Protein AF-A0AAC9LEB0-F1 (afdb_monomer)

Sequence (466 aa):
MQDESGRPGSRVEGAAPRPPARRARVDLPRRLARLAVGLPLFSLGLAMMLNAGLGLSPWDVFHQGLALRTGLPFGVVVIGAGVVVLALWIPLRQRPGIGTVLNIASVGVLTEAALTVLPEPAHPAARAAFLLAGLLINAIGLGLYLGAGLGPGPRDGLMTGLAARGWTIRRARTGVEVGVLAIGWLLGGTVGIGTVLYAVGIGPLLQVLLPRLSGPPHPRDHEPAAAALGGALDPPPDRRDRRGAPITAAPQQRRPAPLAPPVPSPTPLHSGEVPMPVLHVIVASTRPGRLGPAVARWCTDVAVDHGGFEVRTVDLGELALPFLDEPEHPAAGRYRHQHTKDWSALVDSADAFVFVMPEYNFGFNAVVKNAVDFLYSEWHYKPVGFVSYGMTSGGLRAVQMLKQVVTTLKMSPVTEAVSIPFVSEQIQDGVLLDDPARTAACTRMLDELGRLSAALAPLRSERVPS

Organism: NCBI:txid1612552

Mean predicted aligned error: 19.0 Å

Secondary structure (DSSP, 8-state):
------PPP------PPPPPTTGGGSSHHHHHHHHHHHHHHHHHHHHHHHHHTS---HHHHHHHHHHHHH---HHHHHHHHHHHHHHHHHHHTPPPPHHHHHHHHHHHHHHHHHHHHSPPP-SHHHHHHHHHHHHHHHHHHHHHHHTT-S---HHHHHHHHHHTTT--HHHHHHHHHHHHHHHHHHHT---SHHHHHHHHHHHHHHHHHHHHHS-SPPTTTT--TTGGG-S--PPPP----TT----------PPPPPPPPPPP----S--S-PPPPEEEEEE---STT-SHHHHHHHHHHHHHHH-SSEEEEEEHHHHTPPSS--SS-GGG----SHHHHHHHHHHHT-SEEEEEEE-BTTB--HHHHHHHHT-SGGGTT-EEEEEEEESTTTTHHHHHHHHHHHHHTT-EE-S--EEEETGGGGEETTEEPP-HHHHHHHHHHHHHHHHHHHHHHHHHHT----

Foldseek 3Di:
DDDDDDDDDDDPDDDDDDDPPVVVPPCLVVLVVLLVQLLLLLLLLQLLLVLLLAAHALQLLLLVLVCVVVVDQSLVSQLVVQVVLVVVCVVLVDDFFPLQVCNSVRSSVSNSVSNVVDDRDPDNVSSVVSLVSSLLSSLLSVLSSVLSLRGDYSLQVQLVSVVVVVDDSVCSNVVSSVVSNVNSVVSPGRHHPSNVCNVPPSVVSSVVNNVVNHDADDPPSPDDPVVVPPDDDDDDDDDDDPPGDDDDDDDDDDDDDDDDPPDPDPDPPDPDPDPQFAEEEEQQDQDPVDLSVQLSVVLQVLLVVLVRHNYDYHYLNVLVDDQQDAPDFQVVVDGDDPSLVVLLVVLLSGLEYEYSFEDDPQAGDPSVVRSLRSHAQSLAQREYEYAAAYAPFLRVSHVVRVVVVSVVSNYHYDPQYHRYHPQVVQDDPSHGHDDVVRSVSSSVRSVVSSVSSVVSVVVSVPPDDD

Nearest PDB structures (foldseek):
  1t0i-assembly1_A  TM=7.630E-01  e=9.037E-11  Saccharomyces cerevisiae
  1t0i-assembly1_B  TM=7.710E-01  e=1.686E-10  Saccharomyces cerevisiae
  2fzv-assembly1_D  TM=8.383E-01  e=1.206E-08  Shigella flexneri 2a str. 2457T
  2fzv-assembly1_B  TM=8.293E-01  e=5.601E-08  Shigella flexneri 2a str. 2457T
  2fzv-assembly1_A  TM=7.996E-01  e=9.495E-08  Shigella flexneri 2a str. 2457T

Structure (mmCIF, N/CA/C/O backbone):
data_AF-A0AAC9LEB0-F1
#
_entry.id   AF-A0AAC9LEB0-F1
#
loop_
_atom_site.group_PDB
_atom_site.id
_atom_site.type_symbol
_atom_site.label_atom_id
_atom_site.label_alt_id
_atom_site.label_comp_id
_atom_site.label_asym_id
_atom_site.label_entity_id
_atom_site.label_seq_id
_atom_site.pdbx_PDB_ins_code
_atom_site.Cartn_x
_atom_site.Cartn_y
_atom_site.Cartn_z
_atom_site.occupancy
_atom_site.B_iso_or_equiv
_atom_site.auth_seq_id
_atom_site.auth_comp_id
_atom_site.auth_asym_id
_atom_site.auth_atom_id
_atom_site.pdbx_PDB_model_num
ATOM 1 N N . MET A 1 1 ? 4.741 35.513 66.979 1.00 33.72 1 MET A N 1
ATOM 2 C CA . MET A 1 1 ? 3.726 36.439 66.447 1.00 33.72 1 MET A CA 1
ATOM 3 C C . MET A 1 1 ? 4.214 36.878 65.080 1.00 33.72 1 MET A C 1
ATOM 5 O O . MET A 1 1 ? 5.170 37.632 65.089 1.00 33.72 1 MET A O 1
ATOM 9 N N . GLN A 1 2 ? 3.592 36.354 64.004 1.00 29.70 2 GLN A N 1
ATOM 10 C CA . GLN A 1 2 ? 3.675 36.781 62.582 1.00 29.70 2 GLN A CA 1
ATOM 11 C C . GLN A 1 2 ? 5.081 36.814 61.950 1.00 29.70 2 GLN A C 1
ATOM 13 O O . GLN A 1 2 ? 6.067 37.018 62.637 1.00 29.70 2 GLN A O 1
ATOM 18 N N . ASP A 1 3 ? 5.312 36.675 60.655 1.00 31.61 3 ASP A N 1
ATOM 19 C CA . ASP A 1 3 ? 4.664 36.174 59.434 1.00 31.61 3 ASP A CA 1
ATOM 20 C C . ASP A 1 3 ? 5.805 36.322 58.400 1.00 31.61 3 ASP A C 1
ATOM 22 O O . ASP A 1 3 ? 6.572 37.273 58.523 1.00 31.61 3 ASP A O 1
ATOM 26 N N . GLU A 1 4 ? 5.973 35.402 57.451 1.00 30.17 4 GLU A N 1
ATOM 27 C CA . GLU A 1 4 ? 6.299 35.778 56.067 1.00 30.17 4 GLU A CA 1
ATOM 28 C C . GLU A 1 4 ? 6.411 34.562 55.136 1.00 30.17 4 GLU A C 1
ATOM 30 O O . GLU A 1 4 ? 7.137 33.587 55.336 1.00 30.17 4 GLU A O 1
ATOM 35 N N . SER A 1 5 ? 5.642 34.701 54.067 1.00 37.38 5 SER A N 1
ATOM 36 C CA . SER A 1 5 ? 5.528 33.913 52.853 1.00 37.38 5 SER A CA 1
ATOM 37 C C . SER A 1 5 ? 6.840 33.662 52.099 1.00 37.38 5 SER A C 1
ATOM 39 O O . SER A 1 5 ? 7.608 34.587 51.849 1.00 37.38 5 SER A O 1
ATOM 41 N N . GLY A 1 6 ? 6.998 32.451 51.554 1.00 28.14 6 GLY A N 1
ATOM 42 C CA . GLY A 1 6 ? 8.012 32.156 50.538 1.00 28.14 6 GLY A CA 1
ATOM 43 C C . GLY A 1 6 ? 7.666 30.927 49.696 1.00 28.14 6 GLY A C 1
ATOM 44 O O . GLY A 1 6 ? 7.998 29.804 50.059 1.00 28.14 6 GLY A O 1
ATOM 45 N N . ARG A 1 7 ? 7.002 31.132 48.549 1.00 35.19 7 ARG A N 1
ATOM 46 C CA . ARG A 1 7 ? 6.873 30.119 47.481 1.00 35.19 7 ARG A CA 1
ATOM 47 C C . ARG A 1 7 ? 8.255 29.855 46.856 1.00 35.19 7 ARG A C 1
ATOM 49 O O . ARG A 1 7 ? 8.906 30.832 46.486 1.00 35.19 7 ARG A O 1
ATOM 56 N N . PRO A 1 8 ? 8.687 28.603 46.617 1.00 34.38 8 PRO A N 1
ATOM 57 C CA . PRO A 1 8 ? 9.837 28.348 45.761 1.00 34.38 8 PRO A CA 1
ATOM 58 C C . PRO A 1 8 ? 9.423 28.407 44.287 1.00 34.38 8 PRO A C 1
ATOM 60 O O . PRO A 1 8 ? 8.417 27.832 43.871 1.00 34.38 8 PRO A O 1
ATOM 63 N N . GLY A 1 9 ? 10.207 29.161 43.519 1.00 28.56 9 GLY A N 1
ATOM 64 C CA . GLY A 1 9 ? 9.931 29.552 42.147 1.00 28.56 9 GLY A CA 1
ATOM 65 C C . GLY A 1 9 ? 10.019 28.439 41.104 1.00 28.56 9 GLY A C 1
ATOM 66 O O . GLY A 1 9 ? 10.752 27.458 41.221 1.00 28.56 9 GLY A O 1
ATOM 67 N N . SER A 1 10 ? 9.286 28.695 40.026 1.00 30.75 10 SER A N 1
ATOM 68 C CA . SER A 1 10 ? 9.372 28.066 38.717 1.00 30.75 10 SER A CA 1
ATOM 69 C C . SER A 1 10 ? 10.794 28.149 38.153 1.00 30.75 10 SER A C 1
ATOM 71 O O . SER A 1 10 ? 11.233 29.215 37.709 1.00 30.75 10 SER A O 1
ATOM 73 N N . ARG A 1 11 ? 11.509 27.021 38.121 1.00 29.50 11 ARG A N 1
ATOM 74 C CA . ARG A 1 11 ? 12.669 26.867 37.241 1.00 29.50 11 ARG A CA 1
ATOM 75 C C . ARG A 1 11 ? 12.170 26.603 35.828 1.00 29.50 11 ARG A C 1
ATOM 77 O O . ARG A 1 11 ? 11.617 25.553 35.527 1.00 29.50 11 ARG A O 1
ATOM 84 N N . VAL A 1 12 ? 12.381 27.600 34.980 1.00 36.31 12 VAL A N 1
ATOM 85 C CA . VAL A 1 12 ? 12.454 27.455 33.530 1.00 36.31 12 VAL A CA 1
ATOM 86 C C . VAL A 1 12 ? 13.657 26.552 33.248 1.00 36.31 12 VAL A C 1
ATOM 88 O O . VAL A 1 12 ? 14.796 27.015 33.275 1.00 36.31 12 VAL A O 1
ATOM 91 N N . GLU A 1 13 ? 13.420 25.255 33.060 1.00 32.06 13 GLU A N 1
ATOM 92 C CA . GLU A 1 13 ? 14.443 24.326 32.579 1.00 32.06 13 GLU A CA 1
ATOM 93 C C . GLU A 1 13 ? 14.460 24.309 31.051 1.00 32.06 13 GLU A C 1
ATOM 95 O O . GLU A 1 13 ? 13.429 24.275 30.378 1.00 32.06 13 GLU A O 1
ATOM 100 N N . GLY A 1 14 ? 15.679 24.451 30.532 1.00 28.44 14 GLY A N 1
ATOM 101 C CA . GLY A 1 14 ? 16.014 24.780 29.159 1.00 28.44 14 GLY A CA 1
ATOM 102 C C . GLY A 1 14 ? 15.338 23.914 28.103 1.00 28.44 14 GLY A C 1
ATOM 103 O O . GLY A 1 14 ? 15.256 22.693 28.208 1.00 28.44 14 GLY A O 1
ATOM 104 N N . ALA A 1 15 ? 14.942 24.586 27.022 1.00 30.55 15 ALA A N 1
ATOM 105 C CA . ALA A 1 15 ? 14.656 23.972 25.739 1.00 30.55 15 ALA A CA 1
ATOM 106 C C . ALA A 1 15 ? 15.717 22.909 25.412 1.00 30.55 15 ALA A C 1
ATOM 108 O O . ALA A 1 15 ? 16.908 23.220 25.306 1.00 30.55 15 ALA A O 1
ATOM 109 N N . ALA A 1 16 ? 15.273 21.662 25.250 1.00 33.78 16 ALA A N 1
ATOM 110 C CA . ALA A 1 16 ? 16.120 20.570 24.803 1.00 33.78 16 ALA A CA 1
ATOM 111 C C . ALA A 1 16 ? 16.888 20.992 23.530 1.00 33.78 16 ALA A C 1
ATOM 113 O O . ALA A 1 16 ? 16.312 21.657 22.656 1.00 33.78 16 ALA A O 1
ATOM 114 N N . PRO A 1 17 ? 18.178 20.632 23.395 1.00 31.28 17 PRO A N 1
ATOM 115 C CA . PRO A 1 17 ? 18.958 21.018 22.234 1.00 31.28 17 PRO A CA 1
ATOM 116 C C . PRO A 1 17 ? 18.284 20.455 20.984 1.00 31.28 17 PRO A C 1
ATOM 118 O O . PRO A 1 17 ? 18.050 19.249 20.885 1.00 31.28 17 PRO A O 1
ATOM 121 N N . ARG A 1 18 ? 17.986 21.326 20.011 1.00 35.16 18 ARG A N 1
ATOM 122 C CA . ARG A 1 18 ? 17.582 20.895 18.667 1.00 35.16 18 ARG A CA 1
ATOM 123 C C . ARG A 1 18 ? 18.567 19.815 18.205 1.00 35.16 18 ARG A C 1
ATOM 125 O O . ARG A 1 18 ? 19.775 20.073 18.264 1.00 35.16 18 ARG A O 1
ATOM 132 N N . PRO A 1 19 ? 18.110 18.640 17.732 1.00 33.78 19 PRO A N 1
ATOM 133 C CA . PRO A 1 19 ? 19.030 17.658 17.188 1.00 33.78 19 PRO A CA 1
ATOM 134 C C . PRO A 1 19 ? 19.840 18.346 16.083 1.00 33.78 19 PRO A C 1
ATOM 136 O O . PRO A 1 19 ? 19.262 19.042 15.238 1.00 33.78 19 PRO A O 1
ATOM 139 N N . PRO A 1 20 ? 21.177 18.233 16.097 1.00 31.92 20 PRO A N 1
ATOM 140 C CA . PRO A 1 20 ? 21.996 18.957 15.148 1.00 31.92 20 PRO A CA 1
ATOM 141 C C . PRO A 1 20 ? 21.599 18.515 13.740 1.00 31.92 20 PRO A C 1
ATOM 143 O O . PRO A 1 20 ? 21.517 17.319 13.451 1.00 31.92 20 PRO A O 1
ATOM 146 N N . ALA A 1 21 ? 21.433 19.482 12.833 1.00 37.16 21 ALA A N 1
ATOM 147 C CA . ALA A 1 21 ? 21.170 19.313 11.397 1.00 37.16 21 ALA A CA 1
ATOM 148 C C . ALA A 1 21 ? 22.210 18.437 10.644 1.00 37.16 21 ALA A C 1
ATOM 150 O O . ALA A 1 21 ? 22.204 18.337 9.418 1.00 37.16 21 ALA A O 1
ATOM 151 N N . ARG A 1 22 ? 23.128 17.800 11.377 1.00 34.06 22 ARG A N 1
ATOM 152 C CA . ARG A 1 22 ? 24.248 16.987 10.921 1.00 34.06 22 ARG A CA 1
ATOM 153 C C . ARG A 1 22 ? 23.853 15.564 10.518 1.00 34.06 22 ARG A C 1
ATOM 155 O O . ARG A 1 22 ? 24.495 15.043 9.618 1.00 34.06 22 ARG A O 1
ATOM 162 N N . ARG A 1 23 ? 22.801 14.946 11.084 1.00 32.94 23 ARG A N 1
ATOM 163 C CA . ARG A 1 23 ? 22.394 13.570 10.693 1.00 32.94 23 ARG A CA 1
ATOM 164 C C . ARG A 1 23 ? 21.679 13.492 9.333 1.00 32.94 23 ARG A C 1
ATOM 166 O O . ARG A 1 23 ? 21.821 12.494 8.644 1.00 32.94 23 ARG A O 1
ATOM 173 N N . ALA A 1 24 ? 21.032 14.569 8.878 1.00 36.28 24 ALA A N 1
ATOM 174 C CA . ALA A 1 24 ? 20.444 14.647 7.531 1.00 36.28 24 ALA A CA 1
ATOM 175 C C . ALA A 1 24 ? 21.490 14.814 6.402 1.00 36.28 24 ALA A C 1
ATOM 177 O O . ALA A 1 24 ? 21.177 14.619 5.230 1.00 36.28 24 ALA A O 1
ATOM 178 N N . ARG A 1 25 ? 22.739 15.177 6.734 1.00 38.84 25 ARG A N 1
ATOM 179 C CA . ARG A 1 25 ? 23.818 15.409 5.754 1.00 38.84 25 ARG A CA 1
ATOM 180 C C . ARG A 1 25 ? 24.610 14.149 5.382 1.00 38.84 25 ARG A C 1
ATOM 182 O O . ARG A 1 25 ? 25.314 14.178 4.379 1.00 38.84 25 ARG A O 1
ATOM 189 N N . VAL A 1 26 ? 24.506 13.060 6.148 1.00 45.00 26 VAL A N 1
ATOM 190 C CA . VAL A 1 26 ? 25.401 11.892 6.004 1.00 45.00 26 VAL A CA 1
ATOM 191 C C . VAL A 1 26 ? 24.993 10.951 4.853 1.00 45.00 26 VAL A C 1
ATOM 193 O O . VAL A 1 26 ? 25.855 10.283 4.289 1.00 45.00 26 VAL A O 1
ATOM 196 N N . ASP A 1 27 ? 23.734 10.980 4.394 1.00 69.00 27 ASP A N 1
ATOM 197 C CA . ASP A 1 27 ? 23.265 10.129 3.280 1.00 69.00 27 ASP A CA 1
ATOM 198 C C . ASP A 1 27 ? 23.199 10.826 1.912 1.00 69.00 27 ASP A C 1
ATOM 200 O O . ASP A 1 27 ? 23.099 10.154 0.883 1.00 69.00 27 ASP A O 1
ATOM 204 N N . LEU A 1 28 ? 23.286 12.161 1.855 1.00 81.19 28 LEU A N 1
ATOM 205 C CA . LEU A 1 28 ? 23.216 12.905 0.590 1.00 81.19 28 LEU A CA 1
ATOM 206 C C . LEU A 1 28 ? 24.327 12.506 -0.405 1.00 81.19 28 LEU A C 1
ATOM 208 O O . LEU A 1 28 ? 23.992 12.278 -1.566 1.00 81.19 28 LEU A O 1
ATOM 212 N N . PRO A 1 29 ? 25.602 12.323 0.001 1.00 86.44 29 PRO A N 1
ATOM 213 C CA . PRO A 1 29 ? 26.649 11.874 -0.918 1.00 86.44 29 PRO A CA 1
ATOM 214 C C . PRO A 1 29 ? 26.360 10.495 -1.515 1.00 86.44 29 PRO A C 1
ATOM 216 O O . PRO A 1 29 ? 26.575 10.279 -2.701 1.00 86.44 29 PRO A O 1
ATOM 219 N N . ARG A 1 30 ? 25.806 9.566 -0.724 1.00 85.38 30 ARG A N 1
ATOM 220 C CA . ARG A 1 30 ? 25.442 8.218 -1.192 1.00 85.38 30 ARG A CA 1
ATOM 221 C C . ARG A 1 30 ? 24.273 8.255 -2.173 1.00 85.38 30 ARG A C 1
ATOM 223 O O . ARG A 1 30 ? 24.273 7.517 -3.153 1.00 85.38 30 ARG A O 1
ATOM 230 N N . ARG A 1 31 ? 23.285 9.117 -1.929 1.00 87.25 31 ARG A N 1
ATOM 231 C CA . ARG A 1 31 ? 22.135 9.323 -2.825 1.00 87.25 31 ARG A CA 1
ATOM 232 C C . ARG A 1 31 ? 22.551 10.003 -4.129 1.00 87.25 31 ARG A C 1
ATOM 234 O O . ARG A 1 31 ? 22.131 9.569 -5.196 1.00 87.25 31 ARG A O 1
ATOM 241 N N . LEU A 1 32 ? 23.424 11.009 -4.052 1.00 89.50 32 LEU A N 1
ATOM 242 C CA . LEU A 1 32 ? 24.018 11.656 -5.223 1.00 89.50 32 LEU A CA 1
ATOM 243 C C . LEU A 1 32 ? 24.905 10.690 -6.014 1.00 89.50 32 LEU A C 1
ATOM 245 O O . LEU A 1 32 ? 24.827 10.685 -7.234 1.00 89.50 32 LEU A O 1
ATOM 249 N N . ALA A 1 33 ? 25.678 9.829 -5.349 1.00 89.56 33 ALA A N 1
ATOM 250 C CA . ALA A 1 33 ? 26.471 8.796 -6.013 1.00 89.56 33 ALA A CA 1
ATOM 251 C C . ALA A 1 33 ? 25.582 7.786 -6.758 1.00 89.56 33 ALA A C 1
ATOM 253 O O . ALA A 1 33 ? 25.842 7.486 -7.920 1.00 89.56 33 ALA A O 1
ATOM 254 N N . ARG A 1 34 ? 24.486 7.315 -6.141 1.00 91.19 34 ARG A N 1
ATOM 255 C CA . ARG A 1 34 ? 23.500 6.455 -6.824 1.00 91.19 34 ARG A CA 1
ATOM 256 C C . ARG A 1 34 ? 22.895 7.140 -8.042 1.00 91.19 34 ARG A C 1
ATOM 258 O O . ARG A 1 34 ? 22.802 6.518 -9.092 1.00 91.19 34 ARG A O 1
ATOM 265 N N . LEU A 1 35 ? 22.535 8.417 -7.920 1.00 90.44 35 LEU A N 1
ATOM 266 C CA . LEU A 1 35 ? 22.014 9.209 -9.031 1.00 90.44 35 LEU A CA 1
ATOM 267 C C . LEU A 1 35 ? 23.050 9.362 -10.158 1.00 90.44 35 LEU A C 1
ATOM 269 O O . LEU A 1 35 ? 22.721 9.166 -11.326 1.00 90.44 35 LEU A O 1
ATOM 273 N N . ALA A 1 36 ? 24.300 9.660 -9.799 1.00 92.38 36 ALA A N 1
ATOM 274 C CA . ALA A 1 36 ? 25.410 9.846 -10.727 1.00 92.38 36 ALA A CA 1
ATOM 275 C C . ALA A 1 36 ? 25.778 8.564 -11.486 1.00 92.38 36 ALA A C 1
ATOM 277 O O . ALA A 1 36 ? 26.223 8.654 -12.622 1.00 92.38 36 ALA A O 1
ATOM 278 N N . VAL A 1 37 ? 25.567 7.383 -10.895 1.00 94.88 37 VAL A N 1
ATOM 279 C CA . VAL A 1 37 ? 25.745 6.086 -11.574 1.00 94.88 37 VAL A CA 1
ATOM 280 C C . VAL A 1 37 ? 24.481 5.675 -12.339 1.00 94.88 37 VAL A C 1
ATOM 282 O O . VAL A 1 37 ? 24.559 5.146 -13.447 1.00 94.88 37 VAL A O 1
ATOM 285 N N . GLY A 1 38 ? 23.304 5.938 -11.772 1.00 94.38 38 GLY A N 1
ATOM 286 C CA . GLY A 1 38 ? 22.020 5.529 -12.332 1.00 94.38 38 GLY A CA 1
ATOM 287 C C . GLY A 1 38 ? 21.686 6.214 -13.654 1.00 94.38 38 GLY A C 1
ATOM 288 O O . GLY A 1 38 ? 21.266 5.537 -14.589 1.00 94.38 38 GLY A O 1
ATOM 289 N N . LEU A 1 39 ? 21.904 7.530 -13.769 1.00 93.75 39 LEU A N 1
ATOM 290 C CA . LEU A 1 39 ? 21.567 8.283 -14.987 1.00 93.75 39 LEU A CA 1
ATOM 291 C C . LEU A 1 39 ? 22.401 7.865 -16.220 1.00 93.75 39 LEU A C 1
ATOM 293 O O . LEU A 1 39 ? 21.800 7.672 -17.282 1.00 93.75 39 LEU A O 1
ATOM 297 N N . PRO A 1 40 ? 23.733 7.657 -16.127 1.00 96.81 40 PRO A N 1
ATOM 298 C CA . PRO A 1 40 ? 24.515 7.089 -17.225 1.00 96.81 40 PRO A CA 1
ATOM 299 C C . PRO A 1 40 ? 24.079 5.680 -17.619 1.00 96.81 40 PRO A C 1
ATOM 301 O O . PRO A 1 40 ? 23.900 5.428 -18.805 1.00 96.81 40 PRO A O 1
ATOM 304 N N . LEU A 1 41 ? 23.845 4.779 -16.657 1.00 96.94 41 LEU A N 1
ATOM 305 C CA . LEU A 1 41 ? 23.376 3.421 -16.964 1.00 96.94 41 LEU A CA 1
ATOM 306 C C . LEU A 1 41 ? 22.000 3.438 -17.634 1.00 96.94 41 LEU A C 1
ATOM 308 O O . LEU A 1 41 ? 21.781 2.739 -18.618 1.00 96.94 41 LEU A O 1
ATOM 312 N N . PHE A 1 42 ? 21.088 4.282 -17.148 1.00 94.94 42 PHE A N 1
ATOM 313 C CA . PHE A 1 42 ? 19.775 4.462 -17.759 1.00 94.94 42 PHE A CA 1
ATOM 314 C C . PHE A 1 42 ? 19.903 4.884 -19.229 1.00 94.94 42 PHE A C 1
ATOM 316 O O . PHE A 1 42 ? 19.294 4.270 -20.106 1.00 94.94 42 PHE A O 1
ATOM 323 N N . SER A 1 43 ? 20.744 5.887 -19.488 1.00 96.50 43 SER A N 1
ATOM 324 C CA . SER A 1 43 ? 20.973 6.451 -20.822 1.00 96.50 43 SER A CA 1
ATOM 325 C C . SER A 1 43 ? 21.691 5.472 -21.755 1.00 96.50 43 SER A C 1
ATOM 327 O O . SER A 1 43 ? 21.328 5.359 -22.922 1.00 96.50 43 SER A O 1
ATOM 329 N N . LEU A 1 44 ? 22.652 4.701 -21.236 1.00 97.56 44 LEU A N 1
ATOM 330 C CA . LEU A 1 44 ? 23.337 3.644 -21.979 1.00 97.56 44 LEU A CA 1
ATOM 331 C C . LEU A 1 44 ? 22.356 2.555 -22.420 1.00 97.56 44 LEU A C 1
ATOM 333 O O . LEU A 1 44 ? 22.324 2.190 -23.592 1.00 97.56 44 LEU A O 1
ATOM 337 N N . GLY A 1 45 ? 21.523 2.064 -21.498 1.00 96.62 45 GLY A N 1
ATOM 338 C CA . GLY A 1 45 ? 20.515 1.058 -21.822 1.00 96.62 45 GLY A CA 1
ATOM 339 C C . GLY A 1 45 ? 19.505 1.562 -22.857 1.00 96.62 45 GLY A C 1
ATOM 340 O O . GLY A 1 45 ? 19.158 0.832 -23.782 1.00 96.62 45 GLY A O 1
ATOM 341 N N . LEU A 1 46 ? 19.102 2.834 -22.759 1.00 95.12 46 LEU A N 1
ATOM 342 C CA . LEU A 1 46 ? 18.231 3.481 -23.742 1.00 95.12 46 LEU A CA 1
ATOM 343 C C . LEU A 1 46 ? 18.904 3.550 -25.125 1.00 95.12 46 LEU A C 1
ATOM 345 O O . LEU A 1 46 ? 18.297 3.143 -26.114 1.00 95.12 46 LEU A O 1
ATOM 349 N N . ALA A 1 47 ? 20.162 3.994 -25.203 1.00 97.12 47 ALA A N 1
ATOM 350 C CA . ALA A 1 47 ? 20.923 4.058 -26.453 1.00 97.12 47 ALA A CA 1
ATOM 351 C C . ALA A 1 47 ? 21.098 2.676 -27.109 1.00 97.12 47 ALA A C 1
ATOM 353 O O . ALA A 1 47 ? 20.936 2.535 -28.320 1.00 97.12 47 ALA A O 1
ATOM 354 N N . MET A 1 48 ? 21.337 1.627 -26.315 1.00 97.31 48 MET A N 1
ATOM 355 C CA . MET A 1 48 ? 21.380 0.249 -26.819 1.00 97.31 48 MET A CA 1
ATOM 356 C C . MET A 1 48 ? 20.039 -0.187 -27.422 1.00 97.31 48 MET A C 1
ATOM 358 O O . MET A 1 48 ? 20.013 -0.818 -28.478 1.00 97.31 48 MET A O 1
ATOM 362 N N . MET A 1 49 ? 18.921 0.167 -26.780 1.00 95.81 49 MET A N 1
ATOM 363 C CA . MET A 1 49 ? 17.582 -0.122 -27.300 1.00 95.81 49 MET A CA 1
ATOM 364 C C . MET A 1 49 ? 17.270 0.665 -28.583 1.00 95.81 49 MET A C 1
ATOM 366 O O . MET A 1 49 ? 16.644 0.111 -29.488 1.00 95.81 49 MET A O 1
ATOM 370 N N . LEU A 1 50 ? 17.738 1.914 -28.694 1.00 95.25 50 LEU A N 1
ATOM 371 C CA . LEU A 1 50 ? 17.663 2.710 -29.926 1.00 95.25 50 LEU A CA 1
ATOM 372 C C . LEU A 1 50 ? 18.428 2.046 -31.076 1.00 95.25 50 LEU A C 1
ATOM 374 O O . LEU A 1 50 ? 17.822 1.774 -32.112 1.00 95.25 50 LEU A O 1
ATOM 378 N N . ASN A 1 51 ? 19.703 1.699 -30.870 1.00 95.19 51 ASN A N 1
ATOM 379 C CA . ASN A 1 51 ? 20.532 1.043 -31.889 1.00 95.19 51 ASN A CA 1
ATOM 380 C C . ASN A 1 51 ? 20.015 -0.353 -32.271 1.00 95.19 51 ASN A C 1
ATOM 382 O O . ASN A 1 51 ? 20.207 -0.800 -33.401 1.00 95.19 51 ASN A O 1
ATOM 386 N N . ALA A 1 52 ? 19.332 -1.055 -31.359 1.00 95.69 52 ALA A N 1
ATOM 387 C CA . ALA A 1 52 ? 18.707 -2.337 -31.674 1.00 95.69 52 ALA A CA 1
ATOM 388 C C . ALA A 1 52 ? 17.635 -2.212 -32.771 1.00 95.69 52 ALA A C 1
ATOM 390 O O . ALA A 1 52 ? 17.460 -3.142 -33.559 1.00 95.69 52 ALA A O 1
ATOM 391 N N . GLY A 1 53 ? 16.899 -1.094 -32.820 1.00 93.81 53 GLY A N 1
ATOM 392 C CA . GLY A 1 53 ? 15.864 -0.847 -33.830 1.00 93.81 53 GLY A CA 1
ATOM 393 C C . GLY A 1 53 ? 14.678 -1.821 -33.785 1.00 93.81 53 GLY A C 1
ATOM 394 O O . GLY A 1 53 ? 13.974 -1.979 -34.777 1.00 93.81 53 GLY A O 1
ATOM 395 N N . LEU A 1 54 ? 14.458 -2.506 -32.655 1.00 95.69 54 LEU A N 1
ATOM 396 C CA . LEU A 1 54 ? 13.414 -3.533 -32.490 1.00 95.69 54 LEU A CA 1
ATOM 397 C C . LEU A 1 54 ? 12.168 -3.032 -31.739 1.00 95.69 54 LEU A C 1
ATOM 399 O O . LEU A 1 54 ? 11.273 -3.820 -31.430 1.00 95.69 54 LEU A O 1
ATOM 403 N N . GLY A 1 55 ? 12.104 -1.735 -31.439 1.00 93.06 55 GLY A N 1
ATOM 404 C CA . GLY A 1 55 ? 11.040 -1.098 -30.664 1.00 93.06 55 GLY A CA 1
ATOM 405 C C . GLY A 1 55 ? 11.546 -0.517 -29.345 1.00 93.06 55 GLY A C 1
ATOM 406 O O . GLY A 1 55 ? 12.515 -1.004 -28.765 1.00 93.06 55 GLY A O 1
ATOM 407 N N . LEU A 1 56 ? 10.877 0.539 -28.882 1.00 92.56 56 LEU A N 1
ATOM 408 C CA . LEU A 1 56 ? 11.298 1.362 -27.743 1.00 92.56 56 LEU A CA 1
ATOM 409 C C . LEU A 1 56 ? 10.233 1.424 -26.646 1.00 92.56 56 LEU A C 1
ATOM 411 O O . LEU A 1 56 ? 9.100 0.983 -26.845 1.00 92.56 56 LEU A O 1
ATOM 415 N N . SER A 1 57 ? 10.577 2.018 -25.499 1.00 93.88 57 SER A N 1
ATOM 416 C CA . SER A 1 57 ? 9.590 2.362 -24.469 1.00 93.88 57 SER A CA 1
ATOM 417 C C . SER A 1 57 ? 8.547 3.360 -25.010 1.00 93.88 57 SER A C 1
ATOM 419 O O . SER A 1 57 ? 8.882 4.150 -25.893 1.00 93.88 57 SER A O 1
ATOM 421 N N . PRO A 1 58 ? 7.308 3.404 -24.476 1.00 93.25 58 PRO A N 1
ATOM 422 C CA . PRO A 1 58 ? 6.250 4.316 -24.934 1.00 93.25 58 PRO A CA 1
ATOM 423 C C . PRO A 1 58 ? 6.688 5.769 -25.144 1.00 93.25 58 PRO A C 1
ATOM 425 O O . PRO A 1 58 ? 6.394 6.393 -26.161 1.00 93.25 58 PRO A O 1
ATOM 428 N N . TRP A 1 59 ? 7.438 6.299 -24.184 1.00 94.62 59 TRP A N 1
ATOM 429 C CA . TRP A 1 59 ? 7.945 7.660 -24.243 1.00 94.62 59 TRP A CA 1
ATOM 430 C C . TRP A 1 59 ? 9.074 7.822 -25.254 1.00 94.62 59 TRP A C 1
ATOM 432 O O . TRP A 1 59 ? 9.189 8.874 -25.865 1.00 94.62 59 TRP A O 1
ATOM 442 N N . ASP A 1 60 ? 9.910 6.812 -25.453 1.00 95.00 60 ASP A N 1
ATOM 443 C CA . ASP A 1 60 ? 11.024 6.914 -26.394 1.00 95.00 60 ASP A CA 1
ATOM 444 C C . ASP A 1 60 ? 10.559 6.700 -27.839 1.00 95.00 60 ASP A C 1
ATOM 446 O O . ASP A 1 60 ? 11.130 7.303 -28.741 1.00 95.00 60 ASP A O 1
ATOM 450 N N . VAL A 1 61 ? 9.448 5.981 -28.059 1.00 97.38 61 VAL A N 1
ATOM 451 C CA . VAL A 1 61 ? 8.702 6.026 -29.329 1.00 97.38 61 VAL A CA 1
ATOM 452 C C . VAL A 1 61 ? 8.251 7.461 -29.622 1.00 97.38 61 VAL A C 1
ATOM 454 O O . VAL A 1 61 ? 8.417 7.942 -30.741 1.00 97.38 61 VAL A O 1
ATOM 457 N N . PHE A 1 62 ? 7.739 8.176 -28.615 1.00 97.50 62 PHE A N 1
ATOM 458 C CA . PHE A 1 62 ? 7.388 9.593 -28.744 1.00 97.50 62 PHE A CA 1
ATOM 459 C C . PHE A 1 62 ? 8.592 10.489 -29.052 1.00 97.50 62 PHE A C 1
ATOM 461 O O . PHE A 1 62 ? 8.543 11.247 -30.021 1.00 97.50 62 PHE A O 1
ATOM 468 N N . HIS A 1 63 ? 9.685 10.382 -28.291 1.00 96.88 63 HIS A N 1
ATOM 469 C CA . HIS A 1 63 ? 10.890 11.180 -28.546 1.00 96.88 63 HIS A CA 1
ATOM 470 C C . HIS A 1 63 ? 11.494 10.880 -29.918 1.00 96.88 63 HIS A C 1
ATOM 472 O O . HIS A 1 63 ? 11.871 11.809 -30.624 1.00 96.88 63 HIS A O 1
ATOM 478 N N . GLN A 1 64 ? 11.534 9.610 -30.329 1.00 97.25 64 GLN A N 1
ATOM 479 C CA . GLN A 1 64 ? 12.043 9.231 -31.643 1.00 97.25 64 GLN A CA 1
ATOM 480 C C . GLN A 1 64 ? 11.157 9.795 -32.755 1.00 97.25 64 GLN A C 1
ATOM 482 O O . GLN A 1 64 ? 11.674 10.399 -33.689 1.00 97.25 64 GLN A O 1
ATOM 487 N N . GLY A 1 65 ? 9.831 9.667 -32.641 1.00 97.12 65 GLY A N 1
ATOM 488 C CA . GLY A 1 65 ? 8.902 10.250 -33.607 1.00 97.12 65 GLY A CA 1
ATOM 489 C C . GLY A 1 65 ? 9.072 11.767 -33.728 1.00 97.12 65 GLY A C 1
ATOM 490 O O . GLY A 1 65 ? 9.140 12.302 -34.832 1.00 97.12 65 GLY A O 1
ATOM 491 N N . LEU A 1 66 ? 9.218 12.475 -32.606 1.00 97.31 66 LEU A N 1
ATOM 492 C CA . LEU A 1 66 ? 9.429 13.922 -32.618 1.00 97.31 66 LEU A CA 1
ATOM 493 C C . LEU A 1 66 ? 10.807 14.310 -33.187 1.00 97.31 66 LEU A C 1
ATOM 495 O O . LEU A 1 66 ? 10.895 15.281 -33.940 1.00 97.31 66 LEU A O 1
ATOM 499 N N . ALA A 1 67 ? 11.862 13.542 -32.906 1.00 97.19 67 ALA A N 1
ATOM 500 C CA . ALA A 1 67 ? 13.189 13.730 -33.501 1.00 97.19 67 ALA A CA 1
ATOM 501 C C . ALA A 1 67 ? 13.158 13.563 -35.025 1.00 97.19 67 ALA A C 1
ATOM 503 O O . ALA A 1 67 ? 13.644 14.431 -35.746 1.00 97.19 67 ALA A O 1
ATOM 504 N N . LEU A 1 68 ? 12.481 12.527 -35.529 1.00 95.88 68 LEU A N 1
ATOM 505 C CA . LEU A 1 68 ? 12.317 12.296 -36.968 1.00 95.88 68 LEU A CA 1
ATOM 506 C C . LEU A 1 68 ? 11.561 13.433 -37.671 1.00 95.88 68 LEU A C 1
ATOM 508 O O . LEU A 1 68 ? 11.848 13.743 -38.824 1.00 95.88 68 LEU A O 1
ATOM 512 N N . ARG A 1 69 ? 10.599 14.072 -36.992 1.00 96.31 69 ARG A N 1
ATOM 513 C CA . ARG A 1 69 ? 9.802 15.174 -37.563 1.00 96.31 69 ARG A CA 1
ATOM 514 C C . ARG A 1 69 ? 10.470 16.537 -37.470 1.00 96.31 69 ARG A C 1
ATOM 516 O O . ARG A 1 69 ? 10.254 17.370 -38.342 1.00 96.31 69 ARG A O 1
ATOM 523 N N . THR A 1 70 ? 11.236 16.776 -36.413 1.00 96.50 70 THR A N 1
ATOM 524 C CA . THR A 1 70 ? 11.909 18.064 -36.187 1.00 96.50 70 THR A CA 1
ATOM 525 C C . THR A 1 70 ? 13.314 18.111 -36.779 1.00 96.50 70 THR A C 1
ATOM 527 O O . THR A 1 70 ? 13.846 19.200 -36.968 1.00 96.50 70 THR A O 1
ATOM 530 N N . GLY A 1 71 ? 13.924 16.953 -37.052 1.00 95.00 71 GLY A N 1
ATOM 531 C CA . GLY A 1 71 ? 15.328 16.843 -37.451 1.00 95.00 71 GLY A CA 1
ATOM 532 C C . GLY A 1 71 ? 16.314 17.136 -36.315 1.00 95.00 71 GLY A C 1
ATOM 533 O O . GLY A 1 71 ? 17.518 17.198 -36.552 1.00 95.00 71 GLY A O 1
ATOM 534 N N . LEU A 1 72 ? 15.825 17.339 -35.087 1.00 96.25 72 LEU A N 1
ATOM 535 C CA . LEU A 1 72 ? 16.670 17.577 -33.922 1.00 96.25 72 LEU A CA 1
ATOM 536 C C . LEU A 1 72 ? 17.280 16.259 -33.418 1.00 96.25 72 LEU A C 1
ATOM 538 O O . LEU A 1 72 ? 16.617 15.220 -33.489 1.00 96.25 72 LEU A O 1
ATOM 542 N N . PRO A 1 73 ? 18.496 16.296 -32.838 1.00 95.69 73 PRO A N 1
ATOM 543 C CA . PRO A 1 73 ? 19.090 15.128 -32.195 1.00 95.69 73 PRO A CA 1
ATOM 544 C C . PRO A 1 73 ? 18.169 14.551 -31.117 1.00 95.69 73 PRO A C 1
ATOM 546 O O . PRO A 1 73 ? 17.488 15.297 -30.400 1.00 95.69 73 PRO A O 1
ATOM 549 N N . PHE A 1 74 ? 18.173 13.227 -30.968 1.00 95.00 74 PHE A N 1
ATOM 550 C CA . PHE A 1 74 ? 17.276 12.531 -30.045 1.00 95.00 74 PHE A CA 1
ATOM 551 C C . PHE A 1 74 ? 17.419 13.062 -28.611 1.00 95.00 74 PHE A C 1
ATOM 553 O O . PHE A 1 74 ? 16.420 13.348 -27.947 1.00 95.00 74 PHE A O 1
ATOM 560 N N . GLY A 1 75 ? 18.654 13.281 -28.151 1.00 93.88 75 GLY A N 1
ATOM 561 C CA . GLY A 1 75 ? 18.935 13.829 -26.830 1.00 93.88 75 GLY A CA 1
ATOM 562 C C . GLY A 1 75 ? 18.322 15.213 -26.598 1.00 93.88 75 GLY A C 1
ATOM 563 O O . GLY A 1 75 ? 17.762 15.464 -25.530 1.00 93.88 75 GLY A O 1
ATOM 564 N N . VAL A 1 76 ? 18.347 16.096 -27.603 1.00 95.44 76 VAL A N 1
ATOM 565 C CA . VAL A 1 76 ? 17.740 17.440 -27.525 1.00 95.44 76 VAL A CA 1
ATOM 566 C C . VAL A 1 76 ? 16.227 17.334 -27.357 1.00 95.44 76 VAL A C 1
ATOM 568 O O . VAL A 1 76 ? 15.638 18.030 -26.526 1.00 95.44 76 VAL A O 1
ATOM 571 N N . VAL A 1 77 ? 15.600 16.421 -28.098 1.00 96.75 77 VAL A N 1
ATOM 572 C CA . VAL A 1 77 ? 14.159 16.172 -28.018 1.00 96.75 77 VAL A CA 1
ATOM 573 C C . VAL A 1 77 ? 13.755 15.635 -26.645 1.00 96.75 77 VAL A C 1
ATOM 575 O O . VAL A 1 77 ? 12.762 16.098 -26.083 1.00 96.75 77 VAL A O 1
ATOM 578 N N . VAL A 1 78 ? 14.536 14.718 -26.065 1.00 94.75 78 VAL A N 1
ATOM 579 C CA . VAL A 1 78 ? 14.299 14.201 -24.706 1.00 94.75 78 VAL A CA 1
ATOM 580 C C . VAL A 1 78 ? 14.339 15.321 -23.663 1.00 94.75 78 VAL A C 1
ATOM 582 O O . VAL A 1 78 ? 13.448 15.397 -22.814 1.00 94.75 78 VAL A O 1
ATOM 585 N N . ILE A 1 79 ? 15.335 16.212 -23.734 1.00 94.88 79 ILE A N 1
ATOM 586 C CA . ILE A 1 79 ? 15.467 17.349 -22.807 1.00 94.88 79 ILE A CA 1
ATOM 587 C C . ILE A 1 79 ? 14.277 18.300 -22.975 1.00 94.88 79 ILE A C 1
ATOM 589 O O . ILE A 1 79 ? 13.618 18.648 -21.9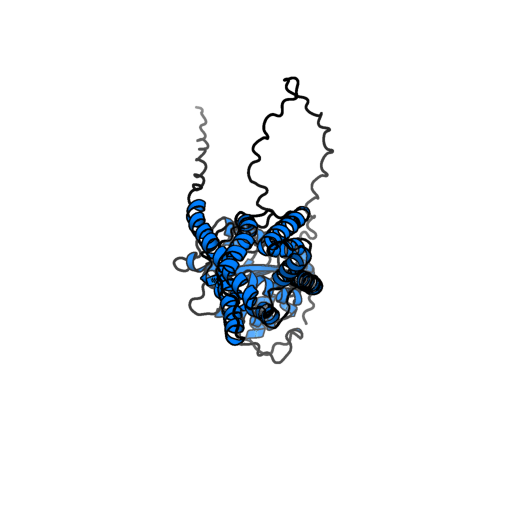93 1.00 94.88 79 ILE A O 1
ATOM 593 N N . GLY A 1 80 ? 13.966 18.687 -24.217 1.00 95.38 80 GLY A N 1
ATOM 594 C CA . GLY A 1 80 ? 12.866 19.601 -24.528 1.00 95.38 80 GLY A CA 1
ATOM 595 C C . GLY A 1 80 ? 11.510 19.071 -24.059 1.00 95.38 80 GLY A C 1
ATOM 596 O O . GLY A 1 80 ? 10.767 19.782 -23.382 1.00 95.38 80 GLY A O 1
ATOM 597 N N .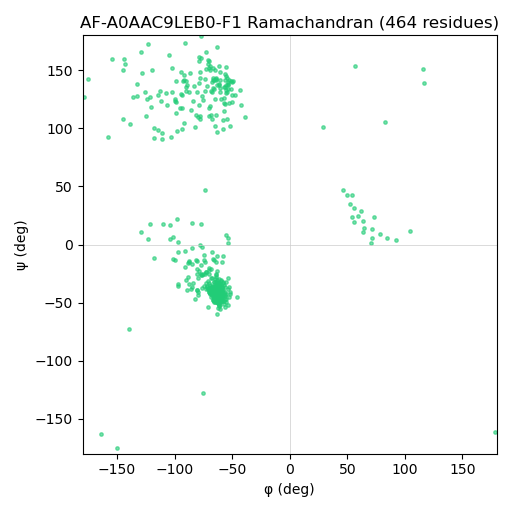 ALA A 1 81 ? 11.213 17.797 -24.328 1.00 93.69 81 ALA A N 1
ATOM 598 C CA . ALA A 1 81 ? 10.004 17.144 -23.837 1.00 93.69 81 ALA A CA 1
ATOM 599 C C . ALA A 1 81 ? 9.959 17.104 -22.300 1.00 93.69 81 ALA A C 1
ATOM 601 O O . ALA A 1 81 ? 8.913 17.369 -21.709 1.00 93.69 81 ALA A O 1
ATOM 602 N N . GLY A 1 82 ? 11.093 16.846 -21.639 1.00 91.88 82 GLY A N 1
ATOM 603 C CA . GLY A 1 82 ? 11.212 16.914 -20.182 1.00 91.88 82 GLY A CA 1
ATOM 604 C C . GLY A 1 82 ? 10.867 18.295 -19.614 1.00 91.88 82 GLY A C 1
ATOM 605 O O . GLY A 1 82 ? 10.124 18.381 -18.636 1.00 91.88 82 GLY A O 1
ATOM 606 N N . VAL A 1 83 ? 11.336 19.371 -20.254 1.00 93.00 83 VAL A N 1
ATOM 607 C CA . VAL A 1 83 ? 11.008 20.760 -19.881 1.00 93.00 83 VAL A CA 1
ATOM 608 C C . VAL A 1 83 ? 9.521 21.058 -20.077 1.00 93.00 83 VAL A C 1
ATOM 610 O O . VAL A 1 83 ? 8.895 21.640 -19.191 1.00 93.00 83 VAL A O 1
ATOM 613 N N . VAL A 1 84 ? 8.926 20.621 -21.192 1.00 92.75 84 VAL A N 1
ATOM 614 C CA . VAL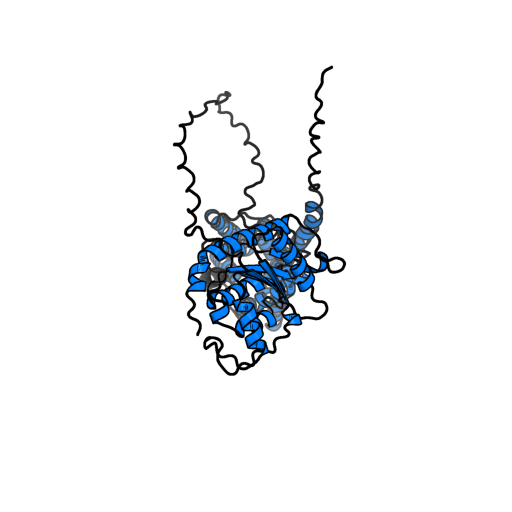 A 1 84 ? 7.484 20.790 -21.447 1.00 92.75 84 VAL A CA 1
ATOM 615 C C . VAL A 1 84 ? 6.656 20.054 -20.397 1.00 92.75 84 VAL A C 1
ATOM 617 O O . VAL A 1 84 ? 5.737 20.631 -19.819 1.00 92.75 84 VAL A O 1
ATOM 620 N N . VAL A 1 85 ? 7.001 18.802 -20.089 1.00 90.44 85 VAL A N 1
ATOM 621 C CA . VAL A 1 85 ? 6.308 18.030 -19.050 1.00 90.44 85 VAL A CA 1
ATOM 622 C C . VAL A 1 85 ? 6.469 18.689 -17.680 1.00 90.44 85 VAL A C 1
ATOM 624 O O . VAL A 1 85 ? 5.504 18.747 -16.921 1.00 90.44 85 VAL A O 1
ATOM 627 N N . LEU A 1 86 ? 7.639 19.252 -17.372 1.00 88.31 86 LEU A N 1
ATOM 628 C CA . LEU A 1 86 ? 7.837 20.010 -16.140 1.00 88.31 86 LEU A CA 1
ATOM 629 C C . LEU A 1 86 ? 6.979 21.288 -16.102 1.00 88.31 86 LEU A C 1
ATOM 631 O O . LEU A 1 86 ? 6.436 21.628 -15.056 1.00 88.31 86 LEU A O 1
ATOM 635 N N . ALA A 1 87 ? 6.776 21.970 -17.231 1.00 89.06 87 ALA A N 1
ATOM 636 C CA . ALA A 1 87 ? 5.846 23.097 -17.307 1.00 89.06 87 ALA A CA 1
ATOM 637 C C . ALA A 1 87 ? 4.391 22.656 -17.054 1.00 89.06 87 ALA A C 1
ATOM 639 O O . ALA A 1 87 ? 3.643 23.355 -16.368 1.00 89.06 87 ALA A O 1
ATOM 640 N N . LEU A 1 88 ? 4.003 21.455 -17.503 1.00 87.12 88 LEU A N 1
ATOM 641 C CA . LEU A 1 88 ? 2.700 20.865 -17.173 1.00 87.12 88 LEU A CA 1
ATOM 642 C C . LEU A 1 88 ? 2.540 20.575 -15.674 1.00 87.12 88 LEU A C 1
ATOM 644 O O . LEU A 1 88 ? 1.412 20.411 -15.213 1.00 87.12 88 LEU A O 1
ATOM 648 N N . TRP A 1 89 ? 3.616 20.567 -14.880 1.00 85.50 89 TRP A N 1
ATOM 649 C CA . TRP A 1 89 ? 3.515 20.446 -13.425 1.00 85.50 89 TRP A CA 1
ATOM 650 C C . TRP A 1 89 ? 3.092 21.738 -12.726 1.00 85.50 89 TRP A C 1
ATOM 652 O O . TRP A 1 89 ? 2.630 21.676 -11.585 1.00 85.50 89 TRP A O 1
ATOM 662 N N . ILE A 1 90 ? 3.201 22.897 -13.385 1.00 84.19 90 ILE A N 1
ATOM 663 C CA . ILE A 1 90 ? 2.804 24.197 -12.826 1.00 84.19 90 ILE A CA 1
ATOM 664 C C . ILE A 1 90 ? 1.336 24.185 -12.378 1.00 84.19 90 ILE A C 1
ATOM 666 O O . ILE A 1 90 ? 1.088 24.445 -11.196 1.00 84.19 90 ILE A O 1
ATOM 670 N N . PRO A 1 91 ? 0.350 23.819 -13.231 1.00 83.19 91 PRO A N 1
ATOM 671 C CA . PRO A 1 91 ? -1.012 23.648 -12.749 1.00 83.19 91 PRO A CA 1
ATOM 672 C C . PRO A 1 91 ? -1.061 22.549 -11.688 1.00 83.19 91 PRO A C 1
ATOM 674 O O . PRO A 1 91 ? -1.783 22.701 -10.703 1.00 83.19 91 PRO A O 1
ATOM 677 N N . LEU A 1 92 ? -0.260 21.483 -11.828 1.00 79.12 92 LEU A N 1
ATOM 678 C CA . LEU A 1 92 ? -0.240 20.347 -10.904 1.00 79.12 92 LEU A CA 1
ATOM 679 C C . LEU A 1 92 ? 0.257 20.670 -9.485 1.00 79.12 92 LEU A C 1
ATOM 681 O O . LEU A 1 92 ? 0.003 19.877 -8.580 1.00 79.12 92 LEU A O 1
ATOM 685 N N . ARG A 1 93 ? 0.875 21.841 -9.274 1.00 81.25 93 ARG A N 1
ATOM 686 C CA . ARG A 1 93 ? 1.487 22.283 -8.008 1.00 81.25 93 ARG A CA 1
ATOM 687 C C . ARG A 1 93 ? 2.549 21.311 -7.471 1.00 81.25 93 ARG A C 1
ATOM 689 O O . ARG A 1 93 ? 2.734 21.206 -6.260 1.00 81.25 93 ARG A O 1
ATOM 696 N N . GLN A 1 94 ? 3.264 20.616 -8.358 1.00 77.50 94 GLN A N 1
ATOM 697 C CA . GLN A 1 94 ? 4.385 19.754 -7.972 1.00 77.50 94 GLN A CA 1
ATOM 698 C C . GLN A 1 94 ? 5.716 20.507 -7.998 1.00 77.50 94 GLN A C 1
ATOM 700 O O . GLN A 1 94 ? 5.963 21.310 -8.895 1.00 77.50 94 GLN A O 1
ATOM 705 N N . ARG A 1 95 ? 6.590 20.228 -7.024 1.00 80.94 95 ARG A N 1
ATOM 706 C CA . ARG A 1 95 ? 7.928 20.829 -6.946 1.00 80.94 95 ARG A CA 1
ATOM 707 C C . ARG A 1 95 ? 8.979 19.855 -7.495 1.00 80.94 95 ARG A C 1
ATOM 709 O O . ARG A 1 95 ? 9.044 18.731 -6.997 1.00 80.94 95 ARG A O 1
ATOM 716 N N . PRO A 1 96 ? 9.807 20.253 -8.478 1.00 84.00 96 PRO A N 1
ATOM 717 C CA . PRO A 1 96 ? 10.910 19.418 -8.943 1.00 84.00 96 PRO A CA 1
ATOM 718 C C . PRO A 1 96 ? 11.984 19.266 -7.862 1.00 84.00 96 PRO A C 1
ATOM 720 O O . PRO A 1 96 ? 12.333 20.230 -7.180 1.00 84.00 96 PRO A O 1
ATOM 723 N N . GLY A 1 97 ? 12.531 18.057 -7.735 1.00 85.50 97 GLY A N 1
ATOM 724 C CA . GLY A 1 97 ? 13.721 17.797 -6.924 1.00 85.50 97 GLY A CA 1
ATOM 725 C C . GLY A 1 97 ? 15.013 17.922 -7.739 1.00 85.50 97 GLY A C 1
ATOM 726 O O . GLY A 1 97 ? 14.985 18.032 -8.966 1.00 85.50 97 GLY A O 1
ATOM 727 N N . ILE A 1 98 ? 16.166 17.837 -7.068 1.00 85.12 98 ILE A N 1
ATOM 728 C CA . ILE A 1 98 ? 17.491 17.834 -7.722 1.00 85.12 98 ILE A CA 1
ATOM 729 C C . ILE A 1 98 ? 17.605 16.672 -8.723 1.00 85.12 98 ILE A C 1
ATOM 731 O O . ILE A 1 98 ? 18.124 16.845 -9.823 1.00 85.12 98 ILE A O 1
ATOM 735 N N . GLY A 1 99 ? 17.064 15.502 -8.376 1.00 85.50 99 GLY A N 1
ATOM 736 C CA . GLY A 1 99 ? 16.999 14.334 -9.253 1.00 85.50 99 GLY A CA 1
ATOM 737 C C . GLY A 1 99 ? 16.149 14.563 -10.502 1.00 85.50 99 GLY A C 1
ATOM 738 O O . GLY A 1 99 ? 16.506 14.064 -11.563 1.00 85.50 99 GLY A O 1
ATOM 739 N N . THR A 1 100 ? 15.078 15.358 -10.415 1.00 87.69 100 THR A N 1
ATOM 740 C CA . THR A 1 100 ? 14.248 15.741 -11.570 1.00 87.69 100 THR A CA 1
ATOM 741 C C . THR A 1 100 ? 15.040 16.610 -12.545 1.00 87.69 100 THR A C 1
ATOM 743 O O . THR A 1 100 ? 15.047 16.344 -13.745 1.00 87.69 100 THR A O 1
ATOM 746 N N . VAL A 1 101 ? 15.745 17.621 -12.028 1.00 89.00 101 VAL A N 1
ATOM 747 C CA . VAL A 1 101 ? 16.548 18.543 -12.846 1.00 89.00 101 VAL A CA 1
ATOM 748 C C . VAL A 1 101 ? 17.713 17.809 -13.507 1.00 89.00 101 VAL A C 1
ATOM 750 O O . VAL A 1 101 ? 17.905 17.936 -14.713 1.00 89.00 101 VAL A O 1
ATOM 753 N N . LEU A 1 102 ? 18.454 17.000 -12.743 1.00 89.69 102 LEU A N 1
ATOM 754 C CA . LEU A 1 102 ? 19.571 16.217 -13.273 1.00 89.69 102 LEU A CA 1
ATOM 755 C C . LEU A 1 102 ? 19.105 15.161 -14.279 1.00 89.69 102 LEU A C 1
ATOM 757 O O . LEU A 1 102 ? 19.773 14.947 -15.281 1.00 89.69 102 LEU A O 1
ATOM 761 N N . ASN A 1 103 ? 17.940 14.542 -14.077 1.00 90.38 103 ASN A N 1
ATOM 762 C CA . ASN A 1 103 ? 17.372 13.633 -15.070 1.00 90.38 103 ASN A CA 1
ATOM 763 C C . ASN A 1 103 ? 17.095 14.356 -16.399 1.00 90.38 103 ASN A C 1
ATOM 765 O O . ASN A 1 103 ? 17.596 13.921 -17.434 1.00 90.38 103 ASN A O 1
ATOM 769 N N . ILE A 1 104 ? 16.373 15.485 -16.361 1.00 90.62 104 ILE A N 1
ATOM 770 C CA . ILE A 1 104 ? 16.064 16.269 -17.567 1.00 90.62 104 ILE A CA 1
ATOM 771 C C . ILE A 1 104 ? 17.350 16.709 -18.263 1.00 90.62 104 ILE A C 1
ATOM 773 O O . ILE A 1 104 ? 17.473 16.514 -19.465 1.00 90.62 104 ILE A O 1
ATOM 777 N N . ALA A 1 105 ? 18.305 17.276 -17.524 1.00 90.88 105 ALA A N 1
ATOM 778 C CA . ALA A 1 105 ? 19.524 17.827 -18.105 1.00 90.88 105 ALA A CA 1
ATOM 779 C C . ALA A 1 105 ? 20.475 16.747 -18.644 1.00 90.88 105 ALA A C 1
ATOM 781 O O . ALA A 1 105 ? 21.128 16.959 -19.662 1.00 90.88 105 ALA A O 1
ATOM 782 N N . SER A 1 106 ? 20.580 15.600 -17.967 1.00 93.31 106 SER A N 1
ATOM 783 C CA . SER A 1 106 ? 21.627 14.618 -18.256 1.00 93.31 106 SER A CA 1
ATOM 784 C C . SER A 1 106 ? 21.182 13.479 -19.165 1.00 93.31 106 SER A C 1
ATOM 786 O O . SER A 1 106 ? 22.001 13.026 -19.955 1.00 93.31 106 SER A O 1
ATOM 788 N N . VAL A 1 107 ? 19.928 13.007 -19.101 1.00 93.00 107 VAL A N 1
ATOM 789 C CA . VAL A 1 107 ? 19.514 11.808 -19.862 1.00 93.00 107 VAL A CA 1
ATOM 790 C C . VAL A 1 107 ? 19.685 12.009 -21.365 1.00 93.00 107 VAL A C 1
ATOM 792 O O . VAL A 1 107 ? 20.236 11.137 -22.033 1.00 93.00 107 VAL A O 1
ATOM 795 N N . GLY A 1 108 ? 19.271 13.159 -21.903 1.00 93.75 108 GLY A N 1
ATOM 796 C CA . GLY A 1 108 ? 19.435 13.445 -23.329 1.00 93.75 108 GLY A CA 1
ATOM 797 C C . GLY A 1 108 ? 20.904 13.510 -23.752 1.00 93.75 108 GLY A C 1
ATOM 798 O O . GLY A 1 108 ? 21.294 12.841 -24.702 1.00 93.75 108 GLY A O 1
ATOM 799 N N . VAL A 1 109 ? 21.731 14.248 -23.002 1.00 96.50 109 VAL A N 1
ATOM 800 C CA . VAL A 1 109 ? 23.171 14.402 -23.286 1.00 96.50 109 VAL A CA 1
ATOM 801 C C . VAL A 1 109 ? 23.904 13.062 -23.219 1.00 96.50 109 VAL A C 1
ATOM 803 O O . VAL A 1 109 ? 24.674 12.729 -24.115 1.00 96.50 109 VAL A O 1
ATOM 806 N N . LEU A 1 110 ? 23.657 12.279 -22.168 1.00 97.06 110 LEU A N 1
ATOM 807 C CA . LEU A 1 110 ? 24.309 10.987 -21.958 1.00 97.06 110 LEU A CA 1
ATOM 808 C C . LEU A 1 110 ? 23.841 9.939 -22.969 1.00 97.06 110 LEU A C 1
ATOM 810 O O . LEU A 1 110 ? 24.635 9.092 -23.363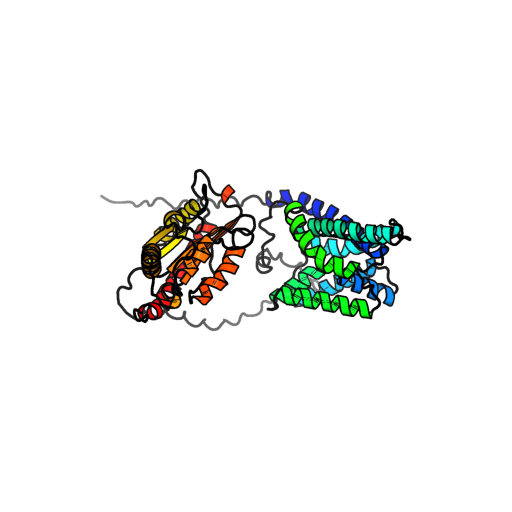 1.00 97.06 110 LEU A O 1
ATOM 814 N N . THR A 1 111 ? 22.579 9.995 -23.401 1.00 96.38 111 THR A N 1
ATOM 815 C CA . THR A 1 111 ? 22.072 9.111 -24.460 1.00 96.38 111 THR A CA 1
ATOM 816 C C . THR A 1 111 ? 22.763 9.428 -25.779 1.00 96.38 111 THR A C 1
ATOM 818 O O . THR A 1 111 ? 23.259 8.515 -26.427 1.00 96.38 111 THR A O 1
ATOM 821 N N . GLU A 1 112 ? 22.852 10.706 -26.152 1.00 94.50 112 GLU A N 1
ATOM 822 C CA . GLU A 1 112 ? 23.529 11.120 -27.385 1.00 94.50 112 GLU A CA 1
ATOM 823 C C . GLU A 1 112 ? 25.008 10.708 -27.363 1.00 94.50 112 GLU A C 1
ATOM 825 O O . GLU A 1 112 ? 25.507 10.113 -28.312 1.00 94.50 112 GLU A O 1
ATOM 830 N N . ALA A 1 113 ? 25.693 10.928 -26.237 1.00 95.12 113 ALA A N 1
ATOM 831 C CA . ALA A 1 113 ? 27.074 10.491 -26.050 1.00 95.12 113 ALA A CA 1
ATOM 832 C C . ALA A 1 113 ? 27.233 8.960 -26.103 1.00 95.12 113 ALA A C 1
ATOM 834 O O . ALA A 1 113 ? 28.249 8.463 -26.574 1.00 95.12 113 ALA A O 1
ATOM 835 N N . ALA A 1 114 ? 26.250 8.192 -25.629 1.00 96.00 114 ALA A N 1
ATOM 836 C CA . ALA A 1 114 ? 26.278 6.738 -25.749 1.00 96.00 114 ALA A CA 1
ATOM 837 C C . ALA A 1 114 ? 26.055 6.284 -27.200 1.00 96.00 114 ALA A C 1
ATOM 839 O O . ALA A 1 114 ? 26.721 5.352 -27.645 1.00 96.00 114 ALA A O 1
ATOM 840 N N . LEU A 1 115 ? 25.172 6.951 -27.951 1.00 94.06 115 LEU A N 1
ATOM 841 C CA . LEU A 1 115 ? 24.906 6.648 -29.362 1.00 94.06 115 LEU A CA 1
ATOM 842 C C . LEU A 1 115 ? 26.124 6.891 -30.262 1.00 94.06 115 LEU A C 1
ATOM 844 O O . LEU A 1 115 ? 26.309 6.155 -31.223 1.00 94.06 115 LEU A O 1
ATOM 848 N N . THR A 1 116 ? 26.982 7.868 -29.949 1.00 93.31 116 THR A N 1
ATOM 849 C CA . THR A 1 116 ? 28.209 8.111 -30.734 1.00 93.31 116 THR A CA 1
ATOM 850 C C . THR A 1 116 ? 29.293 7.056 -30.513 1.00 93.31 116 THR A C 1
ATOM 852 O O . THR A 1 116 ? 30.161 6.884 -31.367 1.00 93.31 116 THR A O 1
ATOM 855 N N . VAL A 1 117 ? 29.261 6.357 -29.375 1.00 93.44 117 VAL A N 1
ATOM 856 C CA . VAL A 1 117 ? 30.250 5.330 -29.010 1.00 93.44 117 VAL A CA 1
ATOM 857 C C . VAL A 1 117 ? 29.753 3.925 -29.347 1.00 93.44 117 VAL A C 1
ATOM 859 O O . VAL A 1 117 ? 30.546 3.056 -29.711 1.00 93.44 117 VAL A O 1
ATOM 862 N N . LEU A 1 118 ? 28.451 3.674 -29.202 1.00 93.38 118 LEU A N 1
ATOM 863 C CA . LEU A 1 118 ? 27.865 2.364 -29.447 1.00 93.38 118 LEU A CA 1
ATOM 864 C C . LEU A 1 118 ? 27.733 2.093 -30.951 1.00 93.38 118 LEU A C 1
ATOM 866 O O . LEU A 1 118 ? 27.096 2.873 -31.657 1.00 93.38 118 LEU A O 1
ATOM 870 N N . PRO A 1 119 ? 28.236 0.951 -31.448 1.00 91.06 119 PRO A N 1
ATOM 871 C CA . PRO A 1 119 ? 28.034 0.573 -32.837 1.00 91.06 119 PRO A CA 1
ATOM 872 C C . PRO A 1 119 ? 26.567 0.214 -33.102 1.00 91.06 119 PRO A C 1
ATOM 874 O O . PRO A 1 119 ? 25.849 -0.262 -32.215 1.00 91.06 119 PRO A O 1
ATOM 877 N N . GLU A 1 120 ? 26.135 0.384 -34.350 1.00 90.81 120 GLU A N 1
ATOM 878 C CA . GLU A 1 120 ? 24.850 -0.132 -34.813 1.00 90.81 120 GLU A CA 1
ATOM 879 C C . GLU A 1 120 ? 24.959 -1.642 -35.109 1.00 90.81 120 GLU A C 1
ATOM 881 O O . GLU A 1 120 ? 25.754 -2.059 -35.957 1.00 90.81 120 GLU A O 1
ATOM 886 N N . PRO A 1 121 ? 24.182 -2.505 -34.430 1.00 92.75 121 PRO A N 1
ATOM 887 C CA . PRO A 1 121 ? 24.206 -3.939 -34.683 1.00 92.75 121 PRO A CA 1
ATOM 888 C C . PRO A 1 121 ? 23.582 -4.280 -36.048 1.00 92.75 121 PRO A C 1
ATOM 890 O O . PRO A 1 121 ? 22.382 -4.092 -36.272 1.00 92.75 121 PRO A O 1
ATOM 893 N N . ALA A 1 122 ? 24.395 -4.855 -36.942 1.00 89.19 122 ALA A N 1
ATOM 894 C CA . ALA A 1 122 ? 23.975 -5.261 -38.287 1.00 89.19 122 ALA A CA 1
ATOM 895 C C . ALA A 1 122 ? 23.140 -6.558 -38.304 1.00 89.19 122 ALA A C 1
ATOM 897 O O . ALA A 1 122 ? 22.195 -6.689 -39.079 1.00 89.19 122 ALA A O 1
ATOM 898 N N . HIS A 1 123 ? 23.469 -7.529 -37.444 1.00 93.69 123 HIS A N 1
ATOM 899 C CA . HIS A 1 123 ? 22.821 -8.845 -37.441 1.00 93.69 123 HIS A CA 1
ATOM 900 C C . HIS A 1 123 ? 21.614 -8.909 -36.488 1.00 93.69 123 HIS A C 1
ATOM 902 O O . HIS A 1 123 ? 21.661 -8.337 -35.395 1.00 93.69 123 HIS A O 1
ATOM 908 N N . PRO A 1 124 ? 20.556 -9.675 -36.823 1.00 92.62 124 PRO A N 1
ATOM 909 C CA . PRO A 1 124 ? 19.338 -9.754 -36.010 1.00 92.62 124 PRO A CA 1
ATOM 910 C C . PRO A 1 124 ? 19.591 -10.303 -34.599 1.00 92.62 124 PRO A C 1
ATOM 912 O O . PRO A 1 124 ? 19.008 -9.812 -33.635 1.00 92.62 124 PRO A O 1
ATOM 915 N N . ALA A 1 125 ? 20.511 -11.262 -34.449 1.00 93.94 125 ALA A N 1
ATOM 916 C CA . ALA A 1 125 ? 20.906 -11.778 -33.138 1.00 93.94 125 ALA A CA 1
ATOM 917 C C . ALA A 1 125 ? 21.596 -10.704 -32.278 1.00 93.94 125 ALA A C 1
ATOM 919 O O . ALA A 1 125 ? 21.303 -10.578 -31.091 1.00 93.94 125 ALA A O 1
ATOM 920 N N . ALA A 1 126 ? 22.459 -9.881 -32.885 1.00 94.00 126 ALA A N 1
ATOM 921 C CA . ALA A 1 126 ? 23.115 -8.770 -32.198 1.00 94.00 126 ALA A CA 1
ATOM 922 C C . ALA A 1 126 ? 22.105 -7.686 -31.791 1.00 94.00 126 ALA A C 1
ATOM 924 O O . ALA A 1 126 ? 22.179 -7.176 -30.677 1.00 94.00 126 ALA A O 1
ATOM 925 N N . ARG A 1 127 ? 21.109 -7.396 -32.641 1.00 96.25 127 ARG A N 1
ATOM 926 C CA . ARG A 1 127 ? 19.987 -6.499 -32.313 1.00 96.25 127 ARG A CA 1
ATOM 927 C C . ARG A 1 127 ? 19.163 -7.010 -31.133 1.00 96.25 127 ARG A C 1
ATOM 929 O O . ARG A 1 127 ? 18.857 -6.241 -30.226 1.00 96.25 127 ARG A O 1
ATOM 936 N N . ALA A 1 128 ? 18.847 -8.305 -31.104 1.00 95.81 128 ALA A N 1
ATOM 937 C CA . ALA A 1 128 ? 18.139 -8.922 -29.983 1.00 95.81 128 ALA A CA 1
ATOM 938 C C . ALA A 1 128 ? 18.963 -8.866 -28.684 1.00 95.81 128 ALA A C 1
ATOM 940 O O . ALA A 1 128 ? 18.428 -8.516 -27.633 1.00 95.81 128 ALA A O 1
ATOM 941 N N . ALA A 1 129 ? 20.269 -9.137 -28.756 1.00 95.50 129 ALA A N 1
ATOM 942 C CA . ALA A 1 129 ? 21.169 -9.014 -27.612 1.00 95.50 129 ALA A CA 1
ATOM 943 C C . ALA A 1 129 ? 21.257 -7.564 -27.104 1.00 95.50 129 ALA A C 1
ATOM 945 O O . ALA A 1 129 ? 21.150 -7.339 -25.900 1.00 95.50 129 ALA A O 1
ATOM 946 N N . PHE A 1 130 ? 21.374 -6.583 -28.007 1.00 96.62 130 PHE A N 1
ATOM 947 C CA . PHE A 1 130 ? 21.351 -5.154 -27.671 1.00 96.62 130 PHE A CA 1
ATOM 948 C C . PHE A 1 130 ? 20.049 -4.751 -26.983 1.00 96.62 130 PHE A C 1
ATOM 950 O O . PHE A 1 130 ? 20.088 -4.050 -25.977 1.00 96.62 130 PHE A O 1
ATOM 957 N N . LEU A 1 131 ? 18.907 -5.227 -27.479 1.00 96.25 131 LEU A N 1
ATOM 958 C CA . LEU A 1 131 ? 17.606 -4.967 -26.872 1.00 96.25 131 LEU A CA 1
ATOM 959 C C . LEU A 1 131 ? 17.515 -5.549 -25.453 1.00 96.25 131 LEU A C 1
ATOM 961 O O . LEU A 1 131 ? 17.120 -4.839 -24.533 1.00 96.25 131 LEU A O 1
ATOM 965 N N . LEU A 1 132 ? 17.869 -6.824 -25.265 1.00 96.88 132 LEU A N 1
ATOM 966 C CA . LEU A 1 132 ? 17.753 -7.501 -23.968 1.00 96.88 132 LEU A CA 1
ATOM 967 C C . LEU A 1 132 ? 18.736 -6.939 -22.934 1.00 96.88 132 LEU A C 1
ATOM 969 O O . LEU A 1 132 ? 18.347 -6.653 -21.801 1.00 96.88 132 LEU A O 1
ATOM 973 N N . ALA A 1 133 ? 19.996 -6.742 -23.328 1.00 96.81 133 ALA A N 1
ATOM 974 C CA . ALA A 1 133 ? 21.002 -6.126 -22.470 1.00 96.81 133 ALA A CA 1
ATOM 975 C C . ALA A 1 133 ? 20.650 -4.662 -22.177 1.00 96.81 133 ALA A C 1
ATOM 977 O O . ALA A 1 133 ? 20.721 -4.236 -21.026 1.00 96.81 133 ALA A O 1
ATOM 978 N N . GLY A 1 134 ? 20.200 -3.921 -23.192 1.00 96.88 134 GLY A N 1
ATOM 979 C CA . GLY A 1 134 ? 19.745 -2.542 -23.064 1.00 96.88 134 GLY A CA 1
ATOM 980 C C . GLY A 1 134 ? 18.584 -2.410 -22.085 1.00 96.88 134 GLY A C 1
ATOM 981 O O . GLY A 1 134 ? 18.658 -1.593 -21.174 1.00 96.88 134 GLY A O 1
ATOM 982 N N . LEU A 1 135 ? 17.568 -3.273 -22.186 1.00 95.62 135 LEU A N 1
ATOM 983 C CA . LEU A 1 135 ? 16.440 -3.323 -21.252 1.00 95.62 135 LEU A CA 1
ATOM 984 C C . LEU A 1 135 ? 16.896 -3.587 -19.809 1.00 95.62 135 LEU A C 1
ATOM 986 O O . LEU A 1 135 ? 16.446 -2.905 -18.888 1.00 95.62 135 LEU A O 1
ATOM 990 N N . LEU A 1 136 ? 17.798 -4.549 -19.598 1.00 96.31 136 LEU A N 1
ATOM 991 C CA . LEU A 1 136 ? 18.310 -4.878 -18.266 1.00 96.31 136 LEU A CA 1
ATOM 992 C C . LEU A 1 136 ? 19.140 -3.730 -17.670 1.00 96.31 136 LEU A C 1
ATOM 994 O O . LEU A 1 136 ? 18.912 -3.331 -16.529 1.00 96.31 136 LEU A O 1
ATOM 998 N N . ILE A 1 137 ? 20.079 -3.179 -18.442 1.00 97.06 137 ILE A N 1
ATOM 999 C CA . ILE A 1 137 ? 20.925 -2.050 -18.031 1.00 97.06 137 ILE A CA 1
ATOM 1000 C C . ILE A 1 137 ? 20.061 -0.816 -17.755 1.00 97.06 137 ILE A C 1
ATOM 1002 O O . ILE A 1 137 ? 20.245 -0.144 -16.737 1.00 97.06 137 ILE A O 1
ATOM 1006 N N . ASN A 1 138 ? 19.069 -0.559 -18.610 1.00 95.19 138 ASN A N 1
ATOM 1007 C CA . ASN A 1 138 ? 18.110 0.518 -18.423 1.00 95.19 138 ASN A CA 1
ATOM 1008 C C . ASN A 1 138 ? 17.317 0.333 -17.120 1.00 95.19 138 ASN A C 1
ATOM 1010 O O . ASN A 1 138 ? 17.208 1.282 -16.346 1.00 95.19 138 ASN A O 1
ATOM 1014 N N . ALA A 1 139 ? 16.851 -0.884 -16.816 1.00 92.31 139 ALA A N 1
ATOM 1015 C CA . ALA A 1 139 ? 16.152 -1.192 -15.569 1.00 92.31 139 ALA A CA 1
ATOM 1016 C C . ALA A 1 139 ? 17.033 -0.988 -14.322 1.00 92.31 139 ALA A C 1
ATOM 1018 O O . ALA A 1 139 ? 16.562 -0.456 -13.316 1.00 92.31 139 ALA A O 1
ATOM 1019 N N . ILE A 1 140 ? 18.317 -1.363 -14.382 1.00 94.81 140 ILE A N 1
ATOM 1020 C CA . ILE A 1 140 ? 19.290 -1.119 -13.303 1.00 94.81 140 ILE A CA 1
ATOM 1021 C C . ILE A 1 140 ? 19.499 0.387 -13.104 1.00 94.81 140 ILE A C 1
ATOM 1023 O O . ILE A 1 140 ? 19.424 0.877 -11.976 1.00 94.81 140 ILE A O 1
ATOM 1027 N N . GLY A 1 141 ? 19.717 1.130 -14.192 1.00 93.62 141 GLY A N 1
ATOM 1028 C CA . GLY A 1 141 ? 19.889 2.581 -14.154 1.00 93.62 141 GLY A CA 1
ATOM 1029 C C . GLY A 1 141 ? 18.662 3.304 -13.599 1.00 93.62 141 GLY A C 1
ATOM 1030 O O . GLY A 1 141 ? 18.788 4.137 -12.701 1.00 93.62 141 GLY A O 1
ATOM 1031 N N . LEU A 1 142 ? 17.468 2.921 -14.060 1.00 88.81 142 LEU A N 1
ATOM 1032 C CA . LEU A 1 142 ? 16.183 3.415 -13.562 1.00 88.81 142 LEU A CA 1
ATOM 1033 C C . LEU A 1 142 ? 15.998 3.093 -12.071 1.00 88.81 142 LEU A C 1
ATOM 1035 O O . LEU A 1 142 ? 15.563 3.950 -11.305 1.00 88.81 142 LEU A O 1
ATOM 1039 N N . GLY A 1 143 ? 16.387 1.891 -11.639 1.00 87.00 143 GLY A N 1
ATOM 1040 C CA . GLY A 1 143 ? 16.361 1.478 -10.238 1.00 87.00 143 GLY A CA 1
ATOM 1041 C C . GLY A 1 143 ? 17.279 2.312 -9.339 1.00 87.00 143 GLY A C 1
ATOM 1042 O O . GLY A 1 143 ? 16.849 2.763 -8.280 1.00 87.00 143 GLY A O 1
ATOM 1043 N N . LEU A 1 144 ? 18.519 2.573 -9.764 1.00 90.06 144 LEU A N 1
ATOM 1044 C CA . LEU A 1 144 ? 19.468 3.436 -9.043 1.00 90.06 144 LEU A CA 1
ATOM 1045 C C . LEU A 1 144 ? 19.014 4.899 -9.005 1.00 90.06 144 LEU A C 1
ATOM 1047 O O . LEU A 1 144 ? 19.141 5.562 -7.974 1.00 90.06 144 LEU A O 1
ATOM 1051 N N . TYR A 1 145 ? 18.467 5.388 -10.120 1.00 87.38 145 TYR A N 1
ATOM 1052 C CA . TYR A 1 145 ? 17.907 6.729 -10.246 1.00 87.38 145 TYR A CA 1
ATOM 1053 C C . TYR A 1 145 ? 16.750 6.947 -9.263 1.00 87.38 145 TYR A C 1
ATOM 1055 O O . TYR A 1 145 ? 16.799 7.860 -8.437 1.00 87.38 145 TYR A O 1
ATOM 1063 N N . LEU A 1 146 ? 15.734 6.082 -9.309 1.00 83.44 146 LEU A N 1
ATOM 1064 C CA . LEU A 1 146 ? 14.577 6.172 -8.419 1.00 83.44 146 LEU A CA 1
ATOM 1065 C C . LEU A 1 146 ? 14.976 5.903 -6.960 1.00 83.44 146 LEU A C 1
ATOM 1067 O O . LEU A 1 146 ? 14.554 6.630 -6.062 1.00 83.44 146 LEU A O 1
ATOM 1071 N N . GLY A 1 147 ? 15.863 4.931 -6.725 1.00 82.31 147 GLY A N 1
ATOM 1072 C CA . GLY A 1 147 ? 16.407 4.579 -5.408 1.00 82.31 147 GLY A CA 1
ATOM 1073 C C . GLY A 1 147 ? 17.324 5.637 -4.777 1.00 82.31 147 GLY A C 1
ATOM 1074 O O . GLY A 1 147 ? 17.732 5.504 -3.616 1.00 82.31 147 GLY A O 1
ATOM 1075 N N . ALA A 1 148 ? 17.658 6.709 -5.505 1.00 85.44 148 ALA A N 1
ATOM 1076 C CA . ALA A 1 148 ? 18.283 7.897 -4.934 1.00 85.44 148 ALA A CA 1
ATOM 1077 C C . ALA A 1 148 ? 17.271 8.763 -4.164 1.00 85.44 148 ALA A C 1
ATOM 1079 O O . ALA A 1 148 ? 17.667 9.491 -3.256 1.00 85.44 148 ALA A O 1
ATOM 1080 N N . GLY A 1 149 ? 15.977 8.711 -4.501 1.00 81.75 149 GLY A N 1
ATOM 1081 C CA . GLY A 1 149 ? 14.907 9.464 -3.835 1.00 81.75 149 GLY A CA 1
ATOM 1082 C C . GLY A 1 149 ? 15.009 10.993 -3.960 1.00 81.75 149 GLY A C 1
ATOM 1083 O O . GLY A 1 149 ? 14.360 11.711 -3.212 1.00 81.75 149 GLY A O 1
ATOM 1084 N N . LEU A 1 150 ? 15.840 11.526 -4.861 1.00 84.94 150 LEU A N 1
ATOM 1085 C CA . LEU A 1 150 ? 16.111 12.972 -4.970 1.00 84.94 150 LEU A CA 1
ATOM 1086 C C . LEU A 1 150 ? 15.081 13.736 -5.826 1.00 84.94 150 LEU A C 1
ATOM 1088 O O . LEU A 1 150 ? 15.351 14.852 -6.271 1.00 84.94 150 LEU A O 1
ATOM 1092 N N . GLY A 1 151 ? 13.907 13.150 -6.049 1.00 79.31 151 GLY A N 1
ATOM 1093 C CA . GLY A 1 151 ? 12.831 13.693 -6.877 1.00 79.31 151 GLY A CA 1
ATOM 1094 C C . GLY A 1 151 ? 12.534 12.807 -8.097 1.00 79.31 151 GLY A C 1
ATOM 1095 O O . GLY A 1 151 ? 13.476 12.307 -8.718 1.00 79.31 151 GLY A O 1
ATOM 1096 N N . PRO A 1 152 ? 11.248 12.603 -8.439 1.00 75.44 152 PRO A N 1
ATOM 1097 C CA . PRO A 1 152 ? 10.831 11.739 -9.542 1.00 75.44 152 PRO A CA 1
ATOM 1098 C C . PRO A 1 152 ? 11.132 12.367 -10.908 1.00 75.44 152 PRO A C 1
ATOM 1100 O O . PRO A 1 152 ? 11.396 13.571 -11.010 1.00 75.44 152 PRO A O 1
ATOM 1103 N N . GLY A 1 153 ? 11.068 11.562 -11.970 1.00 80.31 153 GLY A N 1
ATOM 1104 C CA . GLY A 1 153 ? 11.277 12.049 -13.330 1.00 80.31 153 GLY A CA 1
ATOM 1105 C C . GLY A 1 153 ? 10.111 12.927 -13.772 1.00 80.31 153 GLY A C 1
ATOM 1106 O O . GLY A 1 153 ? 9.010 12.774 -13.240 1.00 80.31 153 GLY A O 1
ATOM 1107 N N . PRO A 1 154 ? 10.296 13.815 -14.766 1.00 81.00 154 PRO A N 1
ATOM 1108 C CA . PRO A 1 154 ? 9.210 14.642 -15.306 1.00 81.00 154 PRO A CA 1
ATOM 1109 C C . PRO A 1 154 ? 7.986 13.794 -15.704 1.00 81.00 154 PRO A C 1
ATOM 1111 O O . PRO A 1 154 ? 6.845 14.127 -15.379 1.00 81.00 154 PRO A O 1
ATOM 1114 N N . ARG A 1 155 ? 8.235 12.642 -16.340 1.00 84.62 155 ARG A N 1
ATOM 1115 C CA . ARG A 1 155 ? 7.216 11.669 -16.766 1.00 84.62 155 ARG A CA 1
ATOM 1116 C C . ARG A 1 155 ? 6.470 11.065 -15.567 1.00 84.62 155 ARG A C 1
ATOM 1118 O O . ARG A 1 155 ? 5.244 11.002 -15.574 1.00 84.62 155 ARG A O 1
ATOM 1125 N N . ASP A 1 156 ? 7.203 10.678 -14.525 1.00 73.94 156 ASP A N 1
ATOM 1126 C CA . ASP A 1 156 ? 6.645 10.040 -13.329 1.00 73.94 156 ASP A CA 1
ATOM 1127 C C . ASP A 1 156 ? 5.823 11.022 -12.486 1.00 73.94 156 ASP A C 1
ATOM 1129 O O . ASP A 1 156 ? 4.741 10.681 -12.004 1.00 73.94 156 ASP A O 1
ATOM 1133 N N . GLY A 1 157 ? 6.288 12.266 -12.334 1.00 76.94 157 GLY A N 1
ATOM 1134 C CA . GLY A 1 157 ? 5.528 13.263 -11.580 1.00 76.94 157 GLY A CA 1
ATOM 1135 C C . GLY A 1 157 ? 4.284 13.772 -12.314 1.00 76.94 157 GLY A C 1
ATOM 1136 O O . GLY A 1 157 ? 3.290 14.104 -11.671 1.00 76.94 157 GLY A O 1
ATOM 1137 N N . LEU A 1 158 ? 4.237 13.697 -13.652 1.00 80.94 158 LEU A N 1
ATOM 1138 C CA . LEU A 1 158 ? 2.987 13.924 -14.388 1.00 80.94 158 LEU A CA 1
ATOM 1139 C C . LEU A 1 158 ? 1.907 12.914 -13.954 1.00 80.94 158 LEU A C 1
ATOM 1141 O O . LEU A 1 158 ? 0.768 13.296 -13.680 1.00 80.94 158 LEU A O 1
ATOM 1145 N N . MET A 1 159 ? 2.274 11.635 -13.820 1.00 81.19 159 MET A N 1
ATOM 1146 C CA . MET A 1 159 ? 1.352 10.579 -13.385 1.00 81.19 159 MET A CA 1
ATOM 1147 C C . MET A 1 159 ? 0.884 10.785 -11.940 1.00 81.19 159 MET A C 1
ATOM 1149 O O . MET A 1 159 ? -0.312 10.684 -11.658 1.00 81.19 159 MET A O 1
ATOM 1153 N N . THR A 1 160 ? 1.797 11.108 -11.017 1.00 74.50 160 THR A N 1
ATOM 1154 C CA . THR A 1 160 ? 1.425 11.370 -9.615 1.00 74.50 160 THR A CA 1
ATOM 1155 C C . THR A 1 160 ? 0.615 12.661 -9.468 1.00 74.50 160 THR A C 1
ATOM 1157 O O . THR A 1 160 ? -0.243 12.754 -8.592 1.00 74.50 160 THR A O 1
ATOM 1160 N N . GLY A 1 161 ? 0.817 13.644 -10.349 1.00 80.25 161 GLY A N 1
ATOM 1161 C CA . GLY A 1 161 ? 0.100 14.920 -10.324 1.00 80.25 161 GLY A CA 1
ATOM 1162 C C . GLY A 1 161 ? -1.338 14.795 -10.803 1.00 80.25 161 GLY A C 1
ATOM 1163 O O . GLY A 1 161 ? -2.232 15.420 -10.230 1.00 80.25 161 GLY A O 1
ATOM 1164 N N . LEU A 1 162 ? -1.576 13.932 -11.793 1.00 80.44 162 LEU A N 1
ATOM 1165 C CA . LEU A 1 162 ? -2.920 13.507 -12.183 1.00 80.44 162 LEU A CA 1
ATOM 1166 C C . LEU A 1 162 ? -3.594 12.698 -11.070 1.00 80.44 162 LEU A C 1
ATOM 1168 O O . LEU A 1 162 ? -4.775 12.905 -10.791 1.00 80.44 162 LEU A O 1
ATOM 1172 N N . ALA A 1 163 ? -2.848 11.828 -10.380 1.00 75.00 163 ALA A N 1
ATOM 1173 C CA . ALA A 1 163 ? -3.398 11.067 -9.262 1.00 75.00 163 ALA A CA 1
ATOM 1174 C C . ALA A 1 163 ? -3.847 11.968 -8.097 1.00 75.00 163 ALA A C 1
ATOM 1176 O O . ALA A 1 163 ? -4.933 11.787 -7.550 1.00 75.00 163 ALA A O 1
ATOM 1177 N N . ALA A 1 164 ? -3.081 13.023 -7.803 1.00 77.25 164 ALA A N 1
ATOM 1178 C CA . ALA A 1 164 ? -3.451 14.053 -6.828 1.00 77.25 164 ALA A CA 1
ATOM 1179 C C . ALA A 1 164 ? -4.713 14.859 -7.212 1.00 77.25 164 ALA A C 1
ATOM 1181 O O . ALA A 1 164 ? -5.230 15.620 -6.399 1.00 77.25 164 ALA A O 1
ATOM 1182 N N . ARG A 1 165 ? -5.221 14.700 -8.440 1.00 81.62 165 ARG A N 1
ATOM 1183 C CA . ARG A 1 165 ? -6.459 15.313 -8.953 1.00 81.62 165 ARG A CA 1
ATOM 1184 C C . ARG A 1 165 ? -7.629 14.335 -9.035 1.00 81.62 165 ARG A C 1
ATOM 1186 O O . ARG A 1 165 ? -8.596 14.597 -9.742 1.00 81.62 165 ARG A O 1
ATOM 1193 N N . GLY A 1 166 ? -7.535 13.202 -8.341 1.00 81.69 166 GLY A N 1
ATOM 1194 C CA . GLY A 1 166 ? -8.612 12.215 -8.248 1.00 81.69 166 GLY A CA 1
ATOM 1195 C C . GLY A 1 166 ? -8.551 11.101 -9.293 1.00 81.69 166 GLY A C 1
ATOM 1196 O O . GLY A 1 166 ? -9.434 10.247 -9.323 1.00 81.69 166 GLY A O 1
ATOM 1197 N N . TRP A 1 167 ? -7.515 11.052 -10.137 1.00 83.75 167 TRP A N 1
ATOM 1198 C CA . TRP A 1 167 ? -7.301 9.895 -11.006 1.00 83.75 167 TRP A CA 1
ATOM 1199 C C . TRP A 1 167 ? -6.685 8.742 -10.209 1.00 83.75 167 TRP A C 1
ATOM 1201 O O . TRP A 1 167 ? -5.811 8.930 -9.369 1.00 83.75 167 TRP A O 1
ATOM 1211 N N . THR A 1 168 ? -7.065 7.500 -10.511 1.00 86.94 168 THR A N 1
ATOM 1212 C CA . THR A 1 168 ? -6.291 6.355 -10.005 1.00 86.94 168 THR A CA 1
ATOM 1213 C C . THR A 1 168 ? -4.906 6.361 -10.659 1.00 86.94 168 THR A C 1
ATOM 1215 O O . THR A 1 168 ? -4.821 6.586 -11.870 1.00 86.94 168 THR A O 1
ATOM 1218 N N . ILE A 1 169 ? -3.847 6.020 -9.917 1.00 73.62 169 ILE A N 1
ATOM 1219 C CA . ILE A 1 169 ? -2.471 5.924 -10.450 1.00 73.62 169 ILE A CA 1
ATOM 1220 C C . ILE A 1 169 ? -2.421 5.040 -11.704 1.00 73.62 169 ILE A C 1
ATOM 1222 O O . ILE A 1 169 ? -1.772 5.396 -12.683 1.00 73.62 169 ILE A O 1
ATOM 1226 N N . ARG A 1 170 ? -3.164 3.922 -11.710 1.00 75.56 170 ARG A N 1
ATOM 1227 C CA . ARG A 1 170 ? -3.250 3.019 -12.866 1.00 75.56 170 ARG A CA 1
ATOM 1228 C C . ARG A 1 170 ? -3.807 3.732 -14.102 1.00 75.56 170 ARG A C 1
ATOM 1230 O O . ARG A 1 170 ? -3.162 3.708 -15.139 1.00 75.56 170 ARG A O 1
ATOM 1237 N N . ARG A 1 171 ? -4.964 4.399 -13.990 1.00 82.38 171 ARG A N 1
ATOM 1238 C CA . ARG A 1 171 ? -5.563 5.149 -15.113 1.00 82.38 171 ARG A CA 1
ATOM 1239 C C . ARG A 1 171 ? -4.663 6.286 -15.596 1.00 82.38 171 ARG A C 1
ATOM 1241 O O . ARG A 1 171 ? -4.519 6.443 -16.801 1.00 82.38 171 ARG A O 1
ATOM 1248 N N . ALA A 1 172 ? -4.045 7.039 -14.684 1.00 82.69 172 ALA A N 1
ATOM 1249 C CA . ALA A 1 172 ? -3.123 8.116 -15.046 1.00 82.69 172 ALA A CA 1
ATOM 1250 C C . ALA A 1 172 ? -1.904 7.576 -15.812 1.00 82.69 172 ALA A C 1
ATOM 1252 O O . ALA A 1 172 ? -1.588 8.067 -16.891 1.00 82.69 172 ALA A O 1
ATOM 1253 N N . ARG A 1 173 ? -1.269 6.518 -15.297 1.00 83.38 173 ARG A N 1
ATOM 1254 C CA . ARG A 1 173 ? -0.120 5.871 -15.934 1.00 83.38 173 ARG A CA 1
ATOM 1255 C C . ARG A 1 173 ? -0.470 5.288 -17.298 1.00 83.38 173 ARG A C 1
ATOM 1257 O O . ARG A 1 173 ? 0.162 5.647 -18.282 1.00 83.38 173 ARG A O 1
ATOM 1264 N N . THR A 1 174 ? -1.492 4.436 -17.365 1.00 84.06 174 THR A N 1
ATOM 1265 C CA . THR A 1 174 ? -1.902 3.785 -18.615 1.00 84.06 174 THR A CA 1
ATOM 1266 C C . THR A 1 174 ? -2.358 4.809 -19.650 1.00 84.06 174 THR A C 1
ATOM 1268 O O . THR A 1 174 ? -1.959 4.708 -20.801 1.00 84.06 174 THR A O 1
ATOM 1271 N N . GLY A 1 175 ? -3.142 5.817 -19.257 1.00 87.81 175 GLY A N 1
ATOM 1272 C CA . GLY A 1 175 ? -3.606 6.856 -20.177 1.00 87.81 175 GLY A CA 1
ATOM 1273 C C . GLY A 1 175 ? -2.457 7.672 -20.768 1.00 87.81 175 GLY A C 1
ATOM 1274 O O . GLY A 1 175 ? -2.413 7.874 -21.979 1.00 87.81 175 GLY A O 1
ATOM 1275 N N . VAL A 1 176 ? -1.498 8.087 -19.933 1.00 89.06 176 VAL A N 1
ATOM 1276 C CA . VAL A 1 176 ? -0.312 8.821 -20.392 1.00 89.06 176 VAL A CA 1
ATOM 1277 C C . VAL A 1 176 ? 0.567 7.941 -21.279 1.00 89.06 176 VAL A C 1
ATOM 1279 O O . VAL A 1 176 ? 0.907 8.369 -22.375 1.00 89.06 176 VAL A O 1
ATOM 1282 N N . GLU A 1 177 ? 0.900 6.717 -20.854 1.00 91.12 177 GLU A N 1
ATOM 1283 C CA . GLU A 1 177 ? 1.760 5.800 -21.619 1.00 91.12 177 GLU A CA 1
ATOM 1284 C C . GLU A 1 177 ? 1.146 5.425 -22.977 1.00 91.12 177 GLU A C 1
ATOM 1286 O O . GLU A 1 177 ? 1.835 5.487 -23.993 1.00 91.12 177 GLU A O 1
ATOM 1291 N N . VAL A 1 178 ? -0.150 5.098 -23.025 1.00 92.88 178 VAL A N 1
ATOM 1292 C CA . VAL A 1 178 ? -0.850 4.792 -24.284 1.00 92.88 178 VAL A CA 1
ATOM 1293 C C . VAL A 1 178 ? -0.942 6.032 -25.172 1.00 92.88 178 VAL A C 1
ATOM 1295 O O . VAL A 1 178 ? -0.711 5.933 -26.374 1.00 92.88 178 VAL A O 1
ATOM 1298 N N . GLY A 1 179 ? -1.232 7.202 -24.596 1.00 94.94 179 GLY A N 1
ATOM 1299 C CA . GLY A 1 179 ? -1.321 8.458 -25.339 1.00 94.94 179 GLY A CA 1
ATOM 1300 C C . GLY A 1 179 ? -0.001 8.836 -26.012 1.00 94.94 179 GLY A C 1
ATOM 1301 O O . GLY A 1 179 ? 0.023 9.088 -27.215 1.00 94.94 179 GLY A O 1
ATOM 1302 N N . VAL A 1 180 ? 1.110 8.825 -25.268 1.00 95.06 180 VAL A N 1
ATOM 1303 C CA . VAL A 1 180 ? 2.427 9.164 -25.837 1.00 95.06 180 VAL A CA 1
ATOM 1304 C C . VAL A 1 180 ? 2.909 8.110 -26.826 1.00 95.06 180 VAL A C 1
ATOM 1306 O O . VAL A 1 180 ? 3.458 8.480 -27.857 1.00 95.06 180 VAL A O 1
ATOM 1309 N N . LEU A 1 181 ? 2.641 6.822 -26.578 1.00 96.06 181 LEU A N 1
ATOM 1310 C CA . LEU A 1 181 ? 2.946 5.758 -27.535 1.00 96.06 181 LEU A CA 1
ATOM 1311 C C . LEU A 1 181 ? 2.194 5.971 -28.851 1.00 96.06 181 LEU A C 1
ATOM 1313 O O . LEU A 1 181 ? 2.806 5.911 -29.913 1.00 96.06 181 LEU A O 1
ATOM 1317 N N . ALA A 1 182 ? 0.888 6.247 -28.785 1.00 97.12 182 ALA A N 1
ATOM 1318 C CA . ALA A 1 182 ? 0.061 6.477 -29.965 1.00 97.12 182 ALA A CA 1
ATOM 1319 C C . ALA A 1 182 ? 0.537 7.704 -30.754 1.00 97.12 182 ALA A C 1
ATOM 1321 O O . ALA A 1 182 ? 0.747 7.611 -31.961 1.00 97.12 182 ALA A O 1
ATOM 1322 N N . ILE A 1 183 ? 0.775 8.833 -30.076 1.00 97.44 183 ILE A N 1
ATOM 1323 C CA . ILE A 1 183 ? 1.302 10.047 -30.715 1.00 97.44 183 ILE A CA 1
ATOM 1324 C C . ILE A 1 183 ? 2.674 9.767 -31.332 1.00 97.44 183 ILE A C 1
ATOM 1326 O O . ILE A 1 183 ? 2.905 10.088 -32.492 1.00 97.44 183 ILE A O 1
ATOM 1330 N N . GLY A 1 184 ? 3.578 9.137 -30.584 1.00 97.12 184 GLY A N 1
ATOM 1331 C CA . GLY A 1 184 ? 4.916 8.805 -31.059 1.00 97.12 184 GLY A CA 1
ATOM 1332 C C . GLY A 1 184 ? 4.907 7.914 -32.290 1.00 97.12 184 GLY A C 1
ATOM 1333 O O . GLY A 1 184 ? 5.633 8.177 -33.247 1.00 97.12 184 GLY A O 1
ATOM 1334 N N . TRP A 1 185 ? 4.044 6.901 -32.293 1.00 97.19 185 TRP A N 1
ATOM 1335 C CA . TRP A 1 185 ? 3.904 5.994 -33.421 1.00 97.19 185 TRP A CA 1
ATOM 1336 C C . TRP A 1 185 ? 3.366 6.714 -34.662 1.00 97.19 185 TRP A C 1
ATOM 1338 O O . TRP A 1 185 ? 3.933 6.568 -35.742 1.00 97.19 185 TRP A O 1
ATOM 1348 N N . LEU A 1 186 ? 2.359 7.581 -34.503 1.00 97.31 186 LEU A N 1
ATOM 1349 C CA . LEU A 1 186 ? 1.845 8.429 -35.589 1.00 97.31 186 LEU A CA 1
ATOM 1350 C C . LEU A 1 186 ? 2.906 9.399 -36.135 1.00 97.31 186 LEU A C 1
ATOM 1352 O O . LEU A 1 186 ? 2.937 9.694 -37.331 1.00 97.31 186 LEU A O 1
ATOM 1356 N N . LEU A 1 187 ? 3.812 9.876 -35.279 1.00 96.81 187 LEU A N 1
ATOM 1357 C CA . LEU A 1 187 ? 4.937 10.714 -35.692 1.00 96.81 187 LEU A CA 1
ATOM 1358 C C . LEU A 1 187 ? 6.044 9.922 -36.409 1.00 96.81 187 LEU A C 1
ATOM 1360 O O . LEU A 1 187 ? 6.903 10.549 -37.026 1.00 96.81 187 LEU A O 1
ATOM 1364 N N . GLY A 1 188 ? 5.988 8.588 -36.420 1.00 95.06 188 GLY A N 1
ATOM 1365 C CA . GLY A 1 188 ? 6.946 7.711 -37.102 1.00 95.06 188 GLY A CA 1
ATOM 1366 C C . GLY A 1 188 ? 7.944 7.016 -36.174 1.00 95.06 188 GLY A C 1
ATOM 1367 O O . GLY A 1 188 ? 8.917 6.444 -36.655 1.00 95.06 188 GLY A O 1
ATOM 1368 N N . GLY A 1 189 ? 7.733 7.064 -34.856 1.00 96.56 189 GLY A N 1
ATOM 1369 C CA . GLY A 1 189 ? 8.531 6.312 -33.891 1.00 96.56 189 GLY A CA 1
ATOM 1370 C C . GLY A 1 189 ? 8.365 4.795 -34.043 1.00 96.56 189 GLY A C 1
ATOM 1371 O O . GLY A 1 189 ? 7.309 4.295 -34.435 1.00 96.56 189 GLY A O 1
ATOM 1372 N N . THR A 1 190 ? 9.413 4.051 -33.697 1.00 95.69 190 THR A N 1
ATOM 1373 C CA . THR A 1 190 ? 9.489 2.600 -33.906 1.00 95.69 190 THR A CA 1
ATOM 1374 C C . THR A 1 190 ? 8.752 1.842 -32.809 1.00 95.69 190 THR A C 1
ATOM 1376 O O . THR A 1 190 ? 9.213 1.769 -31.668 1.00 95.69 190 THR A O 1
ATOM 1379 N N . VAL A 1 191 ? 7.643 1.203 -33.173 1.00 96.94 191 VAL A N 1
ATOM 1380 C CA . VAL A 1 191 ? 6.938 0.232 -32.327 1.00 96.94 191 VAL A CA 1
ATOM 1381 C C . VAL A 1 191 ? 7.272 -1.174 -32.808 1.00 96.94 191 VAL A C 1
ATOM 1383 O O . VAL A 1 191 ? 7.187 -1.464 -33.998 1.00 96.94 191 VAL A O 1
ATOM 1386 N N . GLY A 1 192 ? 7.649 -2.058 -31.888 1.00 95.12 192 GLY A N 1
ATOM 1387 C CA . GLY A 1 192 ? 8.012 -3.432 -32.232 1.00 95.12 192 GLY A CA 1
ATOM 1388 C C . GLY A 1 192 ? 8.038 -4.366 -31.030 1.00 95.12 192 GLY A C 1
ATOM 1389 O O . GLY A 1 192 ? 7.517 -4.047 -29.959 1.00 95.12 192 GLY A O 1
ATOM 1390 N N . ILE A 1 193 ? 8.680 -5.525 -31.195 1.00 94.81 193 ILE A N 1
ATOM 1391 C CA . ILE A 1 193 ? 8.805 -6.535 -30.134 1.00 94.81 193 ILE A CA 1
ATOM 1392 C C . ILE A 1 193 ? 9.474 -5.967 -28.874 1.00 94.81 193 ILE A C 1
ATOM 1394 O O . ILE A 1 193 ? 9.067 -6.288 -27.761 1.00 94.81 193 ILE A O 1
ATOM 1398 N N . GLY A 1 194 ? 10.434 -5.053 -29.035 1.00 93.75 194 GLY A N 1
ATOM 1399 C CA . GLY A 1 194 ? 11.089 -4.349 -27.936 1.00 93.75 194 GLY A CA 1
ATOM 1400 C C . GLY A 1 194 ? 10.142 -3.471 -27.127 1.00 93.75 194 GLY A C 1
ATOM 1401 O O . GLY A 1 194 ? 10.272 -3.410 -25.909 1.00 93.75 194 GLY A O 1
ATOM 1402 N N . THR A 1 195 ? 9.129 -2.874 -27.759 1.00 95.56 195 THR A N 1
ATOM 1403 C CA . THR A 1 195 ? 8.096 -2.092 -27.062 1.00 95.56 195 THR A CA 1
ATOM 1404 C C . THR A 1 195 ? 7.238 -2.980 -26.168 1.00 95.56 195 THR A C 1
ATOM 1406 O O . THR A 1 195 ? 6.974 -2.628 -25.019 1.00 95.56 195 THR A O 1
ATOM 1409 N N . VAL A 1 196 ? 6.856 -4.161 -26.662 1.00 93.44 196 VAL A N 1
ATOM 1410 C CA . VAL A 1 196 ? 6.089 -5.149 -25.887 1.00 93.44 196 VAL A CA 1
ATOM 1411 C C . VAL A 1 196 ? 6.928 -5.695 -24.732 1.00 93.44 196 VAL A C 1
ATOM 1413 O O . VAL A 1 196 ? 6.473 -5.708 -23.588 1.00 93.44 196 VAL A O 1
ATOM 1416 N N . LEU A 1 197 ? 8.176 -6.084 -25.009 1.00 93.12 197 LEU A N 1
ATOM 1417 C CA . LEU A 1 197 ? 9.107 -6.577 -23.994 1.00 93.12 197 LEU A CA 1
ATOM 1418 C C . LEU A 1 197 ? 9.394 -5.526 -22.923 1.00 93.12 197 LEU A C 1
ATOM 1420 O O . LEU A 1 197 ? 9.448 -5.867 -21.746 1.00 93.12 197 LEU A O 1
ATOM 1424 N N . TYR A 1 198 ? 9.521 -4.253 -23.297 1.00 91.56 198 TYR A N 1
ATOM 1425 C CA . TYR A 1 198 ? 9.684 -3.174 -22.331 1.00 91.56 198 TYR A CA 1
ATOM 1426 C C . TYR A 1 198 ? 8.431 -3.018 -21.464 1.00 91.56 198 TYR A C 1
ATOM 1428 O O . TYR A 1 198 ? 8.538 -3.012 -20.240 1.00 91.56 198 TYR A O 1
ATOM 1436 N N . ALA A 1 199 ? 7.242 -2.942 -22.073 1.00 87.88 199 ALA A N 1
ATOM 1437 C CA . ALA A 1 199 ? 5.981 -2.757 -21.353 1.00 87.88 199 ALA A CA 1
ATOM 1438 C C . ALA A 1 199 ? 5.711 -3.873 -20.327 1.00 87.88 199 ALA A C 1
ATOM 1440 O O . ALA A 1 199 ? 5.267 -3.594 -19.213 1.00 87.88 199 ALA A O 1
ATOM 1441 N N . VAL A 1 200 ? 6.013 -5.125 -20.682 1.00 88.00 200 VAL A N 1
ATOM 1442 C CA . VAL A 1 200 ? 5.805 -6.289 -19.804 1.00 88.00 200 VAL A CA 1
ATOM 1443 C C . VAL A 1 200 ? 6.980 -6.502 -18.844 1.00 88.00 200 VAL A C 1
ATOM 1445 O O . VAL A 1 200 ? 6.774 -6.883 -17.694 1.00 88.00 200 VAL A O 1
ATOM 1448 N N . GLY A 1 201 ? 8.213 -6.258 -19.290 1.00 85.06 201 GLY A N 1
ATOM 1449 C CA . GLY A 1 201 ? 9.433 -6.621 -18.569 1.00 85.06 201 GLY A CA 1
ATOM 1450 C C . GLY A 1 201 ? 9.922 -5.577 -17.568 1.00 85.06 201 GLY A C 1
ATOM 1451 O O . GLY A 1 201 ? 10.436 -5.947 -16.511 1.00 85.06 201 GLY A O 1
ATOM 1452 N N . ILE A 1 202 ? 9.741 -4.280 -17.842 1.00 86.19 202 ILE A N 1
ATOM 1453 C CA . ILE A 1 202 ? 10.322 -3.224 -16.998 1.00 86.19 202 ILE A CA 1
ATOM 1454 C C . ILE A 1 202 ? 9.742 -3.229 -15.575 1.00 86.19 202 ILE A C 1
ATOM 1456 O O . ILE A 1 202 ? 10.468 -3.013 -14.608 1.00 86.19 202 ILE A O 1
ATOM 146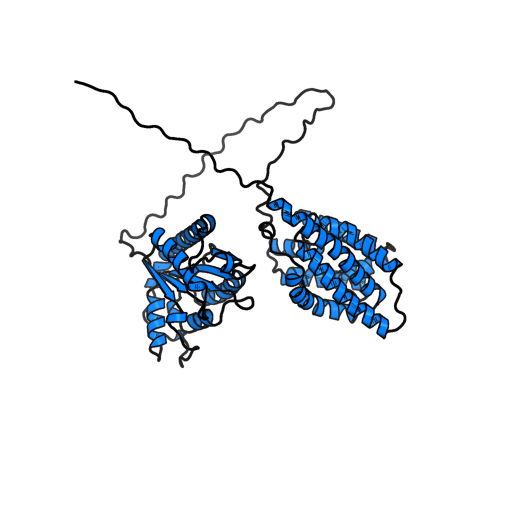0 N N . GLY A 1 203 ? 8.445 -3.521 -15.426 1.00 82.44 203 GLY A N 1
ATOM 1461 C CA . GLY A 1 203 ? 7.760 -3.558 -14.130 1.00 82.44 203 GLY A CA 1
ATOM 1462 C C . GLY A 1 203 ? 8.316 -4.636 -13.189 1.00 82.44 203 GLY A C 1
ATOM 1463 O O . GLY A 1 203 ? 8.817 -4.288 -12.117 1.00 82.44 203 GLY A O 1
ATOM 1464 N N . PRO A 1 204 ? 8.280 -5.925 -13.580 1.00 85.31 204 PRO A N 1
ATOM 1465 C CA . PRO A 1 204 ? 8.878 -7.015 -12.810 1.00 85.31 204 PRO A CA 1
ATOM 1466 C C . PRO A 1 204 ? 10.372 -6.811 -12.530 1.00 85.31 204 PRO A C 1
ATOM 1468 O O . PRO A 1 204 ? 10.818 -7.036 -11.405 1.00 85.31 204 PRO A O 1
ATOM 1471 N N . LEU A 1 205 ? 11.144 -6.324 -13.512 1.00 83.12 205 LEU A N 1
ATOM 1472 C CA . LEU A 1 205 ? 12.567 -6.025 -13.318 1.00 83.12 205 LEU A CA 1
ATOM 1473 C C . LEU A 1 205 ? 12.776 -4.977 -12.221 1.00 83.12 205 LEU A C 1
ATOM 1475 O O . LEU A 1 205 ? 13.576 -5.192 -11.311 1.00 83.12 205 LEU A O 1
ATOM 1479 N N . LEU A 1 206 ? 12.026 -3.874 -12.246 1.00 81.62 206 LEU A N 1
ATOM 1480 C CA . LEU A 1 206 ? 12.113 -2.847 -11.208 1.00 81.62 206 LEU A CA 1
ATOM 1481 C C . LEU A 1 206 ? 11.667 -3.356 -9.838 1.00 81.62 206 LEU A C 1
ATOM 1483 O O . LEU A 1 206 ? 12.280 -2.992 -8.838 1.00 81.62 206 LEU A O 1
ATOM 1487 N N . GLN A 1 207 ? 10.654 -4.221 -9.769 1.00 80.56 207 GLN A N 1
ATOM 1488 C CA . GLN A 1 207 ? 10.213 -4.822 -8.508 1.00 80.56 207 GLN A CA 1
ATOM 1489 C C . GLN A 1 207 ? 11.333 -5.633 -7.835 1.00 80.56 207 GLN A C 1
ATOM 1491 O O . GLN A 1 207 ? 11.454 -5.628 -6.609 1.00 80.56 207 GLN A O 1
ATOM 1496 N N . VAL A 1 208 ? 12.179 -6.293 -8.630 1.00 85.00 208 VAL A N 1
ATOM 1497 C CA . VAL A 1 208 ? 13.348 -7.045 -8.153 1.00 85.00 208 VAL A CA 1
ATOM 1498 C C . VAL A 1 208 ? 14.529 -6.113 -7.854 1.00 85.00 208 VAL A C 1
ATOM 1500 O O . VAL A 1 208 ? 15.203 -6.271 -6.834 1.00 85.00 208 VAL A O 1
ATOM 1503 N N . LEU A 1 209 ? 14.808 -5.145 -8.723 1.00 84.62 209 LEU A N 1
ATOM 1504 C CA . LEU A 1 209 ? 16.020 -4.328 -8.649 1.00 84.62 209 LEU A CA 1
ATOM 1505 C C . LEU A 1 209 ? 15.923 -3.191 -7.623 1.00 84.62 209 LEU A C 1
ATOM 1507 O O . LEU A 1 209 ? 16.886 -2.950 -6.899 1.00 84.62 209 LEU A O 1
ATOM 1511 N N . LEU A 1 210 ? 14.772 -2.522 -7.497 1.00 78.88 210 LEU A N 1
ATOM 1512 C CA . LEU A 1 210 ? 14.615 -1.355 -6.616 1.00 78.88 210 LEU A CA 1
ATOM 1513 C C . LEU A 1 210 ? 14.988 -1.632 -5.151 1.00 78.88 210 LEU A C 1
ATOM 1515 O O . LEU A 1 210 ? 15.763 -0.845 -4.607 1.00 78.88 210 LEU A O 1
ATOM 1519 N N . PRO A 1 211 ? 14.538 -2.726 -4.502 1.00 80.06 211 PRO A N 1
ATOM 1520 C CA . PRO A 1 211 ? 14.914 -3.011 -3.115 1.00 80.06 211 PRO A CA 1
ATOM 1521 C C . PRO A 1 211 ? 16.414 -3.263 -2.922 1.00 80.06 211 PRO A C 1
ATOM 1523 O O . PRO A 1 211 ? 16.930 -3.067 -1.830 1.00 80.06 211 PRO A O 1
ATOM 1526 N N . ARG A 1 212 ? 17.110 -3.714 -3.974 1.00 83.94 212 ARG A N 1
ATOM 1527 C CA . ARG A 1 212 ? 18.544 -4.042 -3.942 1.00 83.94 212 ARG A CA 1
ATOM 1528 C C . ARG A 1 212 ? 19.431 -2.835 -4.251 1.00 83.94 212 ARG A C 1
ATOM 1530 O O . ARG A 1 212 ? 20.572 -2.787 -3.808 1.00 83.94 212 ARG A O 1
ATOM 1537 N N . LEU A 1 213 ? 18.914 -1.888 -5.033 1.00 81.00 213 LEU A N 1
ATOM 1538 C CA . LEU A 1 213 ? 19.644 -0.712 -5.517 1.00 81.00 213 LEU A CA 1
ATOM 1539 C C . LEU A 1 213 ? 19.321 0.566 -4.720 1.00 81.00 213 LEU A C 1
ATOM 1541 O O . LEU A 1 213 ? 20.037 1.562 -4.830 1.00 81.00 213 LEU A O 1
ATOM 1545 N N . SER A 1 214 ? 18.275 0.538 -3.889 1.00 74.69 214 SER A N 1
ATOM 1546 C CA . SER A 1 214 ? 17.935 1.607 -2.944 1.00 74.69 214 SER A CA 1
ATOM 1547 C C . SER A 1 214 ? 18.618 1.357 -1.598 1.00 74.69 214 SER A C 1
ATOM 1549 O O . SER A 1 214 ? 18.619 0.240 -1.092 1.00 74.69 214 SER A O 1
ATOM 1551 N N . GLY A 1 215 ? 19.208 2.392 -0.999 1.00 59.94 215 GLY A N 1
ATOM 1552 C CA . GLY A 1 215 ? 19.694 2.317 0.386 1.00 59.94 215 GLY A CA 1
ATOM 1553 C C . GLY A 1 215 ? 18.561 2.435 1.412 1.00 59.94 215 GLY A C 1
ATOM 1554 O O . GLY A 1 215 ? 17.411 2.622 1.012 1.00 59.94 215 GLY A O 1
ATOM 1555 N N . PRO A 1 216 ? 18.873 2.362 2.721 1.00 47.56 216 PRO A N 1
ATOM 1556 C CA . PRO A 1 216 ? 17.871 2.466 3.779 1.00 47.56 216 PRO A CA 1
ATOM 1557 C C . PRO A 1 216 ? 17.038 3.753 3.615 1.00 47.56 216 PRO A C 1
ATOM 1559 O O . PRO A 1 216 ? 17.608 4.793 3.262 1.00 47.56 216 PRO A O 1
ATOM 1562 N N . PRO A 1 217 ? 15.706 3.692 3.798 1.00 44.59 217 PRO A N 1
ATOM 1563 C CA . PRO A 1 217 ? 14.817 4.799 3.462 1.00 44.59 217 PRO A CA 1
ATOM 1564 C C . PRO A 1 217 ? 15.120 6.035 4.311 1.00 44.59 217 PRO A C 1
ATOM 1566 O O . PRO A 1 217 ? 15.315 5.925 5.522 1.00 44.59 217 PRO A O 1
ATOM 1569 N N . HIS A 1 218 ? 15.137 7.218 3.690 1.00 39.56 218 HIS A N 1
ATOM 1570 C CA . HIS A 1 218 ? 15.326 8.465 4.419 1.00 39.56 218 HIS A CA 1
ATOM 1571 C C . HIS A 1 218 ? 13.957 9.018 4.865 1.00 39.56 218 HIS A C 1
ATOM 1573 O O . HIS A 1 218 ? 13.033 9.061 4.051 1.00 39.56 218 HIS A O 1
ATOM 1579 N N . PRO A 1 219 ? 13.802 9.526 6.105 1.00 36.16 219 PRO A N 1
ATOM 1580 C CA . PRO A 1 219 ? 12.514 9.988 6.650 1.00 36.16 219 PRO A CA 1
ATOM 1581 C C . PRO A 1 219 ? 11.801 11.104 5.862 1.00 36.16 219 PRO A C 1
ATOM 1583 O O . PRO A 1 219 ? 10.655 11.423 6.155 1.00 36.16 219 PRO A O 1
ATOM 1586 N N . ARG A 1 220 ? 12.464 11.717 4.871 1.00 35.28 220 ARG A N 1
ATOM 1587 C CA . ARG A 1 220 ? 11.906 12.775 4.009 1.00 35.28 220 ARG A CA 1
ATOM 1588 C C . ARG A 1 220 ? 11.378 12.282 2.663 1.00 35.28 220 ARG A C 1
ATOM 1590 O O . ARG A 1 220 ? 10.768 13.060 1.940 1.00 35.28 220 ARG A O 1
ATOM 1597 N N . ASP A 1 221 ? 11.567 11.009 2.328 1.00 38.25 221 ASP A N 1
ATOM 1598 C CA . ASP A 1 221 ? 11.118 10.453 1.045 1.00 38.25 221 ASP A CA 1
ATOM 1599 C C . ASP A 1 221 ? 9.585 10.204 1.020 1.00 38.25 221 ASP A C 1
ATOM 1601 O O . ASP A 1 221 ? 9.022 9.821 -0.006 1.00 38.25 221 ASP A O 1
ATOM 1605 N N . HIS A 1 222 ? 8.899 10.475 2.141 1.00 37.12 222 HIS A N 1
ATOM 1606 C CA . HIS A 1 222 ? 7.449 10.363 2.325 1.00 37.12 222 HIS A CA 1
ATOM 1607 C C . HIS A 1 222 ? 6.756 11.669 2.736 1.00 37.12 222 HIS A C 1
ATOM 1609 O O . HIS A 1 222 ? 5.617 11.606 3.186 1.00 37.12 222 HIS A O 1
ATOM 1615 N N . GLU A 1 223 ? 7.364 12.851 2.573 1.00 25.69 223 GLU A N 1
ATOM 1616 C CA . GLU A 1 223 ? 6.566 14.080 2.674 1.00 25.69 223 GLU A CA 1
ATOM 1617 C C . GLU A 1 223 ? 5.606 14.153 1.470 1.00 25.69 223 GLU A C 1
ATOM 1619 O O . GLU A 1 223 ? 6.063 14.373 0.342 1.00 25.69 223 GLU A O 1
ATOM 1624 N N . PRO A 1 224 ? 4.272 14.018 1.642 1.00 29.09 224 PRO A N 1
ATOM 1625 C CA . PRO A 1 224 ? 3.366 14.593 0.664 1.00 29.09 224 PRO A CA 1
ATOM 1626 C C . PRO A 1 224 ? 3.716 16.080 0.537 1.00 29.09 224 PRO A C 1
ATOM 1628 O O . PRO A 1 224 ? 4.035 16.739 1.529 1.00 29.09 224 PRO A O 1
ATOM 1631 N N . ALA A 1 225 ? 3.621 16.624 -0.677 1.00 31.59 225 ALA A N 1
ATOM 1632 C CA . ALA A 1 225 ? 3.946 18.013 -1.024 1.00 31.59 225 ALA A CA 1
ATOM 1633 C C . ALA A 1 225 ? 3.234 19.105 -0.175 1.00 31.59 225 ALA A C 1
ATOM 1635 O O . ALA A 1 225 ? 3.448 20.293 -0.403 1.00 31.59 225 ALA A O 1
ATOM 1636 N N . ALA A 1 226 ? 2.417 18.723 0.811 1.00 28.27 226 ALA A N 1
ATOM 1637 C CA . ALA A 1 226 ? 1.812 19.579 1.821 1.00 28.27 226 ALA A CA 1
ATOM 1638 C C . ALA A 1 226 ? 2.774 20.009 2.953 1.00 28.27 226 ALA A C 1
ATOM 1640 O O . ALA A 1 226 ? 2.566 21.072 3.530 1.00 28.27 226 ALA A O 1
ATOM 1641 N N . ALA A 1 227 ? 3.836 19.254 3.260 1.00 28.70 227 ALA A N 1
ATOM 1642 C CA . ALA A 1 227 ? 4.714 19.568 4.402 1.00 28.70 227 ALA A CA 1
ATOM 1643 C C . ALA A 1 227 ? 5.876 20.537 4.068 1.00 28.70 227 ALA A C 1
ATOM 1645 O O . ALA A 1 227 ? 6.385 21.240 4.941 1.00 28.70 227 ALA A O 1
ATOM 1646 N N . ALA A 1 228 ? 6.188 20.740 2.781 1.00 25.64 228 ALA A N 1
ATOM 1647 C CA . ALA A 1 228 ? 7.160 21.741 2.312 1.00 25.64 228 ALA A CA 1
ATOM 1648 C C . ALA A 1 228 ? 6.629 23.201 2.315 1.00 25.64 228 ALA A C 1
ATOM 1650 O O . ALA A 1 228 ? 7.184 24.076 1.638 1.00 25.64 228 ALA A O 1
ATOM 1651 N N . LEU A 1 229 ? 5.542 23.468 3.047 1.00 26.16 229 LEU A N 1
ATOM 1652 C CA . LEU A 1 229 ? 4.969 24.800 3.292 1.00 26.16 229 LEU A CA 1
ATOM 1653 C C . LEU A 1 229 ? 5.402 25.412 4.641 1.00 26.16 229 LEU A C 1
ATOM 1655 O O . LEU A 1 229 ? 4.987 26.522 4.953 1.00 26.16 229 LEU A O 1
ATOM 1659 N N . GLY A 1 230 ? 6.255 24.736 5.422 1.00 28.72 230 GLY A N 1
ATOM 1660 C CA . GLY A 1 230 ? 6.641 25.166 6.777 1.00 28.72 230 GLY A CA 1
ATOM 1661 C C . GLY A 1 230 ? 8.079 25.668 6.972 1.00 28.72 230 GLY A C 1
ATOM 1662 O O . GLY A 1 230 ? 8.549 25.685 8.106 1.00 28.72 230 GLY A O 1
ATOM 1663 N N . GLY A 1 231 ? 8.814 26.034 5.916 1.00 24.38 231 GLY A N 1
ATOM 1664 C CA . GLY A 1 231 ? 10.218 26.462 6.017 1.00 24.38 231 GLY A CA 1
ATOM 1665 C C . GLY A 1 231 ? 10.445 27.898 5.552 1.00 24.38 231 GLY A C 1
ATOM 1666 O O . GLY A 1 231 ? 10.526 28.121 4.352 1.00 24.38 231 GLY A O 1
ATOM 1667 N N . ALA A 1 232 ? 10.535 28.820 6.518 1.00 29.03 232 ALA A N 1
ATOM 1668 C CA . ALA A 1 232 ? 11.123 30.167 6.474 1.00 29.03 232 ALA A CA 1
ATOM 1669 C C . ALA A 1 232 ? 11.124 30.902 5.114 1.00 29.03 232 ALA A C 1
ATOM 1671 O O . ALA A 1 232 ? 12.002 30.709 4.277 1.00 29.03 232 ALA A O 1
ATOM 1672 N N . LEU A 1 233 ? 10.180 31.832 4.948 1.00 26.58 233 LEU A N 1
ATOM 1673 C CA . LEU A 1 233 ? 10.349 32.952 4.026 1.00 26.58 233 LEU A CA 1
ATOM 1674 C C . LEU A 1 233 ? 11.455 33.861 4.581 1.00 26.58 233 LEU A C 1
ATOM 1676 O O . LEU A 1 233 ? 11.228 34.561 5.567 1.00 26.58 233 LEU A O 1
ATOM 1680 N N . ASP A 1 234 ? 12.627 33.864 3.949 1.00 28.77 234 ASP A N 1
ATOM 1681 C CA . ASP A 1 234 ? 13.501 35.036 4.011 1.00 28.77 234 ASP A CA 1
ATOM 1682 C C . ASP A 1 234 ? 12.753 36.227 3.381 1.00 28.77 234 ASP A C 1
ATOM 1684 O O . ASP A 1 234 ? 12.071 36.056 2.359 1.00 28.77 234 ASP A O 1
ATOM 1688 N N . PRO A 1 235 ? 12.830 37.432 3.970 1.00 32.06 235 PRO A N 1
ATOM 1689 C CA . PRO A 1 235 ? 12.189 38.603 3.394 1.00 32.06 235 PRO A CA 1
ATOM 1690 C C . PRO A 1 235 ? 12.827 38.941 2.032 1.00 32.06 235 PRO A C 1
ATOM 1692 O O . PRO A 1 235 ? 14.044 38.820 1.869 1.00 32.06 235 PRO A O 1
ATOM 1695 N N . PRO A 1 236 ? 12.033 39.363 1.031 1.00 31.94 236 PRO A N 1
ATOM 1696 C CA . PRO A 1 236 ? 12.560 39.710 -0.284 1.00 31.94 236 PRO A CA 1
ATOM 1697 C C . PRO A 1 236 ? 13.459 40.959 -0.211 1.00 31.94 236 PRO A C 1
ATOM 1699 O O . PRO A 1 236 ? 13.241 41.821 0.644 1.00 31.94 236 PRO A O 1
ATOM 1702 N N . PRO A 1 237 ? 14.451 41.095 -1.112 1.00 38.12 237 PRO A N 1
ATOM 1703 C CA . PRO A 1 237 ? 15.367 42.226 -1.098 1.00 38.12 237 PRO A CA 1
ATOM 1704 C C . PRO A 1 237 ? 14.647 43.537 -1.438 1.00 38.12 237 PRO A C 1
ATOM 1706 O O . PRO A 1 237 ? 13.757 43.582 -2.293 1.00 38.12 237 PRO A O 1
ATOM 1709 N N . ASP A 1 238 ? 15.080 44.596 -0.755 1.00 40.62 238 ASP A N 1
ATOM 1710 C CA . ASP A 1 238 ? 14.592 45.975 -0.817 1.00 40.62 238 ASP A CA 1
ATOM 1711 C C . ASP A 1 238 ? 14.556 46.498 -2.269 1.00 40.62 238 ASP A C 1
ATOM 1713 O O . ASP A 1 238 ? 15.583 46.839 -2.863 1.00 40.62 238 ASP A O 1
ATOM 1717 N N . ARG A 1 239 ? 13.365 46.531 -2.883 1.00 42.09 239 ARG A N 1
ATOM 1718 C CA . ARG A 1 239 ? 13.157 47.167 -4.191 1.00 42.09 239 ARG A CA 1
ATOM 1719 C C . ARG A 1 239 ? 12.978 48.667 -3.988 1.00 42.09 239 ARG A C 1
ATOM 1721 O O . ARG A 1 239 ? 11.887 49.128 -3.666 1.00 42.09 239 ARG A O 1
ATOM 1728 N N . ARG A 1 240 ? 14.042 49.427 -4.243 1.00 45.50 240 ARG A N 1
ATOM 1729 C CA . ARG A 1 240 ? 13.994 50.890 -4.362 1.00 45.50 240 ARG A CA 1
ATOM 1730 C C . ARG A 1 240 ? 13.563 51.298 -5.775 1.00 45.50 240 ARG A C 1
ATOM 1732 O O . ARG A 1 240 ? 14.040 50.736 -6.759 1.00 45.50 240 ARG A O 1
ATOM 1739 N N . ASP A 1 241 ? 12.667 52.276 -5.873 1.00 43.84 241 ASP A N 1
ATOM 1740 C CA . ASP A 1 241 ? 12.276 52.934 -7.131 1.00 43.84 241 ASP A CA 1
ATOM 1741 C C . ASP A 1 241 ? 13.418 53.836 -7.666 1.00 43.84 241 ASP A C 1
ATOM 1743 O O . ASP A 1 241 ? 14.274 54.293 -6.906 1.00 43.84 241 ASP A O 1
ATOM 1747 N N . ARG A 1 242 ? 13.398 54.139 -8.974 1.00 48.03 242 ARG A N 1
ATOM 1748 C CA . ARG A 1 242 ? 14.297 54.995 -9.778 1.00 48.03 242 ARG A CA 1
ATOM 1749 C C . ARG A 1 242 ? 14.495 56.434 -9.259 1.00 48.03 242 ARG A C 1
ATOM 1751 O O . ARG A 1 242 ? 15.166 57.219 -9.922 1.00 48.03 242 ARG A O 1
ATOM 1758 N N . ARG A 1 243 ? 13.953 56.795 -8.091 1.00 52.28 243 ARG A N 1
ATOM 1759 C CA . ARG A 1 243 ? 14.165 58.084 -7.402 1.00 52.28 243 ARG A CA 1
ATOM 1760 C C . ARG A 1 243 ? 14.575 57.976 -5.921 1.00 52.28 243 ARG A C 1
ATOM 1762 O O . ARG A 1 243 ? 14.622 58.991 -5.240 1.00 52.28 243 ARG A O 1
ATOM 1769 N N . GLY A 1 244 ? 14.929 56.787 -5.423 1.00 44.81 244 GLY A N 1
ATOM 1770 C CA . GLY A 1 244 ? 15.731 56.643 -4.197 1.00 44.81 244 GLY A CA 1
ATOM 1771 C C . GLY A 1 244 ? 15.063 56.929 -2.838 1.00 44.81 244 GLY A C 1
ATOM 1772 O O . GLY A 1 244 ? 15.797 57.197 -1.891 1.00 44.81 244 GLY A O 1
ATOM 1773 N N . ALA A 1 245 ? 13.734 56.833 -2.691 1.00 39.41 245 ALA A N 1
ATOM 1774 C CA . ALA A 1 245 ? 13.044 56.988 -1.395 1.00 39.41 245 ALA A CA 1
ATOM 1775 C C . ALA A 1 245 ? 12.240 55.727 -0.975 1.00 39.41 245 ALA A C 1
ATOM 1777 O O . ALA A 1 245 ? 11.760 55.012 -1.860 1.00 39.41 245 ALA A O 1
ATOM 1778 N N . PRO A 1 246 ? 12.074 55.434 0.338 1.00 35.84 246 PRO A N 1
ATOM 1779 C CA . PRO A 1 246 ? 11.352 54.252 0.829 1.00 35.84 246 PRO A CA 1
ATOM 1780 C C . PRO A 1 246 ? 9.827 54.436 0.770 1.00 35.84 246 PRO A C 1
ATOM 1782 O O . PRO A 1 246 ? 9.313 55.491 1.135 1.00 35.84 246 PRO A O 1
ATOM 1785 N N . ILE A 1 247 ? 9.092 53.392 0.371 1.00 38.09 247 ILE A N 1
ATOM 1786 C CA . ILE A 1 247 ? 7.620 53.375 0.354 1.00 38.09 247 ILE A CA 1
ATOM 1787 C C . ILE A 1 247 ? 7.120 52.680 1.629 1.00 38.09 247 ILE A C 1
ATOM 1789 O O . ILE A 1 247 ? 7.047 51.456 1.693 1.00 38.09 247 ILE A O 1
ATOM 1793 N N . THR A 1 248 ? 6.758 53.456 2.649 1.00 42.59 248 THR A N 1
ATOM 1794 C CA . THR A 1 248 ? 6.021 52.989 3.833 1.00 42.59 248 THR A CA 1
ATOM 1795 C C . THR A 1 248 ? 4.611 53.573 3.821 1.00 42.59 248 THR A C 1
ATOM 1797 O O . THR A 1 248 ? 4.375 54.686 4.278 1.00 42.59 248 THR A O 1
ATOM 1800 N N . ALA A 1 249 ? 3.644 52.808 3.317 1.00 36.78 249 ALA A N 1
ATOM 1801 C CA . ALA A 1 249 ? 2.224 53.078 3.530 1.00 36.78 249 ALA A CA 1
ATOM 1802 C C . ALA A 1 249 ? 1.500 51.751 3.792 1.00 36.78 249 ALA A C 1
ATOM 1804 O O . ALA A 1 249 ? 1.296 50.942 2.888 1.00 36.78 249 ALA A O 1
ATOM 1805 N N . ALA A 1 250 ? 1.164 51.505 5.060 1.00 34.09 250 ALA A N 1
ATOM 1806 C CA . ALA A 1 250 ? 0.368 50.361 5.485 1.00 34.09 250 ALA A CA 1
ATOM 1807 C C . ALA A 1 250 ? -1.104 50.549 5.057 1.00 34.09 250 ALA A C 1
ATOM 1809 O O . ALA A 1 250 ? -1.651 51.637 5.259 1.00 34.09 250 ALA A O 1
ATOM 1810 N N . PRO A 1 251 ? -1.788 49.523 4.520 1.00 37.00 251 PRO A N 1
ATOM 1811 C CA . PRO A 1 251 ? -3.227 49.585 4.301 1.00 37.00 251 PRO A CA 1
ATOM 1812 C C . PRO A 1 251 ? -3.958 49.475 5.646 1.00 37.00 251 PRO A C 1
ATOM 1814 O O . PRO A 1 251 ? -3.680 48.574 6.438 1.00 37.00 251 PRO A O 1
ATOM 1817 N N . GLN A 1 252 ? -4.918 50.367 5.896 1.00 44.41 252 GLN A N 1
ATOM 1818 C CA . GLN A 1 252 ? -5.829 50.274 7.040 1.00 44.41 252 GLN A CA 1
ATOM 1819 C C . GLN A 1 252 ? -6.578 48.931 7.017 1.00 44.41 252 GLN A C 1
ATOM 1821 O O . GLN A 1 252 ? -7.382 48.658 6.124 1.00 44.41 252 GLN A O 1
ATOM 1826 N N . GLN A 1 253 ? -6.319 48.095 8.024 1.00 41.16 253 GLN A N 1
ATOM 1827 C CA . GLN A 1 253 ? -7.049 46.856 8.276 1.00 41.16 253 GLN A CA 1
ATOM 1828 C C . GLN A 1 253 ? -8.510 47.178 8.614 1.00 41.16 253 GLN A C 1
ATOM 1830 O O . GLN A 1 253 ? -8.815 47.706 9.683 1.00 41.16 253 GLN A O 1
ATOM 1835 N N . ARG A 1 254 ? -9.439 46.815 7.725 1.00 41.91 254 ARG A N 1
ATOM 1836 C CA . ARG A 1 254 ? -10.841 46.645 8.120 1.00 41.91 254 ARG A CA 1
ATOM 1837 C C . ARG A 1 254 ? -10.908 45.469 9.095 1.00 41.91 254 ARG A C 1
ATOM 1839 O O . ARG A 1 254 ? -10.427 44.382 8.779 1.00 41.91 254 ARG A O 1
ATOM 1846 N N . ARG A 1 255 ? -11.483 45.697 10.280 1.00 38.47 255 ARG A N 1
ATOM 1847 C CA . ARG A 1 255 ? -11.741 44.645 11.273 1.00 38.47 255 ARG A CA 1
ATOM 1848 C C . ARG A 1 255 ? -12.563 43.513 10.627 1.00 38.47 255 ARG A C 1
ATOM 1850 O O . ARG A 1 255 ? -13.576 43.822 9.996 1.00 38.47 255 ARG A O 1
ATOM 1857 N N . PRO A 1 256 ? -12.173 42.236 10.783 1.00 42.91 256 PRO A N 1
ATOM 1858 C CA . PRO A 1 256 ? -13.036 41.125 10.415 1.00 42.91 256 PRO A CA 1
ATOM 1859 C C . PRO A 1 256 ? -14.290 41.141 11.296 1.00 42.91 256 PRO A C 1
ATOM 1861 O O . PRO A 1 256 ? -14.219 41.487 12.478 1.00 42.91 256 PRO A O 1
ATOM 1864 N N . ALA A 1 257 ? -15.437 40.778 10.718 1.00 45.47 257 ALA A N 1
ATOM 1865 C CA . ALA A 1 257 ? -16.639 40.495 11.495 1.00 45.47 257 ALA A CA 1
ATOM 1866 C C . ALA A 1 257 ? -16.332 39.394 12.534 1.00 45.47 257 ALA A C 1
ATOM 1868 O O . ALA A 1 257 ? -15.497 38.527 12.249 1.00 45.47 257 ALA A O 1
ATOM 1869 N N . PRO A 1 258 ? -16.959 39.412 13.725 1.00 50.47 258 PRO A N 1
ATOM 1870 C CA . PRO A 1 258 ? -16.734 38.378 14.727 1.00 50.47 258 PRO A CA 1
ATOM 1871 C C . PRO A 1 258 ? -17.017 37.001 14.119 1.00 50.47 258 PRO A C 1
ATOM 1873 O O . PRO A 1 258 ? -18.041 36.823 13.457 1.00 50.47 258 PRO A O 1
ATOM 1876 N N . LEU A 1 259 ? -16.109 36.040 14.326 1.00 53.38 259 LEU A N 1
ATOM 1877 C CA . LEU A 1 259 ? -16.392 34.640 14.022 1.00 53.38 259 LEU A CA 1
ATOM 1878 C C . LEU A 1 259 ? -17.689 34.244 14.735 1.00 53.38 259 LEU A C 1
ATOM 1880 O O . LEU A 1 259 ? -17.893 34.610 15.896 1.00 53.38 259 LEU A O 1
ATOM 1884 N N . ALA A 1 260 ? -18.546 33.494 14.041 1.00 50.22 260 ALA A N 1
ATOM 1885 C CA . ALA A 1 260 ? -19.677 32.834 14.675 1.00 50.22 260 ALA A CA 1
ATOM 1886 C C . ALA A 1 260 ? -19.185 32.078 15.928 1.00 50.22 260 ALA A C 1
ATOM 1888 O O . ALA A 1 260 ? -18.079 31.523 15.896 1.00 50.22 260 ALA A O 1
ATOM 1889 N N . PRO A 1 261 ? -19.955 32.080 17.030 1.00 54.53 261 PRO A N 1
ATOM 1890 C CA . PRO A 1 261 ? -19.568 31.358 18.233 1.00 54.53 261 PRO A CA 1
ATOM 1891 C C . PRO A 1 261 ? -19.313 29.877 17.904 1.00 54.53 261 PRO A C 1
ATOM 1893 O O . PRO A 1 261 ? -19.887 29.361 16.939 1.00 54.53 261 PRO A O 1
ATOM 1896 N N . PRO A 1 262 ? -18.451 29.188 18.675 1.00 50.75 262 PRO A N 1
ATOM 1897 C CA . PRO A 1 262 ? -18.252 27.753 18.516 1.00 50.75 262 PRO A CA 1
ATOM 1898 C C . PRO A 1 262 ? -19.611 27.051 18.520 1.00 50.75 262 PRO A C 1
ATOM 1900 O O . PRO A 1 262 ? -20.465 27.361 19.354 1.00 50.75 262 PRO A O 1
ATOM 1903 N N . VAL A 1 263 ? -19.814 26.128 17.575 1.00 46.41 263 VAL A N 1
ATOM 1904 C CA . VAL A 1 263 ? -20.972 25.229 17.605 1.00 46.41 263 VAL A CA 1
ATOM 1905 C C . VAL A 1 263 ? -20.961 24.576 18.990 1.00 46.41 263 VAL A C 1
ATOM 1907 O O . VAL A 1 263 ? -19.926 24.011 19.357 1.00 46.41 263 VAL A O 1
ATOM 1910 N N . PRO A 1 264 ? -22.032 24.709 19.794 1.00 42.78 264 PRO A N 1
ATOM 1911 C CA . PRO A 1 264 ? -22.066 24.090 21.107 1.00 42.78 264 PRO A CA 1
ATOM 1912 C C . PRO A 1 264 ? -21.810 22.594 20.939 1.00 42.78 264 PRO A C 1
ATOM 1914 O O . PRO A 1 264 ? -22.331 21.978 20.005 1.00 42.78 264 PRO A O 1
ATOM 1917 N N . SER A 1 265 ? -20.990 22.024 21.827 1.00 42.53 265 SER A N 1
ATOM 1918 C CA . SER A 1 265 ? -20.844 20.574 21.954 1.00 42.53 265 SER A CA 1
ATOM 1919 C C . SER A 1 265 ? -22.237 19.947 21.883 1.00 42.53 265 SER A C 1
ATOM 1921 O O . SER A 1 265 ? -23.141 20.487 22.534 1.00 42.53 265 SER A O 1
ATOM 1923 N N . PRO A 1 266 ? -22.453 18.880 21.088 1.00 43.00 266 PRO A N 1
ATOM 1924 C CA . PRO A 1 266 ? -23.764 18.258 21.008 1.00 43.00 266 PRO A CA 1
ATOM 1925 C C . PRO A 1 266 ? -24.246 17.990 22.430 1.00 43.00 266 PRO A C 1
ATOM 1927 O O . PRO A 1 266 ? -23.545 17.369 23.230 1.00 43.00 266 PRO A O 1
ATOM 1930 N N . THR A 1 267 ? -25.409 18.552 22.762 1.00 36.91 267 THR A N 1
ATOM 1931 C CA . THR A 1 267 ? -26.105 18.260 24.010 1.00 36.91 267 THR A CA 1
ATOM 1932 C C . THR A 1 267 ? -26.182 16.738 24.118 1.00 36.91 267 THR A C 1
ATOM 1934 O O . THR A 1 267 ? -26.587 16.120 23.129 1.00 36.91 267 THR A O 1
ATOM 1937 N N . PRO A 1 268 ? -25.766 16.118 25.238 1.00 37.19 268 PRO A N 1
ATOM 1938 C CA . PRO A 1 268 ? -25.862 14.677 25.374 1.00 37.19 268 PRO A CA 1
ATOM 1939 C C . PRO A 1 268 ? -27.331 14.296 25.200 1.00 37.19 268 PRO A C 1
ATOM 1941 O O . PRO A 1 268 ? -28.177 14.602 26.041 1.00 37.19 268 PRO A O 1
ATOM 1944 N N . LEU A 1 269 ? -27.655 13.691 24.060 1.00 42.31 269 LEU A N 1
ATOM 1945 C CA . LEU A 1 269 ? -28.921 13.007 23.890 1.00 42.31 269 LEU A CA 1
ATOM 1946 C C . LEU A 1 269 ? -28.814 11.774 24.786 1.00 42.31 269 LEU A C 1
ATOM 1948 O O . LEU A 1 269 ? -28.034 10.877 24.495 1.00 42.31 269 LEU A O 1
ATOM 1952 N N . HIS A 1 270 ? -29.598 11.789 25.862 1.00 41.62 270 HIS A N 1
ATOM 1953 C CA . HIS A 1 270 ? -29.636 10.845 26.984 1.00 41.62 270 HIS A CA 1
ATOM 1954 C C . HIS A 1 270 ? -28.600 11.086 28.092 1.00 41.62 270 HIS A C 1
ATOM 1956 O O . HIS A 1 270 ? -27.433 10.727 28.009 1.00 41.62 270 HIS A O 1
ATOM 1962 N N . SER A 1 271 ? -29.108 11.614 29.206 1.00 40.06 271 SER A N 1
ATOM 1963 C CA . SER A 1 271 ? -28.524 11.594 30.550 1.00 40.06 271 SER A CA 1
ATOM 1964 C C . SER A 1 271 ? -28.632 10.201 31.192 1.00 40.06 271 SER A C 1
ATOM 1966 O O . SER A 1 271 ? -29.109 10.062 32.318 1.00 40.06 271 SER A O 1
ATOM 1968 N N . GLY A 1 272 ? -28.269 9.164 30.440 1.00 49.56 272 GLY A N 1
ATOM 1969 C CA . GLY A 1 272 ? -27.981 7.843 30.982 1.00 49.56 272 GLY A CA 1
ATOM 1970 C C . GLY A 1 272 ? -26.470 7.716 31.105 1.00 49.56 272 GLY A C 1
ATOM 1971 O O . GLY A 1 272 ? -25.743 8.204 30.243 1.00 49.56 272 GLY A O 1
ATOM 1972 N N . GLU A 1 273 ? -25.991 7.100 32.176 1.00 52.53 273 GLU A N 1
ATOM 1973 C CA . GLU A 1 273 ? -24.602 6.662 32.281 1.00 52.53 273 GLU A CA 1
ATOM 1974 C C . GLU A 1 273 ? -24.342 5.712 31.097 1.00 52.53 273 GLU A C 1
ATOM 1976 O O . GLU A 1 273 ? -24.821 4.579 31.089 1.00 52.53 273 GLU A O 1
ATOM 1981 N N . VAL A 1 274 ? -23.713 6.204 30.023 1.00 59.72 274 VAL A N 1
ATOM 1982 C CA . VAL A 1 274 ? -23.375 5.354 28.876 1.00 59.72 274 VAL A CA 1
ATOM 1983 C C . VAL A 1 274 ? -22.282 4.413 29.372 1.00 59.72 274 VAL A C 1
ATOM 1985 O O . VAL A 1 274 ? -21.239 4.912 29.806 1.00 59.72 274 VAL A O 1
ATOM 1988 N N . PRO A 1 275 ? -22.500 3.084 29.354 1.00 77.94 275 PRO A N 1
ATOM 1989 C CA . PRO A 1 275 ? -21.477 2.137 29.762 1.00 77.94 275 PRO A CA 1
ATOM 1990 C C . PRO A 1 275 ? -20.195 2.404 28.980 1.00 77.94 275 PRO A C 1
ATOM 1992 O O . PRO A 1 275 ? -20.243 2.715 27.786 1.00 77.94 275 PRO A O 1
ATOM 1995 N N . MET A 1 276 ? -19.051 2.311 29.655 1.00 89.69 276 MET A N 1
ATOM 1996 C CA . MET A 1 276 ? -17.761 2.497 29.003 1.00 89.69 276 MET A CA 1
ATOM 1997 C C . MET A 1 276 ? -17.633 1.493 27.845 1.00 89.69 276 MET A C 1
ATOM 1999 O O . MET A 1 276 ? -17.827 0.299 28.075 1.00 89.69 276 MET A O 1
ATOM 2003 N N . PRO A 1 277 ? -17.343 1.941 26.610 1.00 95.75 277 PRO A N 1
ATOM 2004 C CA . PRO A 1 277 ? -17.317 1.049 25.459 1.00 95.75 277 PRO A CA 1
ATOM 2005 C C . PRO A 1 277 ? -16.189 0.024 25.582 1.00 95.75 277 PRO A C 1
ATOM 2007 O O . PRO A 1 277 ? -15.078 0.354 26.007 1.00 95.75 277 PRO A O 1
ATOM 2010 N N . VAL A 1 278 ? -16.450 -1.209 25.153 1.00 98.25 278 VAL A N 1
ATOM 2011 C CA . VAL A 1 278 ? -15.448 -2.283 25.181 1.00 98.25 278 VAL A CA 1
ATOM 2012 C C . VAL A 1 278 ? -14.562 -2.209 23.934 1.00 98.25 278 VAL A C 1
ATOM 2014 O O . VAL A 1 278 ? -15.051 -2.277 22.803 1.00 98.25 278 VAL A O 1
ATOM 2017 N N . LEU A 1 279 ? -13.246 -2.100 24.121 1.00 98.75 279 LEU A N 1
ATOM 2018 C CA . LEU A 1 279 ? -12.253 -2.095 23.046 1.00 98.75 279 LEU A CA 1
ATOM 2019 C C . LEU A 1 279 ? -11.489 -3.415 23.008 1.00 98.75 279 LEU A C 1
ATOM 2021 O O . LEU A 1 279 ? -10.769 -3.753 23.946 1.00 98.75 279 LEU A O 1
ATOM 2025 N N . HIS A 1 280 ? -11.563 -4.120 21.883 1.00 98.81 280 HIS A N 1
ATOM 2026 C CA . HIS A 1 280 ? -10.729 -5.295 21.643 1.00 98.81 280 HIS A CA 1
ATOM 2027 C C . HIS A 1 280 ? -9.469 -4.927 20.847 1.00 98.81 280 HIS A C 1
ATOM 2029 O O . HIS A 1 280 ? -9.545 -4.509 19.689 1.00 98.81 280 HIS A O 1
ATOM 2035 N N . VAL A 1 281 ? -8.296 -5.126 21.451 1.00 98.81 281 VAL A N 1
ATOM 2036 C CA . VAL A 1 281 ? -6.985 -5.021 20.793 1.00 98.81 281 VAL A CA 1
ATOM 2037 C C . VAL A 1 281 ? -6.598 -6.404 20.271 1.00 98.81 281 VAL A C 1
ATOM 2039 O O . VAL A 1 281 ? -6.224 -7.290 21.038 1.00 98.81 281 VAL A O 1
ATOM 2042 N N . ILE A 1 282 ? -6.716 -6.610 18.958 1.00 98.75 282 ILE A N 1
ATOM 2043 C CA . ILE A 1 282 ? -6.550 -7.917 18.313 1.00 98.75 282 ILE A CA 1
ATOM 2044 C C . ILE A 1 282 ? -5.108 -8.098 17.828 1.00 98.75 282 ILE A C 1
ATOM 2046 O O . ILE A 1 282 ? -4.666 -7.405 16.909 1.00 98.75 282 ILE A O 1
ATOM 2050 N N . VAL A 1 283 ? -4.391 -9.085 18.371 1.00 98.62 283 VAL A N 1
ATOM 2051 C CA . VAL A 1 283 ? -3.080 -9.525 17.867 1.00 98.62 283 VAL A CA 1
ATOM 2052 C C . VAL A 1 283 ? -3.291 -10.435 16.661 1.00 98.62 283 VAL A C 1
ATOM 2054 O O . VAL A 1 283 ? -3.739 -11.572 16.788 1.00 98.62 283 VAL A O 1
ATOM 2057 N N . ALA A 1 284 ? -2.944 -9.955 15.468 1.00 97.50 284 ALA A N 1
ATOM 2058 C CA . ALA A 1 284 ? -3.257 -10.668 14.228 1.00 97.50 284 ALA A CA 1
ATOM 2059 C C . ALA A 1 284 ? -2.204 -11.706 13.792 1.00 97.50 284 ALA A C 1
ATOM 2061 O O . ALA A 1 284 ? -2.445 -12.503 12.882 1.00 97.50 284 ALA A O 1
ATOM 2062 N N . SER A 1 285 ? -1.003 -11.690 14.374 1.00 94.69 285 SER A N 1
ATOM 2063 C CA . SER A 1 285 ? 0.082 -12.607 13.996 1.00 94.69 285 SER A CA 1
ATOM 2064 C C . SER A 1 285 ? 0.094 -13.870 14.854 1.00 94.69 285 SER A C 1
ATOM 2066 O O . SER A 1 285 ? -0.032 -13.756 16.063 1.00 94.69 285 SER A O 1
ATOM 2068 N N . THR A 1 286 ? 0.369 -15.036 14.261 1.00 94.19 286 THR A N 1
ATOM 2069 C CA . THR A 1 286 ? 0.399 -16.334 14.975 1.00 94.19 286 THR A CA 1
ATOM 2070 C C . THR A 1 286 ? 1.763 -17.024 14.953 1.00 94.19 286 THR A C 1
ATOM 2072 O O . THR A 1 286 ? 1.979 -17.981 15.690 1.00 94.19 286 THR A O 1
ATOM 2075 N N . ARG A 1 287 ? 2.714 -16.555 14.130 1.00 88.81 287 ARG A N 1
ATOM 2076 C CA . ARG A 1 287 ? 4.001 -17.246 13.944 1.00 88.81 287 ARG A CA 1
ATOM 2077 C C . ARG A 1 287 ? 4.801 -17.371 15.258 1.00 88.81 287 ARG A C 1
ATOM 2079 O O . ARG A 1 287 ? 4.756 -16.448 16.075 1.00 88.81 287 ARG A O 1
ATOM 2086 N N . PRO A 1 288 ? 5.601 -18.433 15.446 1.00 88.94 288 PRO A N 1
ATOM 2087 C CA . PRO A 1 288 ? 6.579 -18.489 16.532 1.00 88.94 288 PRO A CA 1
ATOM 2088 C C . PRO A 1 288 ? 7.548 -17.296 16.486 1.00 88.94 288 PRO A C 1
ATOM 2090 O O . PRO A 1 288 ? 7.929 -16.835 15.405 1.00 88.94 288 PRO A O 1
ATOM 2093 N N . GLY A 1 289 ? 7.910 -16.751 17.652 1.00 89.06 289 GLY A N 1
ATOM 2094 C CA . GLY A 1 289 ? 8.762 -15.554 17.741 1.00 89.06 289 GLY A CA 1
ATOM 2095 C C . GLY A 1 289 ? 8.137 -14.307 17.098 1.00 89.06 289 GLY A C 1
ATOM 2096 O O . GLY A 1 289 ? 8.837 -13.464 16.532 1.00 89.06 289 GLY A O 1
ATOM 2097 N N . ARG A 1 290 ? 6.801 -14.222 17.083 1.00 93.94 290 ARG A N 1
ATOM 2098 C CA . ARG A 1 290 ? 6.065 -13.064 16.567 1.00 93.94 290 ARG A CA 1
ATOM 2099 C C . ARG A 1 290 ? 6.338 -11.805 17.392 1.00 93.94 290 ARG A C 1
ATOM 2101 O O . ARG A 1 290 ? 6.392 -11.849 18.612 1.00 93.94 290 ARG A O 1
ATOM 2108 N N . LEU A 1 291 ? 6.420 -10.673 16.694 1.00 95.50 291 LEU A N 1
ATOM 2109 C CA . LEU A 1 291 ? 6.587 -9.343 17.294 1.00 95.50 291 LEU A CA 1
ATOM 2110 C C . LEU A 1 291 ? 5.253 -8.704 17.716 1.00 95.50 291 LEU A C 1
ATOM 2112 O O . LEU A 1 291 ? 5.244 -7.767 18.507 1.00 95.50 291 LEU A O 1
ATOM 2116 N N . GLY A 1 292 ? 4.129 -9.219 17.202 1.00 96.00 292 GLY A N 1
ATOM 2117 C CA . GLY A 1 292 ? 2.785 -8.684 17.443 1.00 96.00 292 GLY A CA 1
ATOM 2118 C C . GLY A 1 292 ? 2.426 -8.508 18.921 1.00 96.00 292 GLY A C 1
ATOM 2119 O O . GLY A 1 292 ? 1.958 -7.427 19.261 1.00 96.00 292 GLY A O 1
ATOM 2120 N N . PRO A 1 293 ? 2.704 -9.481 19.813 1.00 97.19 293 PRO A N 1
ATOM 2121 C CA . PRO A 1 293 ? 2.415 -9.338 21.239 1.00 97.19 293 PRO A CA 1
ATOM 2122 C C . PRO A 1 293 ? 3.106 -8.140 21.900 1.00 97.19 293 PRO A C 1
ATOM 2124 O O . PRO A 1 293 ? 2.500 -7.479 22.732 1.00 97.19 293 PRO A O 1
ATOM 2127 N N . ALA A 1 294 ? 4.344 -7.811 21.515 1.00 97.69 294 ALA A N 1
ATOM 2128 C CA . ALA A 1 294 ? 5.045 -6.645 22.061 1.00 97.69 294 ALA A CA 1
ATOM 2129 C C . ALA A 1 294 ? 4.373 -5.328 21.639 1.00 97.69 294 ALA A C 1
ATOM 2131 O O . ALA A 1 294 ? 4.189 -4.430 22.456 1.00 97.69 294 ALA A O 1
ATOM 2132 N N . VAL A 1 295 ? 3.964 -5.240 20.369 1.00 98.38 295 VAL A N 1
ATOM 2133 C CA . VAL A 1 295 ? 3.250 -4.074 19.828 1.00 98.38 295 VAL A CA 1
ATOM 2134 C C . VAL A 1 295 ? 1.853 -3.951 20.434 1.00 98.38 295 VAL A C 1
ATOM 2136 O O . VAL A 1 295 ? 1.405 -2.848 20.730 1.00 98.38 295 VAL A O 1
ATOM 2139 N N . ALA A 1 296 ? 1.165 -5.074 20.632 1.00 98.38 296 ALA A N 1
ATOM 2140 C CA . ALA A 1 296 ? -0.171 -5.087 21.202 1.00 98.38 296 ALA A CA 1
ATOM 2141 C C . ALA A 1 296 ? -0.171 -4.724 22.681 1.00 98.38 296 ALA A C 1
ATOM 2143 O O . ALA A 1 296 ? -1.004 -3.920 23.064 1.00 98.38 296 ALA A O 1
ATOM 2144 N N . ARG A 1 297 ? 0.793 -5.219 23.474 1.00 98.31 297 ARG A N 1
ATOM 2145 C CA . ARG A 1 297 ? 0.977 -4.778 24.866 1.00 98.31 297 ARG A CA 1
ATOM 2146 C C . ARG A 1 297 ? 1.112 -3.261 24.950 1.00 98.31 297 ARG A C 1
ATOM 2148 O O . ARG A 1 297 ? 0.300 -2.631 25.605 1.00 98.31 297 ARG A O 1
ATOM 2155 N N . TRP A 1 298 ? 2.023 -2.679 24.167 1.00 98.50 298 TRP A N 1
ATOM 2156 C CA . TRP A 1 298 ? 2.169 -1.223 24.094 1.00 98.50 298 TRP A CA 1
ATOM 2157 C C . TRP A 1 298 ? 0.860 -0.512 23.703 1.00 98.50 298 TRP A C 1
ATOM 2159 O O . TRP A 1 298 ? 0.496 0.492 24.306 1.00 98.50 298 TRP A O 1
ATOM 2169 N N . CYS A 1 299 ? 0.128 -1.018 22.705 1.00 98.62 299 CYS A N 1
ATOM 2170 C CA . CYS A 1 299 ? -1.148 -0.423 22.299 1.00 98.62 299 CYS A CA 1
ATOM 2171 C C . CYS A 1 299 ? -2.211 -0.519 23.403 1.00 98.62 299 CYS A C 1
ATOM 2173 O O . CYS A 1 299 ? -2.978 0.424 23.588 1.00 98.62 299 CYS A O 1
ATOM 2175 N N . THR A 1 300 ? -2.266 -1.650 24.105 1.00 98.69 300 THR A N 1
ATOM 2176 C CA . THR A 1 300 ? -3.162 -1.890 25.235 1.00 98.69 300 THR A CA 1
ATOM 2177 C C . THR A 1 300 ? -2.839 -0.939 26.380 1.00 98.69 300 THR A C 1
ATOM 2179 O O . THR A 1 300 ? -3.758 -0.301 26.877 1.00 98.69 300 THR A O 1
ATOM 2182 N N . ASP A 1 301 ? -1.563 -0.762 26.728 1.00 98.31 301 ASP A N 1
ATOM 2183 C CA . ASP A 1 301 ? -1.133 0.161 27.784 1.00 98.31 301 ASP A CA 1
ATOM 2184 C C . ASP A 1 301 ? -1.562 1.601 27.456 1.00 98.31 301 ASP A C 1
ATOM 2186 O O . ASP A 1 301 ? -2.210 2.258 28.266 1.00 98.31 301 ASP A O 1
ATOM 2190 N N . VAL A 1 302 ? -1.335 2.058 26.215 1.00 98.56 302 VAL A N 1
ATOM 2191 C CA . VAL A 1 302 ? -1.799 3.386 25.769 1.00 98.56 302 VAL A CA 1
ATOM 2192 C C . VAL A 1 302 ? -3.329 3.506 25.805 1.00 98.56 302 VAL A C 1
ATOM 2194 O O . VAL A 1 302 ? -3.852 4.574 26.121 1.00 98.56 302 VAL A O 1
ATOM 2197 N N . ALA A 1 303 ? -4.064 2.443 25.471 1.00 98.50 303 ALA A N 1
ATOM 2198 C CA . ALA A 1 303 ? -5.526 2.445 25.504 1.00 98.50 303 ALA A CA 1
ATOM 2199 C C . ALA A 1 303 ? -6.093 2.453 26.932 1.00 98.50 303 ALA A C 1
ATOM 2201 O O . ALA A 1 303 ? -7.109 3.106 27.172 1.00 98.50 303 ALA A O 1
ATOM 2202 N N . VAL A 1 304 ? -5.429 1.770 27.868 1.00 98.38 304 VAL A N 1
ATOM 2203 C CA . VAL A 1 304 ? -5.757 1.798 29.299 1.00 98.38 304 VAL A CA 1
ATOM 2204 C C . VAL A 1 304 ? -5.484 3.189 29.869 1.00 98.38 304 VAL A C 1
ATOM 2206 O O . VAL A 1 304 ? -6.375 3.768 30.486 1.00 98.38 304 VAL A O 1
ATOM 2209 N N . ASP A 1 305 ? -4.316 3.770 29.583 1.00 97.94 305 ASP A N 1
ATOM 2210 C CA . ASP A 1 305 ? -3.950 5.124 30.023 1.00 97.94 305 ASP A CA 1
ATOM 2211 C C . ASP A 1 305 ? -4.873 6.204 29.440 1.00 97.94 305 ASP A C 1
ATOM 2213 O O . ASP A 1 305 ? -5.152 7.215 30.084 1.00 97.94 305 ASP A O 1
ATOM 2217 N N . HIS A 1 306 ? -5.377 5.994 28.220 1.00 98.06 306 HIS A N 1
ATOM 2218 C CA . HIS A 1 306 ? -6.371 6.868 27.598 1.00 98.06 306 HIS A CA 1
ATOM 2219 C C . HIS A 1 306 ? -7.700 6.897 28.379 1.00 98.06 306 HIS A C 1
ATOM 2221 O O . HIS A 1 306 ? -8.398 7.908 28.353 1.00 98.06 306 HIS A O 1
ATOM 2227 N N . GLY A 1 307 ? -8.073 5.810 29.067 1.00 97.25 307 GLY A N 1
ATOM 2228 C CA . GLY A 1 307 ? -9.218 5.762 29.990 1.00 97.25 307 GLY A CA 1
ATOM 2229 C C . GLY A 1 307 ? -10.614 5.822 29.350 1.00 97.25 307 GLY A C 1
ATOM 2230 O O . GLY A 1 307 ? -11.615 5.806 30.061 1.00 97.25 307 GLY A O 1
ATOM 2231 N N . GLY A 1 308 ? -10.705 5.894 28.019 1.00 96.19 308 GLY A N 1
ATOM 2232 C CA . GLY A 1 308 ? -11.978 5.966 27.288 1.00 96.19 308 GLY A CA 1
ATOM 2233 C C . GLY A 1 308 ? -12.660 4.624 26.992 1.00 96.19 308 GLY A C 1
ATOM 2234 O O . GLY A 1 308 ? -13.735 4.631 26.397 1.00 96.19 308 GLY A O 1
ATOM 2235 N N . PHE A 1 309 ? -12.043 3.491 27.347 1.00 98.12 309 PHE A N 1
ATOM 2236 C CA . PHE A 1 309 ? -12.527 2.150 27.002 1.00 98.12 309 PHE A CA 1
ATOM 2237 C C . PHE A 1 309 ? -12.257 1.129 28.108 1.00 98.12 309 PHE A C 1
ATOM 2239 O O . PHE A 1 309 ? -11.219 1.185 28.767 1.00 98.12 309 PHE A O 1
ATOM 2246 N N . GLU A 1 310 ? -13.120 0.117 28.208 1.00 98.06 310 GLU A N 1
ATOM 2247 C CA . GLU A 1 310 ? -12.752 -1.151 28.838 1.00 98.06 310 GLU A CA 1
ATOM 2248 C C . GLU A 1 310 ? -11.916 -1.955 27.830 1.00 98.06 310 GLU A C 1
ATOM 2250 O O . GLU A 1 310 ? -12.431 -2.428 26.815 1.00 98.06 310 GLU A O 1
ATOM 2255 N N . VAL A 1 311 ? -10.609 -2.078 28.067 1.00 98.50 311 VAL A N 1
ATOM 2256 C CA . VAL A 1 311 ? -9.677 -2.661 27.089 1.00 98.50 311 VAL A CA 1
ATOM 2257 C C . VAL A 1 311 ? -9.484 -4.157 27.327 1.00 98.50 311 VAL A C 1
ATOM 2259 O O . VAL A 1 311 ? -9.116 -4.583 28.420 1.00 98.50 311 VAL A O 1
ATOM 2262 N N . ARG A 1 312 ? -9.650 -4.963 26.274 1.00 98.19 312 ARG A N 1
ATOM 2263 C CA . ARG A 1 312 ? -9.361 -6.404 26.275 1.00 98.19 312 ARG A CA 1
ATOM 2264 C C . ARG A 1 312 ? -8.399 -6.748 25.144 1.00 98.19 312 ARG A C 1
ATOM 2266 O O . ARG A 1 312 ? -8.602 -6.352 23.999 1.00 98.19 312 ARG A O 1
ATOM 2273 N N . THR A 1 313 ? -7.345 -7.499 25.452 1.00 98.31 313 THR A N 1
ATOM 2274 C CA . THR A 1 313 ? -6.417 -8.006 24.428 1.00 98.31 313 THR A CA 1
ATOM 2275 C C . THR A 1 313 ? -6.893 -9.370 23.944 1.00 98.31 313 THR A C 1
ATOM 2277 O O . THR A 1 313 ? -7.204 -10.238 24.753 1.00 98.31 313 THR A O 1
ATOM 2280 N N . VAL A 1 314 ? -6.936 -9.562 22.628 1.00 98.25 314 VAL A N 1
ATOM 2281 C CA . VAL A 1 314 ? -7.374 -10.804 21.985 1.00 98.25 314 VAL A CA 1
ATOM 2282 C C . VAL A 1 314 ? -6.270 -11.297 21.056 1.00 98.25 314 VAL A C 1
ATOM 2284 O O . VAL A 1 314 ? -6.003 -10.671 20.032 1.00 98.25 314 VAL A O 1
ATOM 2287 N N . ASP A 1 315 ? -5.611 -12.411 21.382 1.00 98.00 315 ASP A N 1
ATOM 2288 C CA . ASP A 1 315 ? -4.537 -12.962 20.547 1.00 98.00 315 ASP A CA 1
ATOM 2289 C C . ASP A 1 315 ? -5.049 -14.099 19.651 1.00 98.00 315 ASP A C 1
ATOM 2291 O O . ASP A 1 315 ? -5.396 -15.181 20.127 1.00 98.00 315 ASP A O 1
ATOM 2295 N N . LEU A 1 316 ? -5.066 -13.879 18.328 1.00 97.69 316 LEU A N 1
ATOM 2296 C CA . LEU A 1 316 ? -5.494 -14.903 17.365 1.00 97.69 316 LEU A CA 1
ATOM 2297 C C . LEU A 1 316 ? -4.576 -16.140 17.369 1.00 97.69 316 LEU A C 1
ATOM 2299 O O . LEU A 1 316 ? -4.989 -17.217 16.946 1.00 97.69 316 LEU A O 1
ATOM 2303 N N . GLY A 1 317 ? -3.328 -15.998 17.822 1.00 95.12 317 GLY A N 1
ATOM 2304 C CA . GLY A 1 317 ? -2.393 -17.104 18.017 1.00 95.12 317 GLY A CA 1
ATOM 2305 C C . GLY A 1 317 ? -2.705 -17.966 19.231 1.00 95.12 317 GLY A C 1
ATOM 2306 O O . GLY A 1 317 ? -2.328 -19.133 19.225 1.00 95.12 317 GLY A O 1
ATOM 2307 N N . GLU A 1 318 ? -3.388 -17.417 20.235 1.00 95.62 318 GLU A N 1
ATOM 2308 C CA . GLU A 1 318 ? -3.850 -18.163 21.412 1.00 95.62 318 GLU A CA 1
ATOM 2309 C C . GLU A 1 318 ? -5.243 -18.751 21.186 1.00 95.62 318 GLU A C 1
ATOM 2311 O O . GLU A 1 318 ? -5.473 -19.904 21.536 1.00 95.62 318 GLU A O 1
ATOM 2316 N N . LEU A 1 319 ? -6.136 -18.006 20.520 1.00 94.88 319 LEU A N 1
ATOM 2317 C CA . LEU A 1 319 ? -7.449 -18.510 20.098 1.00 94.88 319 LEU A CA 1
ATOM 2318 C C . LEU A 1 319 ? -7.341 -19.715 19.158 1.00 94.88 319 LEU A C 1
ATOM 2320 O O . LEU A 1 319 ? -8.227 -20.562 19.155 1.00 94.88 319 LEU A O 1
ATOM 2324 N N . ALA A 1 320 ? -6.270 -19.773 18.356 1.00 94.44 320 ALA A N 1
ATOM 2325 C CA . ALA A 1 320 ? -5.930 -20.907 17.499 1.00 94.44 320 ALA A CA 1
ATOM 2326 C C . ALA A 1 320 ? -7.101 -21.404 16.626 1.00 94.44 320 ALA A C 1
ATOM 2328 O O . ALA A 1 320 ? -7.306 -22.609 16.477 1.00 94.44 320 ALA A O 1
ATOM 2329 N N . LEU A 1 321 ? -7.854 -20.468 16.032 1.00 96.06 321 LEU A N 1
ATOM 2330 C CA . LEU A 1 321 ? -8.953 -20.797 15.121 1.00 96.06 321 LEU A CA 1
ATOM 2331 C C . LEU A 1 321 ? -8.459 -21.719 13.991 1.00 96.06 321 LEU A C 1
ATOM 2333 O O . LEU A 1 321 ? -7.421 -21.417 13.381 1.00 96.06 321 LEU A O 1
ATOM 2337 N N . PRO A 1 322 ? -9.189 -22.803 13.662 1.00 97.06 322 PRO A N 1
ATOM 2338 C CA . PRO A 1 322 ? -8.898 -23.575 12.462 1.00 97.06 322 PRO A CA 1
ATOM 2339 C C . PRO A 1 322 ? -9.111 -22.703 11.217 1.00 97.06 322 PRO A C 1
ATOM 2341 O O . PRO A 1 322 ? -9.651 -21.596 11.285 1.00 97.06 322 PRO A O 1
ATOM 2344 N N . PHE A 1 323 ? -8.689 -23.179 10.046 1.00 97.44 323 PHE A N 1
ATOM 2345 C CA . PHE A 1 323 ? -9.225 -22.592 8.816 1.00 97.44 323 PHE A CA 1
ATOM 2346 C C . PHE A 1 323 ? -10.739 -22.782 8.794 1.00 97.44 323 PHE A C 1
ATOM 2348 O O . PHE A 1 323 ? -11.196 -23.833 9.232 1.00 97.44 323 PHE A O 1
ATOM 2355 N N . LEU A 1 324 ? -11.468 -21.774 8.302 1.00 96.12 324 LEU A N 1
ATOM 2356 C CA . LEU A 1 324 ? -12.931 -21.750 8.267 1.00 96.12 324 LEU A CA 1
ATOM 2357 C C . LEU A 1 324 ? -13.524 -23.123 7.918 1.00 96.12 324 LEU A C 1
ATOM 2359 O O . LEU A 1 324 ? -13.391 -23.592 6.788 1.00 96.12 324 LEU A O 1
ATOM 2363 N N . ASP A 1 325 ? -14.154 -23.742 8.915 1.00 97.62 325 ASP A N 1
ATOM 2364 C CA . ASP A 1 325 ? -14.671 -25.112 8.895 1.00 97.62 325 ASP A CA 1
ATOM 2365 C C . ASP A 1 325 ? -16.174 -25.190 9.205 1.00 97.62 325 ASP A C 1
ATOM 2367 O O . ASP A 1 325 ? -16.740 -26.281 9.266 1.00 97.62 325 ASP A O 1
ATOM 2371 N N . GLU A 1 326 ? -16.842 -24.040 9.349 1.00 97.62 326 GLU A N 1
ATOM 2372 C CA . GLU A 1 326 ? -18.294 -23.980 9.502 1.00 97.62 326 GLU A CA 1
ATOM 2373 C C . GLU A 1 326 ? -19.010 -24.428 8.212 1.00 97.62 326 GLU A C 1
ATOM 2375 O O . GLU A 1 326 ? -18.686 -23.944 7.121 1.00 97.62 326 GLU A O 1
ATOM 2380 N N . PRO A 1 327 ? -19.999 -25.337 8.302 1.00 96.12 327 PRO A N 1
ATOM 2381 C CA . PRO A 1 327 ? -20.719 -25.816 7.126 1.00 96.12 327 PRO A CA 1
ATOM 2382 C C . PRO A 1 327 ? -21.756 -24.812 6.613 1.00 96.12 327 PRO A C 1
ATOM 2384 O O . PRO A 1 327 ? -22.114 -24.839 5.434 1.00 96.12 327 PRO A O 1
ATOM 2387 N N . GLU A 1 328 ? -22.269 -23.945 7.485 1.00 95.69 328 GLU A N 1
ATOM 2388 C CA . GLU A 1 328 ? -23.213 -22.894 7.136 1.00 95.69 328 GLU A CA 1
ATOM 2389 C C . GLU A 1 328 ? -22.504 -21.559 6.848 1.00 95.69 328 GLU A C 1
ATOM 2391 O O . GLU A 1 328 ? -21.472 -21.224 7.423 1.00 95.69 328 GLU A O 1
ATOM 2396 N N . HIS A 1 329 ? -23.079 -20.753 5.949 1.00 95.69 329 HIS A N 1
ATOM 2397 C CA . HIS A 1 329 ? -22.531 -19.434 5.631 1.00 95.69 329 HIS A CA 1
ATOM 2398 C C . HIS A 1 329 ? -22.626 -18.491 6.856 1.00 95.69 329 HIS A C 1
ATOM 2400 O O . HIS A 1 329 ? -23.722 -18.376 7.411 1.00 95.69 329 HIS A O 1
ATOM 2406 N N . PRO A 1 330 ? -21.570 -17.730 7.220 1.00 94.62 330 PRO A N 1
ATOM 2407 C CA . PRO A 1 330 ? -21.534 -16.885 8.427 1.00 94.62 330 PRO A CA 1
ATOM 2408 C C . PRO A 1 330 ? -22.712 -15.913 8.575 1.00 94.62 330 PRO A C 1
ATOM 2410 O O . PRO A 1 330 ? -23.249 -15.726 9.660 1.00 94.62 330 PRO A O 1
ATOM 2413 N N . ALA A 1 331 ? -23.192 -15.346 7.463 1.00 93.75 331 ALA A N 1
ATOM 2414 C CA . ALA A 1 331 ? -24.371 -14.467 7.442 1.00 93.75 331 ALA A CA 1
ATOM 2415 C C . ALA A 1 331 ? -25.671 -15.105 7.975 1.00 93.75 331 ALA A C 1
ATOM 2417 O O . ALA A 1 331 ? -26.636 -14.390 8.229 1.00 93.75 331 ALA A O 1
ATOM 2418 N N . ALA A 1 332 ? -25.721 -16.432 8.121 1.00 93.44 332 ALA A N 1
ATOM 2419 C CA . ALA A 1 332 ? -26.848 -17.136 8.713 1.00 93.44 332 ALA A CA 1
ATOM 2420 C C . ALA A 1 332 ? -26.845 -17.133 10.252 1.00 93.44 332 ALA A C 1
ATOM 2422 O O . ALA A 1 332 ? -27.854 -17.540 10.825 1.00 93.44 332 ALA A O 1
ATOM 2423 N N . GLY A 1 333 ? -25.731 -16.763 10.903 1.00 92.88 333 GLY A N 1
ATOM 2424 C CA . GLY A 1 333 ? -25.583 -16.747 12.367 1.00 92.88 333 GLY A CA 1
ATOM 2425 C C . GLY A 1 333 ? -25.694 -18.120 13.044 1.00 92.88 333 GLY A C 1
ATOM 2426 O O . GLY A 1 333 ? -25.817 -18.210 14.262 1.00 92.88 333 GLY A O 1
ATOM 2427 N N . ARG A 1 334 ? -25.689 -19.214 12.271 1.00 95.00 334 ARG A N 1
ATOM 2428 C CA . ARG A 1 334 ? -25.837 -20.586 12.773 1.00 95.00 334 ARG A CA 1
ATOM 2429 C C . ARG A 1 334 ? 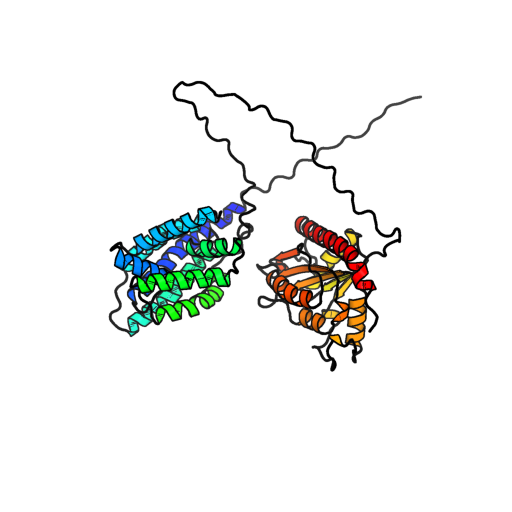-24.484 -21.275 12.794 1.00 95.00 334 ARG A C 1
ATOM 2431 O O . ARG A 1 334 ? -24.093 -21.865 11.796 1.00 95.00 334 ARG A O 1
ATOM 2438 N N . TYR A 1 335 ? -23.800 -21.204 13.929 1.00 97.19 335 TYR A N 1
ATOM 2439 C CA . TYR A 1 335 ? -22.492 -21.831 14.107 1.00 97.19 335 TYR A CA 1
ATOM 2440 C C . TYR A 1 335 ? -22.619 -23.217 14.733 1.00 97.19 335 TYR A C 1
ATOM 2442 O O . TYR A 1 335 ? -23.273 -23.398 15.768 1.00 97.19 335 TYR A O 1
ATOM 2450 N N . ARG A 1 336 ? -21.975 -24.210 14.122 1.00 97.81 336 ARG A N 1
ATOM 2451 C CA . ARG A 1 336 ? -21.942 -25.587 14.609 1.00 97.81 336 ARG A CA 1
ATOM 2452 C C . ARG A 1 336 ? -20.875 -25.762 15.676 1.00 97.81 336 ARG A C 1
ATOM 2454 O O . ARG A 1 336 ? -21.158 -26.359 16.721 1.00 97.81 336 ARG A O 1
ATOM 2461 N N . HIS A 1 337 ? -19.673 -25.258 15.423 1.00 97.94 337 HIS A N 1
ATOM 2462 C CA . HIS A 1 337 ? -18.503 -25.563 16.231 1.00 97.94 337 HIS A CA 1
ATOM 2463 C C . HIS A 1 337 ? -18.365 -24.628 17.437 1.00 97.94 337 HIS A C 1
ATOM 2465 O O . HIS A 1 337 ? -18.766 -23.464 17.407 1.00 97.94 337 HIS A O 1
ATOM 2471 N N . GLN A 1 338 ? -17.811 -25.155 18.535 1.00 97.75 338 GLN A N 1
ATOM 2472 C CA . GLN A 1 338 ? -17.683 -24.394 19.780 1.00 97.75 338 GLN A CA 1
ATOM 2473 C C . GLN A 1 338 ? -16.699 -23.229 19.631 1.00 97.75 338 GLN A C 1
ATOM 2475 O O . GLN A 1 338 ? -17.018 -22.130 20.064 1.00 97.75 338 GLN A O 1
ATOM 2480 N N . HIS A 1 339 ? -15.571 -23.425 18.936 1.00 97.06 339 HIS A N 1
ATOM 2481 C CA . HIS A 1 339 ? -14.595 -22.353 18.705 1.00 97.06 339 HIS A CA 1
ATOM 2482 C C . HIS A 1 339 ? -15.202 -21.152 17.974 1.00 97.06 339 HIS A C 1
ATOM 2484 O O . HIS A 1 339 ? -14.868 -20.015 18.293 1.00 97.06 339 HIS A O 1
ATOM 2490 N N . THR A 1 340 ? -16.124 -21.382 17.033 1.00 98.25 340 THR A N 1
ATOM 2491 C CA . THR A 1 340 ? -16.815 -20.297 16.330 1.00 98.25 340 THR A CA 1
ATOM 2492 C C . THR A 1 340 ? -17.820 -19.594 17.229 1.00 98.25 340 THR A C 1
ATOM 2494 O O . THR A 1 340 ? -17.917 -18.375 17.172 1.00 98.25 340 THR A O 1
ATOM 2497 N N . LYS A 1 341 ? -18.545 -20.324 18.089 1.00 98.19 341 LYS A N 1
ATOM 2498 C CA . LYS A 1 341 ? -19.456 -19.718 19.078 1.00 98.19 341 LYS A CA 1
ATOM 2499 C C . LYS A 1 341 ? -18.691 -18.851 20.074 1.00 98.19 341 LYS A C 1
ATOM 2501 O O . LYS A 1 341 ? -19.111 -17.731 20.344 1.00 98.19 341 LYS A O 1
ATOM 2506 N N . ASP A 1 342 ? -17.555 -19.342 20.563 1.00 97.81 342 ASP A N 1
ATOM 2507 C CA . ASP A 1 342 ? -16.687 -18.601 21.481 1.00 97.81 342 ASP A CA 1
ATOM 2508 C C . ASP A 1 342 ? -16.115 -17.351 20.797 1.00 97.81 342 ASP A C 1
ATOM 2510 O O . ASP A 1 342 ? -16.124 -16.260 21.369 1.00 97.81 342 ASP A O 1
ATOM 2514 N N . TRP A 1 343 ? -15.680 -17.483 19.539 1.00 98.19 343 TRP A N 1
ATOM 2515 C CA . TRP A 1 343 ? -15.209 -16.357 18.737 1.00 98.19 343 TRP A CA 1
ATOM 2516 C C . TRP A 1 343 ? -16.315 -15.337 18.451 1.00 98.19 343 TRP A C 1
ATOM 2518 O O . TRP A 1 343 ? -16.090 -14.139 18.611 1.00 98.19 343 TRP A O 1
ATOM 2528 N N . SER A 1 344 ? -17.514 -15.801 18.096 1.00 98.31 344 SER A N 1
ATOM 2529 C CA . SER A 1 344 ? -18.705 -14.973 17.891 1.00 98.31 344 SER A CA 1
ATOM 2530 C C . SER A 1 344 ? -19.029 -14.175 19.150 1.00 98.31 344 SER A C 1
ATOM 2532 O O . SER A 1 344 ? -19.088 -12.951 19.082 1.00 98.31 344 SER A O 1
ATOM 2534 N N . ALA A 1 345 ? -19.118 -14.829 20.314 1.00 97.44 345 ALA A N 1
ATOM 2535 C CA . ALA A 1 345 ? -19.395 -14.165 21.586 1.00 97.44 345 ALA A CA 1
ATOM 2536 C C . ALA A 1 345 ? -18.329 -13.114 21.939 1.00 97.44 345 ALA A C 1
ATOM 2538 O O . ALA A 1 345 ? -18.658 -12.013 22.386 1.00 97.44 345 ALA A O 1
ATOM 2539 N N . LEU A 1 346 ? -17.051 -13.425 21.696 1.00 97.50 346 LEU A N 1
ATOM 2540 C CA . LEU A 1 346 ? -15.950 -12.497 21.937 1.00 97.50 346 LEU A CA 1
ATOM 2541 C C . LEU A 1 346 ? -16.013 -11.282 21.001 1.00 97.50 346 LEU A C 1
ATOM 2543 O O . LEU A 1 346 ? -15.849 -10.148 21.442 1.00 97.50 346 LEU A O 1
ATOM 2547 N N . VAL A 1 347 ? -16.259 -11.482 19.707 1.00 98.19 347 VAL A N 1
ATOM 2548 C CA . VAL A 1 347 ? -16.406 -10.365 18.762 1.00 98.19 347 VAL A CA 1
ATOM 2549 C C . VAL A 1 347 ? -17.655 -9.557 19.077 1.00 98.19 347 VAL A C 1
ATOM 2551 O O . VAL A 1 347 ? -17.615 -8.328 18.995 1.00 98.19 347 VAL A O 1
ATOM 2554 N N . ASP A 1 348 ? -18.751 -10.207 19.461 1.00 96.69 348 ASP A N 1
ATOM 2555 C CA . ASP A 1 348 ? -20.007 -9.534 19.760 1.00 96.69 348 ASP A CA 1
ATOM 2556 C C . ASP A 1 348 ? -19.898 -8.628 20.994 1.00 96.69 348 ASP A C 1
ATOM 2558 O O . ASP A 1 348 ? -20.383 -7.500 20.936 1.00 96.69 348 ASP A O 1
ATOM 2562 N N . SER A 1 349 ? -19.131 -9.028 22.019 1.00 96.19 349 SER A N 1
ATOM 2563 C CA . SER A 1 349 ? -18.933 -8.236 23.245 1.00 96.19 349 SER A CA 1
ATOM 2564 C C . SER A 1 349 ? -18.165 -6.921 23.068 1.00 96.19 349 SER A C 1
ATOM 2566 O O . SER A 1 349 ? -18.109 -6.128 24.001 1.00 96.19 349 SER A O 1
ATOM 2568 N N . ALA A 1 350 ? -17.524 -6.700 21.917 1.00 97.88 350 ALA A N 1
ATOM 2569 C CA . ALA A 1 350 ? -16.746 -5.490 21.657 1.00 97.88 350 ALA A CA 1
ATOM 2570 C C . ALA A 1 350 ? -17.593 -4.380 21.026 1.00 97.88 350 ALA A C 1
ATOM 2572 O O . ALA A 1 350 ? -18.352 -4.629 20.089 1.00 97.88 350 ALA A O 1
ATOM 2573 N N . ASP A 1 351 ? -17.372 -3.137 21.439 1.00 98.06 351 ASP A N 1
ATOM 2574 C CA . ASP A 1 351 ? -17.916 -1.950 20.779 1.00 98.06 351 ASP A CA 1
ATOM 2575 C C . ASP A 1 351 ? -16.990 -1.405 19.697 1.00 98.06 351 ASP A C 1
ATOM 2577 O O . ASP A 1 351 ? -17.463 -0.833 18.719 1.00 98.06 351 ASP A O 1
ATOM 2581 N N . ALA A 1 352 ? -15.679 -1.584 19.860 1.00 98.50 352 ALA A N 1
ATOM 2582 C CA . ALA A 1 352 ? -14.650 -1.105 18.946 1.00 98.50 352 ALA A CA 1
ATOM 2583 C C . ALA A 1 352 ? -13.485 -2.099 18.853 1.00 98.50 352 ALA A C 1
ATOM 2585 O O . ALA A 1 352 ? -13.255 -2.903 19.760 1.00 98.50 352 ALA A O 1
ATOM 2586 N N . PHE A 1 353 ? -12.707 -2.005 17.772 1.00 98.88 353 PHE A N 1
ATOM 2587 C CA . PHE A 1 353 ? -11.517 -2.836 17.574 1.00 98.88 353 PHE A CA 1
ATOM 2588 C C . PHE A 1 353 ? -10.279 -2.015 17.237 1.00 98.88 353 PHE A C 1
ATOM 2590 O O . PHE A 1 353 ? -10.350 -1.031 16.503 1.00 98.88 353 PHE A O 1
ATOM 2597 N N . VAL A 1 354 ? -9.117 -2.498 17.669 1.00 98.88 354 VAL A N 1
ATOM 2598 C CA . VAL A 1 354 ? -7.821 -2.143 17.086 1.00 98.88 354 VAL A CA 1
ATOM 2599 C C . VAL A 1 354 ? -7.156 -3.415 16.579 1.00 98.88 354 VAL A C 1
ATOM 2601 O O . VAL A 1 354 ? -6.843 -4.308 17.361 1.00 98.88 354 VAL A O 1
ATOM 2604 N N . PHE A 1 355 ? -6.896 -3.500 15.274 1.00 98.88 355 PHE A N 1
ATOM 2605 C CA . PHE A 1 355 ? -6.105 -4.598 14.716 1.00 98.88 355 PHE A CA 1
ATOM 2606 C C . PHE A 1 355 ? -4.614 -4.270 14.796 1.00 98.88 355 PHE A C 1
ATOM 2608 O O . PHE A 1 355 ? -4.130 -3.357 14.121 1.00 98.88 355 PHE A O 1
ATOM 2615 N N . VAL A 1 356 ? -3.885 -5.058 15.586 1.00 98.81 356 VAL A N 1
ATOM 2616 C CA . VAL A 1 356 ? -2.425 -5.033 15.680 1.00 98.81 356 VAL A CA 1
ATOM 2617 C C . VAL A 1 356 ? -1.863 -6.067 14.714 1.00 98.81 356 VAL A C 1
ATOM 2619 O O . VAL A 1 356 ? -1.865 -7.268 14.999 1.00 98.81 356 VAL A O 1
ATOM 2622 N N . MET A 1 357 ? -1.418 -5.623 13.537 1.00 96.81 357 MET A N 1
ATOM 2623 C CA . MET A 1 357 ? -1.212 -6.534 12.408 1.00 96.81 357 MET A CA 1
ATOM 2624 C C . MET A 1 357 ? 0.123 -6.391 11.665 1.00 96.81 357 MET A C 1
ATOM 2626 O O . MET A 1 357 ? 0.559 -5.276 11.364 1.00 96.81 357 MET A O 1
ATOM 2630 N N . PRO A 1 358 ? 0.761 -7.522 11.300 1.00 97.56 358 PRO A N 1
ATOM 2631 C CA . PRO A 1 358 ? 1.906 -7.511 10.403 1.00 97.56 358 PRO A CA 1
ATOM 2632 C C . PRO A 1 358 ? 1.476 -7.322 8.941 1.00 97.56 358 PRO A C 1
ATOM 2634 O O . PRO A 1 358 ? 0.361 -7.673 8.552 1.00 97.56 358 PRO A O 1
ATOM 2637 N N . GLU A 1 359 ? 2.413 -6.903 8.092 1.00 96.81 359 GLU A N 1
ATOM 2638 C CA . GLU A 1 359 ? 2.318 -7.086 6.637 1.00 96.81 359 GLU A CA 1
ATOM 2639 C C . GLU A 1 359 ? 3.137 -8.286 6.173 1.00 96.81 359 GLU A C 1
ATOM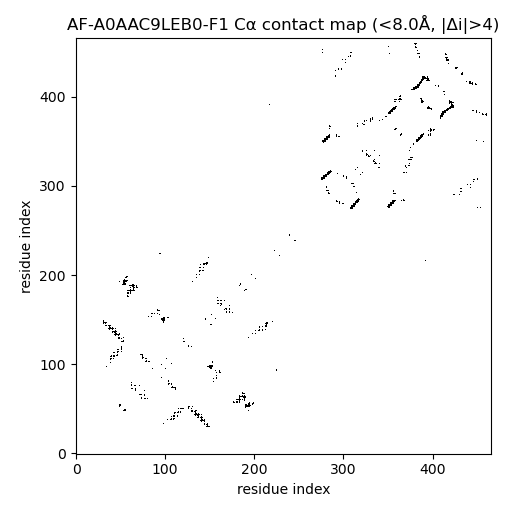 2641 O O . GLU A 1 359 ? 4.356 -8.326 6.360 1.00 96.81 359 GLU A O 1
ATOM 2646 N N . TYR A 1 360 ? 2.470 -9.239 5.517 1.00 94.00 360 TYR A N 1
ATOM 2647 C CA . TYR A 1 360 ? 3.080 -10.412 4.892 1.00 94.00 360 TYR A CA 1
ATOM 2648 C C . TYR A 1 360 ? 2.895 -10.334 3.380 1.00 94.00 360 TYR A C 1
ATOM 2650 O O . TYR A 1 360 ? 1.782 -10.155 2.899 1.00 94.00 360 TYR A O 1
ATOM 2658 N N . ASN A 1 361 ? 3.987 -10.484 2.623 1.00 93.69 361 ASN A N 1
ATOM 2659 C CA . ASN A 1 361 ? 3.967 -10.550 1.156 1.00 93.69 361 ASN A CA 1
ATOM 2660 C C . ASN A 1 361 ? 3.103 -9.457 0.495 1.00 93.69 361 ASN A C 1
ATOM 2662 O O . ASN A 1 361 ? 2.315 -9.745 -0.400 1.00 93.69 361 ASN A O 1
ATOM 2666 N N . PHE A 1 362 ? 3.270 -8.200 0.931 1.00 91.31 362 PHE A N 1
ATOM 2667 C CA . PHE A 1 362 ? 2.540 -7.031 0.416 1.00 91.31 362 PHE A CA 1
ATOM 2668 C C . PHE A 1 362 ? 1.048 -6.962 0.810 1.00 91.31 362 PHE A C 1
ATOM 2670 O O . PHE A 1 362 ? 0.324 -6.133 0.269 1.00 91.31 362 PHE A O 1
ATOM 2677 N N . GLY A 1 363 ? 0.579 -7.760 1.773 1.00 95.62 363 GLY A N 1
ATOM 2678 C CA . GLY A 1 363 ? -0.816 -7.740 2.217 1.00 95.62 363 GLY A CA 1
ATOM 2679 C C . GLY A 1 363 ? -1.029 -8.127 3.678 1.00 95.62 363 GLY A C 1
ATOM 2680 O O . GLY A 1 363 ? -0.079 -8.311 4.443 1.00 95.62 363 GLY A O 1
ATOM 2681 N N . PHE A 1 364 ? -2.303 -8.210 4.075 1.00 97.06 364 PHE A N 1
ATOM 2682 C CA . PHE A 1 364 ? -2.691 -8.769 5.371 1.00 97.06 364 PHE A CA 1
ATOM 2683 C C . PHE A 1 364 ? -2.457 -10.281 5.386 1.00 97.06 364 PHE A C 1
ATOM 2685 O O . PHE A 1 364 ? -2.481 -10.940 4.346 1.00 97.06 364 PHE A O 1
ATOM 2692 N N . ASN A 1 365 ? -2.202 -10.846 6.563 1.00 95.44 365 ASN A N 1
ATOM 2693 C CA . ASN A 1 365 ? -1.941 -12.274 6.693 1.00 95.44 365 ASN A CA 1
ATOM 2694 C C . ASN A 1 365 ? -3.237 -13.103 6.661 1.00 95.44 365 ASN A C 1
ATOM 2696 O O . ASN A 1 365 ? -4.319 -12.621 6.982 1.00 95.44 365 ASN A O 1
ATOM 2700 N N . ALA A 1 366 ? -3.120 -14.387 6.317 1.00 96.88 366 ALA A N 1
ATOM 2701 C CA . ALA A 1 366 ? -4.274 -15.282 6.211 1.00 96.88 366 ALA A CA 1
ATOM 2702 C C . ALA A 1 366 ? -5.075 -15.395 7.519 1.00 96.88 366 ALA A C 1
ATOM 2704 O O . ALA A 1 366 ? -6.291 -15.504 7.471 1.00 96.88 366 ALA A O 1
ATOM 2705 N N . VAL A 1 367 ? -4.411 -15.310 8.677 1.00 96.50 367 VAL A N 1
ATOM 2706 C CA . VAL A 1 367 ? -5.051 -15.464 9.993 1.00 96.50 367 VAL A CA 1
ATOM 2707 C C . VAL A 1 367 ? -6.103 -14.389 10.239 1.00 96.50 367 VAL A C 1
ATOM 2709 O O . VAL A 1 367 ? -7.225 -14.729 10.593 1.00 96.50 367 VAL A O 1
ATOM 2712 N N . VAL A 1 368 ? -5.774 -13.104 10.036 1.00 97.56 368 VAL A N 1
ATOM 2713 C CA . VAL A 1 368 ? -6.749 -12.030 10.286 1.00 97.56 368 VAL A CA 1
ATOM 2714 C C . VAL A 1 368 ? -7.927 -12.128 9.328 1.00 97.56 368 VAL A C 1
ATOM 2716 O O . VAL A 1 368 ? -9.063 -11.917 9.729 1.00 97.56 368 VAL A O 1
ATOM 2719 N N . LYS A 1 369 ? -7.673 -12.516 8.073 1.00 98.00 369 LYS A N 1
ATOM 2720 C CA . LYS A 1 369 ? -8.737 -12.725 7.092 1.00 98.00 369 LYS A CA 1
ATOM 2721 C C . LYS A 1 369 ? -9.642 -13.882 7.483 1.00 98.00 369 LYS A C 1
ATOM 2723 O O . LYS A 1 369 ? -10.850 -13.715 7.468 1.00 98.00 369 LYS A O 1
ATOM 2728 N N . ASN A 1 370 ? -9.049 -15.004 7.875 1.00 98.19 370 ASN A N 1
ATOM 2729 C CA . ASN A 1 370 ? -9.761 -16.185 8.335 1.00 98.19 370 ASN A CA 1
ATOM 2730 C C . ASN A 1 370 ? -10.633 -15.852 9.553 1.00 98.19 370 ASN A C 1
ATOM 2732 O O . ASN A 1 370 ? -11.824 -16.113 9.522 1.00 98.19 370 ASN A O 1
ATOM 2736 N N . ALA A 1 371 ? -10.081 -15.179 10.569 1.00 98.25 371 ALA A N 1
ATOM 2737 C CA . ALA A 1 371 ? -10.837 -14.756 11.750 1.00 98.25 371 ALA A CA 1
ATOM 2738 C C . ALA A 1 371 ? -12.013 -13.825 11.406 1.00 98.25 371 ALA A C 1
ATOM 2740 O O . ALA A 1 371 ? -13.093 -13.957 11.976 1.00 98.25 371 ALA A O 1
ATOM 2741 N N . VAL A 1 372 ? -11.827 -12.906 10.454 1.00 98.31 372 VAL A N 1
ATOM 2742 C CA . VAL A 1 372 ? -12.909 -12.045 9.959 1.00 98.31 372 VAL A CA 1
ATOM 2743 C C . VAL A 1 372 ? -13.968 -12.853 9.197 1.00 98.31 372 VAL A C 1
ATOM 2745 O O . VAL A 1 372 ? -15.153 -12.599 9.386 1.00 98.31 372 VAL A O 1
ATOM 2748 N N . ASP A 1 373 ? -13.558 -13.842 8.399 1.00 98.19 373 ASP A N 1
ATOM 2749 C CA . ASP A 1 373 ? -14.442 -14.670 7.565 1.00 98.19 373 ASP A CA 1
ATOM 2750 C C . ASP A 1 373 ? -15.327 -15.642 8.351 1.00 98.19 373 ASP A C 1
ATOM 2752 O O . ASP A 1 373 ? -16.340 -16.078 7.817 1.00 98.19 373 ASP A O 1
ATOM 2756 N N . PHE A 1 374 ? -14.984 -15.982 9.597 1.00 98.12 374 PHE A N 1
ATOM 2757 C CA . PHE A 1 374 ? -15.827 -16.844 10.438 1.00 98.12 374 PHE A CA 1
ATOM 2758 C C . PHE A 1 374 ? -17.184 -16.231 10.778 1.00 98.12 374 PHE A C 1
ATOM 2760 O O . PHE A 1 374 ? -18.124 -16.968 11.057 1.00 98.12 374 PHE A O 1
ATOM 2767 N N . LEU A 1 375 ? -17.282 -14.902 10.787 1.00 98.00 375 LEU A N 1
ATOM 2768 C CA . LEU A 1 375 ? -18.410 -14.172 11.357 1.00 98.00 375 LEU A CA 1
ATOM 2769 C C . LEU A 1 375 ? -18.953 -13.143 10.364 1.00 98.00 375 LEU A C 1
ATOM 2771 O O . LEU A 1 375 ? -18.304 -12.804 9.373 1.00 98.00 375 LEU A O 1
ATOM 2775 N N . TYR A 1 376 ? -20.145 -12.611 10.630 1.00 97.25 376 TYR A N 1
ATOM 2776 C CA . TYR A 1 376 ? -20.767 -11.636 9.736 1.00 97.25 376 TYR A CA 1
ATOM 2777 C C . TYR A 1 376 ? -21.448 -10.507 10.498 1.00 97.25 376 TYR A C 1
ATOM 2779 O O . TYR A 1 376 ? -20.944 -9.381 10.517 1.00 97.25 376 TYR A O 1
ATOM 2787 N N . SER A 1 377 ? -22.582 -10.796 11.135 1.00 95.88 377 SER A N 1
ATOM 2788 C CA . SER A 1 377 ? -23.402 -9.785 11.800 1.00 95.88 377 SER A CA 1
ATOM 2789 C C . SER A 1 377 ? -22.697 -9.153 12.985 1.00 95.88 377 SER A C 1
ATOM 2791 O O . SER A 1 377 ? -22.886 -7.965 13.214 1.00 95.88 377 SER A O 1
ATOM 2793 N N . GLU A 1 378 ? -21.847 -9.906 13.679 1.00 97.06 378 GLU A N 1
ATOM 2794 C CA . GLU A 1 378 ? -21.093 -9.507 14.865 1.00 97.06 378 GLU A CA 1
ATOM 2795 C C . GLU A 1 378 ? -20.245 -8.256 14.607 1.00 97.06 378 GLU A C 1
ATOM 2797 O O . GLU A 1 378 ? -20.111 -7.403 15.488 1.00 97.06 378 GLU A O 1
ATOM 2802 N N . TRP A 1 379 ? -19.761 -8.077 13.375 1.00 97.94 379 TRP A N 1
ATOM 2803 C CA . TRP A 1 379 ? -18.905 -6.967 12.952 1.00 97.94 379 TRP A CA 1
ATOM 2804 C C . TRP A 1 379 ? -19.638 -5.644 12.678 1.00 97.94 379 TRP A C 1
ATOM 2806 O O . TRP A 1 379 ? -19.021 -4.578 12.715 1.00 97.94 379 TRP A O 1
ATOM 2816 N N . HIS A 1 380 ? -20.941 -5.677 12.390 1.00 97.44 380 HIS A N 1
ATOM 2817 C CA . HIS A 1 380 ? -21.675 -4.511 11.888 1.00 97.44 380 HIS A CA 1
ATOM 2818 C C . HIS A 1 380 ? -21.583 -3.262 12.790 1.00 97.44 380 HIS A C 1
ATOM 2820 O O . HIS A 1 380 ? -21.818 -3.329 13.991 1.00 97.44 380 HIS A O 1
ATOM 2826 N N . TYR A 1 381 ? -21.356 -2.081 12.216 1.00 97.56 381 TYR A N 1
ATOM 2827 C CA . TYR A 1 381 ? -21.414 -0.794 12.932 1.00 97.56 381 TYR A CA 1
ATOM 2828 C C . TYR A 1 381 ? -20.437 -0.669 14.119 1.00 97.56 381 TYR A C 1
ATOM 2830 O O . TYR A 1 381 ? -20.655 0.131 15.033 1.00 97.56 381 TYR A O 1
ATOM 2838 N N . LYS A 1 382 ? -19.343 -1.439 14.095 1.00 98.25 382 LYS A N 1
ATOM 2839 C CA . LYS A 1 382 ? -18.230 -1.328 15.045 1.00 98.25 382 LYS A CA 1
ATOM 2840 C C . LYS A 1 382 ? -17.084 -0.538 14.400 1.00 98.25 382 LYS A C 1
ATOM 2842 O O . LYS A 1 382 ? -16.656 -0.889 13.291 1.00 98.25 382 LYS A O 1
ATOM 2847 N N . PRO A 1 383 ? -16.614 0.567 15.003 1.00 98.44 383 PRO A N 1
ATOM 2848 C CA . PRO A 1 383 ? -15.459 1.295 14.501 1.00 98.44 383 PRO A CA 1
ATOM 2849 C C . PRO A 1 383 ? -14.159 0.503 14.689 1.00 98.44 383 PRO A C 1
ATOM 2851 O O . PRO A 1 383 ? -14.023 -0.304 15.611 1.00 98.44 383 PRO A O 1
ATOM 2854 N N . VAL A 1 384 ? -13.200 0.729 13.786 1.00 98.75 384 VAL A N 1
ATOM 2855 C CA . VAL A 1 384 ? -11.956 -0.052 13.716 1.00 98.75 384 VAL A CA 1
ATOM 2856 C C . VAL A 1 384 ? -10.731 0.840 13.514 1.00 98.75 384 VAL A C 1
ATOM 2858 O O . VAL A 1 384 ? -10.669 1.618 12.564 1.00 98.75 384 VAL A O 1
ATOM 2861 N N . GLY A 1 385 ? -9.730 0.679 14.377 1.00 98.81 385 GLY A N 1
ATOM 2862 C CA . GLY A 1 385 ? -8.400 1.272 14.277 1.00 98.81 385 GLY A CA 1
ATOM 2863 C C . GLY A 1 385 ? -7.349 0.251 13.846 1.00 98.81 385 GLY A C 1
ATOM 2864 O O . GLY A 1 385 ? -7.561 -0.963 13.912 1.00 98.81 385 GLY A O 1
ATOM 2865 N N . PHE A 1 386 ? -6.194 0.743 13.400 1.00 98.88 386 PHE A N 1
ATOM 2866 C CA . PHE A 1 386 ? -5.098 -0.105 12.934 1.00 98.88 386 PHE A CA 1
ATOM 2867 C C . PHE A 1 386 ? -3.764 0.328 13.538 1.00 98.88 386 PHE A C 1
ATOM 2869 O O . PHE A 1 386 ? -3.347 1.480 13.400 1.00 98.88 386 PHE A O 1
ATOM 2876 N N . VAL A 1 387 ? -3.067 -0.642 14.129 1.00 98.81 387 VAL A N 1
ATOM 2877 C CA . VAL A 1 387 ? -1.655 -0.551 14.500 1.00 98.81 387 VAL A CA 1
ATOM 2878 C C . VAL A 1 387 ? -0.907 -1.566 13.650 1.00 98.81 387 VAL A C 1
ATOM 2880 O O . VAL A 1 387 ? -0.911 -2.766 13.919 1.00 98.81 387 VAL A O 1
ATOM 2883 N N . SER A 1 388 ? -0.296 -1.104 12.568 1.00 98.56 388 SER A N 1
ATOM 2884 C CA . SER A 1 388 ? 0.395 -1.980 11.632 1.00 98.56 388 SER A CA 1
ATOM 2885 C C . SER A 1 388 ? 1.900 -1.942 11.822 1.00 98.56 388 SER A C 1
ATOM 2887 O O . SER A 1 388 ? 2.473 -0.934 12.240 1.00 98.56 388 SER A O 1
ATOM 2889 N N . TYR A 1 389 ? 2.557 -3.044 11.480 1.00 98.25 389 TYR A N 1
ATOM 2890 C CA . TYR A 1 389 ? 4.009 -3.115 11.480 1.00 98.25 389 TYR A CA 1
ATOM 2891 C C . TYR A 1 389 ? 4.543 -3.957 10.322 1.00 98.25 389 TYR A C 1
ATOM 2893 O O . TYR A 1 389 ? 3.881 -4.840 9.773 1.00 98.25 389 TYR A O 1
ATOM 2901 N N . GLY A 1 390 ? 5.778 -3.677 9.929 1.00 94.12 390 GLY A N 1
ATOM 2902 C CA . GLY A 1 390 ? 6.449 -4.365 8.834 1.00 94.12 390 GLY A CA 1
ATOM 2903 C C . GLY A 1 390 ? 7.829 -3.780 8.600 1.00 94.12 390 GLY A C 1
ATOM 2904 O O . GLY A 1 390 ? 8.366 -3.092 9.461 1.00 94.12 390 GLY A O 1
ATOM 2905 N N . MET A 1 391 ? 8.399 -4.034 7.424 1.00 90.12 391 MET A N 1
ATOM 2906 C CA . MET A 1 391 ? 9.638 -3.378 6.994 1.00 90.12 391 MET A CA 1
ATOM 2907 C C . MET A 1 391 ? 9.326 -1.928 6.579 1.00 90.12 391 MET A C 1
ATOM 2909 O O . MET A 1 391 ? 8.664 -1.195 7.305 1.00 90.12 391 MET A O 1
ATOM 2913 N N . THR A 1 392 ? 9.731 -1.497 5.388 1.00 87.19 392 THR A N 1
ATOM 2914 C CA . THR A 1 392 ? 9.616 -0.100 4.945 1.00 87.19 392 THR A CA 1
ATOM 2915 C C . THR A 1 392 ? 8.200 0.483 4.977 1.00 87.19 392 THR A C 1
ATOM 2917 O O . THR A 1 392 ? 8.040 1.656 5.284 1.00 87.19 392 THR A O 1
ATOM 2920 N N . SER A 1 393 ? 7.163 -0.299 4.665 1.00 93.00 393 SER A N 1
ATOM 2921 C CA . SER A 1 393 ? 5.780 0.205 4.645 1.00 93.00 393 SER A CA 1
ATOM 2922 C C . SER A 1 393 ? 5.176 0.415 6.035 1.00 93.00 393 SER A C 1
ATOM 2924 O O . SER A 1 393 ? 4.080 0.966 6.125 1.00 93.00 393 SER A O 1
ATOM 2926 N N . GLY A 1 394 ? 5.810 -0.113 7.092 1.00 96.50 394 GLY A N 1
ATOM 2927 C CA . GLY A 1 394 ? 5.223 -0.198 8.432 1.00 96.50 394 GLY A CA 1
ATOM 2928 C C . GLY A 1 394 ? 3.863 -0.901 8.467 1.00 96.50 394 GLY A C 1
ATOM 2929 O O . GLY A 1 394 ? 3.058 -0.669 9.358 1.00 96.50 394 GLY A O 1
ATOM 2930 N N . GLY A 1 395 ? 3.583 -1.751 7.478 1.00 97.06 395 GLY A N 1
ATOM 2931 C CA . GLY A 1 395 ? 2.344 -2.512 7.366 1.00 97.06 395 GLY A CA 1
ATOM 2932 C C . GLY A 1 395 ? 1.162 -1.790 6.709 1.00 97.06 395 GLY A C 1
ATOM 2933 O O . GLY A 1 395 ? 0.075 -2.357 6.607 1.00 97.06 395 GLY A O 1
ATOM 2934 N N . LEU A 1 396 ? 1.362 -0.575 6.187 1.00 96.81 396 LEU A N 1
ATOM 2935 C CA . LEU A 1 396 ? 0.281 0.218 5.588 1.00 96.81 396 LEU A CA 1
ATOM 2936 C C . LEU A 1 396 ? -0.405 -0.464 4.397 1.00 96.81 396 LEU A C 1
ATOM 2938 O O . LEU A 1 396 ? -1.595 -0.244 4.182 1.00 96.81 396 LEU A O 1
ATOM 2942 N N . ARG A 1 397 ? 0.296 -1.302 3.622 1.00 97.25 397 ARG A N 1
ATOM 2943 C CA . ARG A 1 397 ? -0.324 -2.000 2.479 1.00 97.25 397 ARG A CA 1
ATOM 2944 C C . ARG A 1 397 ? -1.329 -3.041 2.954 1.00 97.25 397 ARG A C 1
ATOM 2946 O O . ARG A 1 397 ? -2.432 -3.114 2.418 1.00 97.25 397 ARG A O 1
ATOM 2953 N N . ALA A 1 398 ? -0.973 -3.770 4.011 1.00 97.81 398 ALA A N 1
ATOM 2954 C CA . ALA A 1 398 ? -1.866 -4.715 4.664 1.00 97.81 398 ALA A CA 1
ATOM 2955 C C . ALA A 1 398 ? -3.128 -4.025 5.198 1.00 97.81 398 ALA A C 1
ATOM 2957 O O . ALA A 1 398 ? -4.231 -4.515 4.964 1.00 97.81 398 ALA A O 1
ATOM 2958 N N . VAL A 1 399 ? -2.975 -2.847 5.815 1.00 98.44 399 VAL A N 1
ATOM 2959 C CA . VAL A 1 399 ? -4.105 -2.028 6.281 1.00 98.44 399 VAL A CA 1
ATOM 2960 C C . VAL A 1 399 ? -5.010 -1.616 5.122 1.00 98.44 399 VAL A C 1
ATOM 2962 O O . VAL A 1 399 ? -6.221 -1.790 5.211 1.00 98.44 399 VAL A O 1
ATOM 2965 N N . GLN A 1 400 ? -4.457 -1.105 4.016 1.00 97.94 400 GLN A N 1
ATOM 2966 C CA . GLN A 1 400 ? -5.277 -0.687 2.869 1.00 97.94 400 GLN A CA 1
ATOM 2967 C C . GLN A 1 400 ? -6.070 -1.849 2.259 1.00 97.94 400 GLN A C 1
ATOM 2969 O O . GLN A 1 400 ? -7.225 -1.669 1.880 1.00 97.94 400 GLN A O 1
ATOM 2974 N N . MET A 1 401 ? -5.484 -3.046 2.207 1.00 98.19 401 MET A N 1
ATOM 2975 C CA . MET A 1 401 ? -6.195 -4.241 1.754 1.00 98.19 401 MET A CA 1
ATOM 2976 C C . MET A 1 401 ? -7.281 -4.672 2.750 1.00 98.19 401 MET A C 1
ATOM 2978 O O . MET A 1 401 ? -8.393 -4.993 2.338 1.00 98.19 401 MET A O 1
ATOM 2982 N N . LEU A 1 402 ? -7.000 -4.646 4.057 1.00 98.12 402 LEU A N 1
ATOM 2983 C CA . LEU A 1 402 ? -7.959 -5.080 5.076 1.00 98.12 402 LEU A CA 1
ATOM 2984 C C . LEU A 1 402 ? -9.123 -4.090 5.219 1.00 98.12 402 LEU A C 1
ATOM 2986 O O . LEU A 1 402 ? -10.252 -4.517 5.439 1.00 98.12 402 LEU A O 1
ATOM 2990 N N . LYS A 1 403 ? -8.893 -2.789 4.985 1.00 98.12 403 LYS A N 1
ATOM 2991 C CA . LYS A 1 403 ? -9.954 -1.769 4.922 1.00 98.12 403 LYS A CA 1
ATOM 2992 C C . LYS A 1 403 ? -11.055 -2.147 3.922 1.00 98.12 403 LYS A C 1
ATOM 2994 O O . LYS A 1 403 ? -12.232 -1.952 4.219 1.00 98.12 403 LYS A O 1
ATOM 2999 N N . GLN A 1 404 ? -10.704 -2.748 2.781 1.00 96.69 404 GLN A N 1
ATOM 3000 C CA . GLN A 1 404 ? -11.693 -3.223 1.803 1.00 96.69 404 GLN A CA 1
ATOM 3001 C C . GLN A 1 404 ? -12.526 -4.390 2.343 1.00 96.69 404 GLN A C 1
ATOM 3003 O O . GLN A 1 404 ? -13.712 -4.465 2.063 1.00 96.69 404 GLN A O 1
ATOM 3008 N N . VAL A 1 405 ? -11.929 -5.275 3.142 1.00 97.75 405 VAL A N 1
ATOM 3009 C CA . VAL A 1 405 ? -12.640 -6.404 3.756 1.00 97.75 405 VAL A CA 1
ATOM 3010 C C . VAL A 1 405 ? -13.591 -5.901 4.841 1.00 97.75 405 VAL A C 1
ATOM 3012 O O . VAL A 1 405 ? -14.789 -6.159 4.778 1.00 97.75 405 VAL A O 1
ATOM 3015 N N . VAL A 1 406 ? -13.095 -5.126 5.809 1.00 98.19 406 VAL A N 1
ATOM 3016 C CA . VAL A 1 406 ? -13.897 -4.760 6.990 1.00 98.19 406 VAL A CA 1
ATOM 3017 C C . VAL A 1 406 ? -15.095 -3.869 6.646 1.00 98.19 406 VAL A C 1
ATOM 3019 O O . VAL A 1 406 ? -16.163 -3.995 7.239 1.00 98.19 406 VAL A O 1
ATOM 3022 N N . THR A 1 407 ? -14.960 -3.018 5.627 1.00 97.75 407 THR A N 1
ATOM 3023 C CA . THR A 1 407 ? -16.052 -2.148 5.157 1.00 97.75 407 THR A CA 1
ATOM 3024 C C . THR A 1 407 ? -17.202 -2.928 4.519 1.00 97.75 407 THR A C 1
ATOM 3026 O O . THR A 1 407 ? -18.351 -2.508 4.638 1.00 97.75 407 THR A O 1
ATOM 3029 N N . THR A 1 408 ? -16.942 -4.096 3.916 1.00 96.75 408 THR A N 1
ATOM 3030 C CA . THR A 1 408 ? -18.015 -4.979 3.406 1.00 96.75 408 THR A CA 1
ATOM 3031 C C . THR A 1 408 ? -18.848 -5.613 4.521 1.00 96.75 408 THR A C 1
ATOM 3033 O O . THR A 1 408 ? -20.002 -5.967 4.297 1.00 96.75 408 THR A O 1
ATOM 3036 N N . LEU A 1 409 ? -18.297 -5.674 5.736 1.00 97.06 409 LEU A N 1
ATOM 3037 C CA . LEU A 1 409 ? -18.954 -6.153 6.955 1.00 97.06 409 LEU A CA 1
ATOM 3038 C C . LEU A 1 409 ? -19.495 -4.995 7.806 1.00 97.06 409 LEU A C 1
ATOM 3040 O O . LEU A 1 409 ? -19.672 -5.125 9.013 1.00 97.06 409 LEU A O 1
ATOM 3044 N N . LYS A 1 410 ? -19.728 -3.829 7.188 1.00 97.44 410 LYS A N 1
ATOM 3045 C CA . LYS A 1 410 ? -20.258 -2.618 7.835 1.00 97.44 410 LYS A CA 1
ATOM 3046 C C . LYS A 1 410 ? -19.442 -2.121 9.039 1.00 97.44 410 LYS A C 1
ATOM 3048 O O . LYS A 1 410 ? -19.968 -1.354 9.844 1.00 97.44 410 LYS A O 1
ATOM 3053 N N . MET A 1 411 ? -18.180 -2.525 9.179 1.00 98.50 411 MET A N 1
ATOM 3054 C CA . MET A 1 411 ? -17.269 -1.889 10.131 1.00 98.50 411 MET A CA 1
ATOM 3055 C C . MET A 1 411 ? -16.865 -0.506 9.615 1.00 98.50 411 MET A C 1
ATOM 3057 O O . MET A 1 411 ? -16.790 -0.282 8.403 1.00 98.50 411 MET A O 1
ATOM 3061 N N . SER A 1 412 ? -16.563 0.412 10.534 1.00 98.12 412 SER A N 1
ATOM 3062 C CA . SER A 1 412 ? -16.197 1.795 10.204 1.00 98.12 412 SER A CA 1
ATOM 3063 C C . SER A 1 412 ? -14.720 2.062 10.517 1.00 98.12 412 SER A C 1
ATOM 3065 O O . SER A 1 412 ? -14.392 2.428 11.647 1.00 98.12 412 SER A O 1
ATOM 3067 N N . PRO A 1 413 ? -13.795 1.858 9.562 1.00 98.38 413 PRO A N 1
ATOM 3068 C CA . PRO A 1 413 ? -12.382 2.105 9.807 1.00 98.38 413 PRO A CA 1
ATOM 3069 C C . PRO A 1 413 ? -12.094 3.602 9.976 1.00 98.38 413 PRO A C 1
ATOM 3071 O O . PRO A 1 413 ? -12.484 4.404 9.126 1.00 98.38 413 PRO A O 1
ATOM 3074 N N . VAL A 1 414 ? -11.344 3.969 11.015 1.00 98.38 414 VAL A N 1
ATOM 3075 C CA . VAL A 1 414 ? -10.910 5.358 11.236 1.00 98.38 414 VAL A CA 1
ATOM 3076 C C . VAL A 1 414 ? -9.726 5.736 10.338 1.00 98.38 414 VAL A C 1
ATOM 3078 O O . VAL A 1 414 ? -9.055 4.882 9.728 1.00 98.38 414 VAL A O 1
ATOM 3081 N N . THR A 1 415 ? -9.506 7.042 10.172 1.00 96.31 415 THR A N 1
ATOM 3082 C CA . THR A 1 415 ? -8.431 7.559 9.309 1.00 96.31 415 THR A CA 1
ATOM 3083 C C . THR A 1 415 ? -7.090 7.492 10.030 1.00 96.31 415 THR A C 1
ATOM 3085 O O . THR A 1 415 ? -6.081 7.104 9.436 1.00 96.31 415 THR A O 1
ATOM 3088 N N . GLU A 1 416 ? -7.110 7.834 11.311 1.00 98.00 416 GLU A N 1
ATOM 3089 C CA . GLU A 1 416 ? -6.019 7.785 12.265 1.00 98.00 416 GLU A CA 1
ATOM 3090 C C . GLU A 1 416 ? -5.518 6.346 12.412 1.00 98.00 416 GLU A C 1
ATOM 3092 O O . GLU A 1 416 ? -6.284 5.401 12.574 1.00 98.00 416 GLU A O 1
ATOM 3097 N N . ALA A 1 417 ? -4.207 6.157 12.324 1.00 97.31 417 ALA A N 1
ATOM 3098 C CA . ALA A 1 417 ? -3.597 4.842 12.431 1.00 97.31 417 ALA A CA 1
ATOM 3099 C C . ALA A 1 417 ? -2.154 4.974 12.910 1.00 97.31 417 ALA A C 1
ATOM 3101 O O . ALA A 1 417 ? -1.517 6.020 12.743 1.00 97.31 417 ALA A O 1
ATOM 3102 N N . VAL A 1 418 ? -1.622 3.882 13.446 1.00 98.56 418 VAL A N 1
ATOM 3103 C CA . VAL A 1 418 ? -0.208 3.755 13.794 1.00 98.56 418 VAL A CA 1
ATOM 3104 C C . VAL A 1 418 ? 0.457 2.823 12.787 1.00 98.56 418 VAL A C 1
ATOM 3106 O O . VAL A 1 418 ? -0.028 1.726 12.527 1.00 98.56 418 VAL A O 1
ATOM 3109 N N . SER A 1 419 ? 1.582 3.256 12.221 1.00 98.19 419 SER A N 1
ATOM 3110 C CA . SER A 1 419 ? 2.413 2.457 11.319 1.00 98.19 419 SER A CA 1
ATOM 3111 C C . SER A 1 419 ? 3.835 2.406 11.862 1.00 98.19 419 SER A C 1
ATOM 3113 O O . SER A 1 419 ? 4.430 3.451 12.126 1.00 98.19 419 SER A O 1
ATOM 3115 N N . ILE A 1 420 ? 4.367 1.197 12.047 1.00 98.19 420 ILE A N 1
ATOM 3116 C CA . ILE A 1 420 ? 5.667 0.957 12.682 1.00 98.19 420 ILE A CA 1
ATOM 3117 C C . ILE A 1 420 ? 6.610 0.290 11.669 1.00 98.19 420 ILE A C 1
ATOM 3119 O O . ILE A 1 420 ? 6.611 -0.941 11.526 1.00 98.19 420 ILE A O 1
ATOM 3123 N N . PRO A 1 421 ? 7.397 1.078 10.916 1.00 96.50 421 PRO A N 1
ATOM 3124 C CA . PRO A 1 421 ? 8.389 0.540 9.997 1.00 96.50 421 PRO A CA 1
ATOM 3125 C C . PRO A 1 421 ? 9.604 -0.010 10.750 1.00 96.50 421 PRO A C 1
ATOM 3127 O O . PRO A 1 421 ? 10.043 0.564 11.741 1.00 96.50 421 PRO A O 1
ATOM 3130 N N . PHE A 1 422 ? 10.164 -1.115 10.261 1.00 94.75 422 PHE A N 1
ATOM 3131 C CA . PHE A 1 422 ? 11.327 -1.792 10.854 1.00 94.75 422 PHE A CA 1
ATOM 3132 C C . PHE A 1 422 ? 11.138 -2.132 12.340 1.00 94.75 422 PHE A C 1
ATOM 3134 O O . PHE A 1 422 ? 12.038 -1.965 13.156 1.00 94.75 422 PHE A O 1
ATOM 3141 N N . VAL A 1 423 ? 9.952 -2.626 12.704 1.00 95.44 423 VAL A N 1
ATOM 3142 C CA . VAL A 1 423 ? 9.568 -2.875 14.107 1.00 95.44 423 VAL A CA 1
ATOM 3143 C C . VAL A 1 423 ? 10.552 -3.752 14.894 1.00 95.44 423 VAL A C 1
ATOM 3145 O O . VAL A 1 423 ? 10.683 -3.583 16.100 1.00 95.44 423 VAL A O 1
ATOM 3148 N N . SER A 1 424 ? 11.283 -4.658 14.236 1.00 92.56 424 SER A N 1
ATOM 3149 C CA . SER A 1 424 ? 12.299 -5.496 14.886 1.00 92.56 424 SER A CA 1
ATOM 3150 C C . SER A 1 424 ? 13.438 -4.689 15.504 1.00 92.56 424 SER A C 1
ATOM 3152 O O . SER A 1 424 ? 14.015 -5.125 16.488 1.00 92.56 424 SER A O 1
ATOM 3154 N N . GLU A 1 425 ? 13.759 -3.525 14.938 1.00 95.69 425 GLU A N 1
ATOM 3155 C CA . GLU A 1 425 ? 14.795 -2.616 15.447 1.00 95.69 425 GLU A CA 1
ATOM 3156 C C . GLU A 1 425 ? 14.284 -1.758 16.612 1.00 95.69 425 GLU A C 1
ATOM 3158 O O . GLU A 1 425 ? 15.067 -1.134 17.320 1.00 95.69 425 GLU A O 1
ATOM 3163 N N . GLN A 1 426 ? 12.964 -1.723 16.803 1.00 96.56 426 GLN A N 1
ATOM 3164 C CA . GLN A 1 426 ? 12.290 -0.933 17.828 1.00 96.56 426 GLN A CA 1
ATOM 3165 C C . GLN A 1 426 ? 11.816 -1.787 19.006 1.00 96.56 426 GLN A C 1
ATOM 3167 O O . GLN A 1 426 ? 11.128 -1.273 19.882 1.00 96.56 426 GLN A O 1
ATOM 3172 N N . ILE A 1 427 ? 12.135 -3.082 19.023 1.00 95.44 427 ILE A N 1
ATOM 3173 C CA . ILE A 1 427 ? 11.815 -3.978 20.132 1.00 95.44 427 ILE A CA 1
ATOM 3174 C C . ILE A 1 427 ? 13.113 -4.387 20.816 1.00 95.44 427 ILE A C 1
ATOM 3176 O O . ILE A 1 427 ? 13.994 -4.970 20.186 1.00 95.44 427 ILE A O 1
ATOM 3180 N N . GLN A 1 428 ? 13.190 -4.130 22.116 1.00 93.56 428 GLN A N 1
ATOM 3181 C CA . GLN A 1 428 ? 14.281 -4.558 22.979 1.00 93.56 428 GLN A CA 1
ATOM 3182 C C . GLN A 1 428 ? 13.703 -5.424 24.097 1.00 93.56 428 GLN A C 1
ATOM 3184 O O . GLN A 1 428 ? 12.725 -5.044 24.731 1.00 93.56 428 GLN A O 1
ATOM 3189 N N . ASP A 1 429 ? 14.251 -6.628 24.274 1.00 90.75 429 ASP A N 1
ATOM 3190 C CA . ASP A 1 429 ? 13.825 -7.582 25.311 1.00 90.75 429 ASP A CA 1
ATOM 3191 C C . ASP A 1 429 ? 12.306 -7.863 25.323 1.00 90.75 429 ASP A C 1
ATOM 3193 O O . ASP A 1 429 ? 11.679 -8.067 26.358 1.00 90.75 429 ASP A O 1
ATOM 3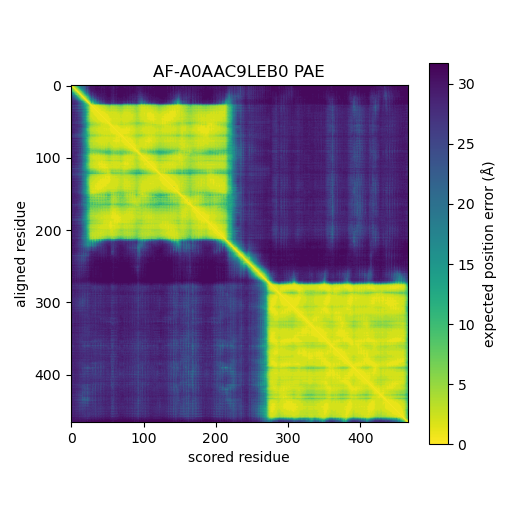197 N N . GLY A 1 430 ? 11.689 -7.877 24.133 1.00 89.88 430 GLY A N 1
ATOM 3198 C CA . GLY A 1 430 ? 10.253 -8.131 23.967 1.00 89.88 430 GLY A CA 1
ATOM 3199 C C . GLY A 1 430 ? 9.344 -6.939 24.289 1.00 89.88 430 GLY A C 1
ATOM 3200 O O . GLY A 1 430 ? 8.118 -7.105 24.305 1.00 89.88 430 GLY A O 1
ATOM 3201 N N . VAL A 1 431 ? 9.920 -5.755 24.502 1.00 94.38 431 VAL A N 1
ATOM 3202 C CA . VAL A 1 431 ? 9.224 -4.492 24.763 1.00 94.38 431 VAL A CA 1
ATOM 3203 C C . VAL A 1 431 ? 9.435 -3.542 23.588 1.00 94.38 431 VAL A C 1
ATOM 3205 O O . VAL A 1 431 ? 10.552 -3.383 23.097 1.00 94.38 431 VAL A O 1
ATOM 3208 N N . LEU A 1 432 ? 8.353 -2.929 23.107 1.00 96.62 432 LEU A N 1
ATOM 3209 C CA . LEU A 1 432 ? 8.431 -1.893 22.081 1.00 96.62 432 LEU A CA 1
ATOM 3210 C C . LEU A 1 432 ? 8.944 -0.595 22.719 1.00 96.62 432 LEU A C 1
ATOM 3212 O O . LEU A 1 432 ? 8.345 -0.109 23.671 1.00 96.62 432 LEU A O 1
ATOM 3216 N N . LEU A 1 433 ? 10.032 -0.039 22.190 1.00 94.56 433 LEU A N 1
ATOM 3217 C CA . LEU A 1 433 ? 10.679 1.167 22.712 1.00 94.56 433 LEU A CA 1
ATOM 3218 C C . LEU A 1 433 ? 9.750 2.377 22.667 1.00 94.56 433 LEU A C 1
ATOM 3220 O O . LEU A 1 433 ? 9.126 2.616 21.634 1.00 94.56 433 LEU A O 1
ATOM 3224 N N . ASP A 1 434 ? 9.728 3.182 23.727 1.00 91.50 434 ASP A N 1
ATOM 3225 C CA . ASP A 1 434 ? 8.893 4.380 23.820 1.00 91.50 434 ASP A CA 1
ATOM 3226 C C . ASP A 1 434 ? 9.143 5.386 22.690 1.00 91.50 434 ASP A C 1
ATOM 3228 O O . ASP A 1 434 ? 10.275 5.717 22.337 1.00 91.50 434 ASP A O 1
ATOM 3232 N N . ASP A 1 435 ? 8.049 5.908 22.139 1.00 94.94 435 ASP A N 1
ATOM 3233 C CA . ASP A 1 435 ? 8.057 6.975 21.143 1.00 94.94 435 ASP A CA 1
ATOM 3234 C C . ASP A 1 435 ? 6.837 7.880 21.380 1.00 94.94 435 ASP A C 1
ATOM 3236 O O . ASP A 1 435 ? 5.706 7.479 21.078 1.00 94.94 435 ASP A O 1
ATOM 3240 N N . PRO A 1 436 ? 7.036 9.113 21.882 1.00 95.31 436 PRO A N 1
ATOM 3241 C CA . PRO A 1 436 ? 5.942 10.041 22.151 1.00 95.31 436 PRO A CA 1
ATOM 3242 C C . PRO A 1 436 ? 5.087 10.369 20.923 1.00 95.31 436 PRO A C 1
ATOM 3244 O O . PRO A 1 436 ? 3.884 10.591 21.053 1.00 95.31 436 PRO A O 1
ATOM 3247 N N . ALA A 1 437 ? 5.672 10.395 19.720 1.00 95.31 437 ALA A N 1
ATOM 3248 C CA . ALA A 1 437 ? 4.924 10.674 18.498 1.00 95.31 437 ALA A CA 1
ATOM 3249 C C . ALA A 1 437 ? 4.009 9.500 18.132 1.00 95.31 437 ALA A C 1
ATOM 3251 O O . ALA A 1 437 ? 2.868 9.712 17.708 1.00 95.31 437 ALA A O 1
ATOM 3252 N N . ARG A 1 438 ? 4.489 8.269 18.343 1.00 97.88 438 ARG A N 1
ATOM 3253 C CA . ARG A 1 438 ? 3.703 7.048 18.151 1.00 97.88 438 ARG A CA 1
ATOM 3254 C C . ARG A 1 438 ? 2.578 6.943 19.180 1.00 97.88 438 ARG A C 1
ATOM 3256 O O . ARG A 1 438 ? 1.445 6.662 18.793 1.00 97.88 438 ARG A O 1
ATOM 3263 N N . THR A 1 439 ? 2.859 7.243 20.449 1.00 97.94 439 THR A N 1
ATOM 3264 C CA . THR A 1 439 ? 1.842 7.308 21.509 1.00 97.94 439 THR A CA 1
ATOM 3265 C C . THR A 1 439 ? 0.781 8.350 21.172 1.00 97.94 439 THR A C 1
ATOM 3267 O O . THR A 1 439 ? -0.395 8.013 21.120 1.00 97.94 439 THR A O 1
ATOM 3270 N N . ALA A 1 440 ? 1.175 9.569 20.789 1.00 97.62 440 ALA A N 1
ATOM 3271 C CA . ALA A 1 440 ? 0.226 10.609 20.391 1.00 97.62 440 ALA A CA 1
ATOM 3272 C C . ALA A 1 440 ? -0.617 10.228 19.157 1.00 97.62 440 ALA A C 1
ATOM 3274 O O . ALA A 1 440 ? -1.767 10.648 19.040 1.00 97.62 440 ALA A O 1
ATOM 3275 N N . ALA A 1 441 ? -0.063 9.460 18.211 1.00 98.19 441 ALA A N 1
ATOM 3276 C CA . ALA A 1 441 ? -0.823 8.936 17.075 1.00 98.19 441 ALA A CA 1
ATOM 3277 C C . ALA A 1 441 ? -1.848 7.874 17.500 1.00 98.19 441 ALA A C 1
ATOM 3279 O O . ALA A 1 441 ? -2.975 7.903 17.009 1.00 98.19 441 ALA A O 1
ATOM 3280 N N . CYS A 1 442 ? -1.479 6.988 18.430 1.00 98.62 442 CYS A N 1
ATOM 3281 C CA . CYS A 1 442 ? -2.392 6.011 19.016 1.00 98.62 442 CYS A CA 1
ATOM 3282 C C . CYS A 1 442 ? -3.522 6.699 19.793 1.00 98.62 442 CYS A C 1
ATOM 3284 O O . CYS A 1 442 ? -4.685 6.400 19.550 1.00 98.62 442 CYS A O 1
ATOM 3286 N N . THR A 1 443 ? -3.207 7.696 20.627 1.00 98.62 443 THR A N 1
ATOM 3287 C CA . THR A 1 443 ? -4.205 8.490 21.360 1.00 98.62 443 THR A CA 1
ATOM 3288 C C . THR A 1 443 ? -5.225 9.131 20.419 1.00 98.62 443 THR A C 1
ATOM 3290 O O . THR A 1 443 ? -6.417 8.951 20.621 1.00 98.62 443 THR A O 1
ATOM 3293 N N . ARG A 1 444 ? -4.792 9.773 19.321 1.00 98.69 444 ARG A N 1
ATOM 3294 C CA . ARG A 1 444 ? -5.729 10.351 18.334 1.00 98.69 444 ARG A CA 1
ATOM 3295 C C . ARG A 1 444 ? -6.629 9.307 17.668 1.00 98.69 444 ARG A C 1
ATOM 3297 O O . ARG A 1 444 ? -7.781 9.595 17.365 1.00 98.69 444 ARG A O 1
ATOM 3304 N N . MET A 1 445 ? -6.102 8.109 17.415 1.00 98.81 445 MET A N 1
ATOM 3305 C CA . MET A 1 445 ? -6.900 6.996 16.894 1.00 98.81 445 MET A CA 1
ATOM 3306 C C . MET A 1 445 ? -7.945 6.540 17.916 1.00 98.81 445 MET A C 1
ATOM 3308 O O . MET A 1 445 ? -9.089 6.300 17.541 1.00 98.81 445 MET A O 1
ATOM 3312 N N . LEU A 1 446 ? -7.571 6.448 19.193 1.00 98.81 446 LEU A N 1
ATOM 3313 C CA . LEU A 1 446 ? -8.470 6.085 20.288 1.00 98.81 446 LEU A CA 1
ATOM 3314 C C . LEU A 1 446 ? -9.555 7.150 20.523 1.00 98.81 446 LEU A C 1
ATOM 3316 O O . LEU A 1 446 ? -10.717 6.783 20.688 1.00 98.81 446 LEU A O 1
ATOM 3320 N N . ASP A 1 447 ? -9.212 8.440 20.439 1.00 98.50 447 ASP A N 1
ATOM 3321 C CA . ASP A 1 447 ? -10.172 9.552 20.505 1.00 98.50 447 ASP A CA 1
ATOM 3322 C C . ASP A 1 447 ? -11.273 9.391 19.441 1.00 98.50 447 ASP A C 1
ATOM 3324 O O . ASP A 1 447 ? -12.469 9.478 19.734 1.00 98.50 447 ASP A O 1
ATOM 3328 N N . GLU A 1 448 ? -10.877 9.135 18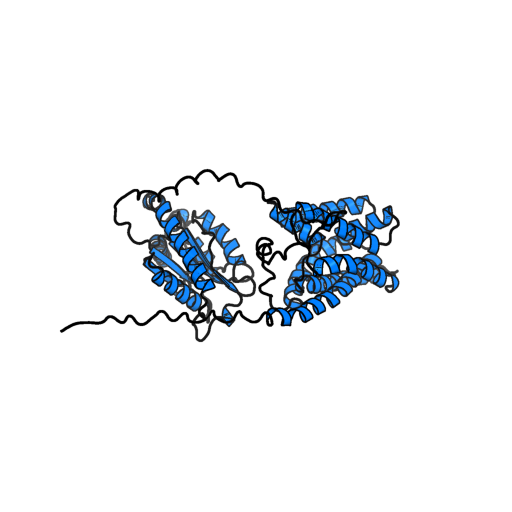.190 1.00 98.62 448 GLU A N 1
ATOM 3329 C CA . GLU A 1 448 ? -11.818 9.011 17.074 1.00 98.62 448 GLU A CA 1
ATOM 3330 C C . GLU A 1 448 ? -12.629 7.710 17.138 1.00 98.62 448 GLU A C 1
ATOM 3332 O O . GLU A 1 448 ? -13.834 7.710 16.867 1.00 98.62 448 GLU A O 1
ATOM 3337 N N . LEU A 1 449 ? -12.009 6.610 17.582 1.00 98.50 449 LEU A N 1
ATOM 3338 C CA . LEU A 1 449 ? -12.720 5.372 17.903 1.00 98.50 449 LEU A CA 1
ATOM 3339 C C . LEU A 1 449 ? -13.805 5.606 18.959 1.00 98.50 449 LEU A C 1
ATOM 3341 O O . LEU A 1 449 ? -14.910 5.085 18.811 1.00 98.50 449 LEU A O 1
ATOM 3345 N N . GLY A 1 450 ? -13.520 6.402 19.994 1.00 97.38 450 GLY A N 1
ATOM 3346 C CA . GLY A 1 450 ? -14.462 6.687 21.076 1.00 97.38 450 GLY A CA 1
ATOM 3347 C C . GLY A 1 450 ? -15.670 7.470 20.570 1.00 97.38 450 GLY A C 1
ATOM 3348 O O . GLY A 1 450 ? -16.816 7.094 20.827 1.00 97.38 450 GLY A O 1
ATOM 3349 N N . ARG A 1 451 ? -15.424 8.504 19.755 1.00 97.19 451 ARG A N 1
ATOM 3350 C CA . ARG A 1 451 ? -16.486 9.299 19.118 1.00 97.19 451 ARG A CA 1
ATOM 3351 C C . ARG A 1 451 ? -17.381 8.459 18.217 1.00 97.19 451 ARG A C 1
ATOM 3353 O O . ARG A 1 451 ? -18.604 8.531 18.333 1.00 97.19 451 ARG A O 1
ATOM 3360 N N . LEU A 1 452 ? -16.791 7.661 17.327 1.00 96.94 452 LEU A N 1
ATOM 3361 C CA . LEU A 1 452 ? -17.564 6.821 16.413 1.00 96.94 452 LEU A CA 1
ATOM 3362 C C . LEU A 1 452 ? -18.280 5.688 17.141 1.00 96.94 452 LEU A C 1
ATOM 3364 O O . LEU A 1 452 ? -19.395 5.343 16.760 1.00 96.94 452 LEU A O 1
ATOM 3368 N N . SER A 1 453 ? -17.681 5.133 18.196 1.00 95.75 453 SER A N 1
ATOM 3369 C CA . SER A 1 453 ? -18.325 4.102 19.007 1.00 95.75 453 SER A CA 1
ATOM 3370 C C . SER A 1 453 ? -19.618 4.634 19.615 1.00 95.75 453 SER A C 1
ATOM 3372 O O . SER A 1 453 ? -20.661 3.998 19.444 1.00 95.75 453 SER A O 1
ATOM 3374 N N . ALA A 1 454 ? -19.572 5.827 20.217 1.00 93.56 454 ALA A N 1
ATOM 3375 C CA . ALA A 1 454 ? -20.746 6.498 20.768 1.00 93.56 454 ALA A CA 1
ATOM 3376 C C . ALA A 1 454 ? -21.789 6.828 19.685 1.00 93.56 454 ALA A C 1
ATOM 3378 O O . ALA A 1 454 ? -22.970 6.533 19.853 1.00 93.56 454 ALA A O 1
ATOM 3379 N N . ALA A 1 455 ? -21.363 7.378 18.543 1.00 95.75 455 ALA A N 1
ATOM 3380 C CA . ALA A 1 455 ? -22.268 7.744 17.450 1.00 95.75 455 ALA A CA 1
ATOM 3381 C C . ALA A 1 455 ? -22.971 6.536 16.803 1.00 95.75 455 ALA A C 1
ATOM 3383 O O . ALA A 1 455 ? -24.115 6.644 16.368 1.00 95.75 455 ALA A O 1
ATOM 3384 N N . LEU A 1 456 ? -22.294 5.387 16.729 1.00 95.06 456 LEU A N 1
ATOM 3385 C CA . LEU A 1 456 ? -22.818 4.165 16.112 1.00 95.06 456 LEU A CA 1
ATOM 3386 C C . LEU A 1 456 ? -23.559 3.251 17.103 1.00 95.06 456 LEU A C 1
ATOM 3388 O O . LEU A 1 456 ? -24.141 2.256 16.670 1.00 95.06 456 LEU A O 1
ATOM 3392 N N . ALA A 1 457 ? -23.564 3.565 18.404 1.00 93.81 457 ALA A N 1
ATOM 3393 C CA . ALA A 1 457 ? -24.179 2.726 19.436 1.00 93.81 457 ALA A CA 1
ATOM 3394 C C . ALA A 1 457 ? -25.666 2.394 19.172 1.00 93.81 457 ALA A C 1
ATOM 3396 O O . ALA A 1 457 ? -26.010 1.214 19.270 1.00 93.81 457 ALA A O 1
ATOM 3397 N N . PRO A 1 458 ? -26.532 3.338 18.733 1.00 93.56 458 PRO A N 1
ATOM 3398 C CA . PRO A 1 458 ? -27.932 3.021 18.430 1.00 93.56 458 PRO A CA 1
ATOM 3399 C C . PRO A 1 458 ? -28.092 1.949 17.338 1.00 93.56 458 PRO A C 1
ATOM 3401 O O . PRO A 1 458 ? -28.918 1.046 17.455 1.00 93.56 458 PRO A O 1
ATOM 3404 N N . LEU A 1 459 ? -27.231 1.983 16.312 1.00 92.25 459 LEU A N 1
ATOM 3405 C CA . LEU A 1 459 ? -27.240 1.003 15.217 1.00 92.25 459 LEU A CA 1
ATOM 3406 C C . LEU A 1 459 ? -26.766 -0.389 15.663 1.00 92.25 459 LEU A C 1
ATOM 3408 O O . LEU A 1 459 ? -27.069 -1.384 15.003 1.00 92.25 459 LEU A O 1
ATOM 3412 N N . ARG A 1 460 ? -26.007 -0.476 16.766 1.00 90.44 460 ARG A N 1
ATOM 3413 C CA . ARG A 1 460 ? -25.619 -1.753 17.382 1.00 90.44 460 ARG A CA 1
ATOM 3414 C C . ARG A 1 460 ? -26.742 -2.314 18.256 1.00 90.44 460 ARG A C 1
ATOM 3416 O O . ARG A 1 460 ? -26.992 -3.512 18.185 1.00 90.44 460 ARG A O 1
ATOM 3423 N N . SER A 1 461 ? -27.453 -1.465 19.005 1.00 77.00 461 SER A N 1
ATOM 3424 C CA . SER A 1 461 ? -28.571 -1.884 19.870 1.00 77.00 461 SER A CA 1
ATOM 3425 C C . SER A 1 461 ? -29.825 -2.331 19.114 1.00 77.00 461 SER A C 1
ATOM 3427 O O . SER A 1 461 ? -30.597 -3.128 19.632 1.00 77.00 461 SER A O 1
ATOM 3429 N N . GLU A 1 462 ? -30.027 -1.853 17.884 1.00 70.38 462 GLU A N 1
ATOM 3430 C CA . GLU A 1 462 ? -31.146 -2.269 17.022 1.00 70.38 462 GLU A CA 1
ATOM 3431 C C . GLU A 1 462 ? -30.934 -3.640 16.358 1.00 70.38 462 GLU A C 1
ATOM 3433 O O . GLU A 1 462 ? -31.801 -4.109 15.615 1.00 70.38 462 GLU A O 1
ATOM 3438 N N . ARG A 1 463 ? -29.799 -4.315 16.604 1.00 63.16 463 ARG A N 1
ATOM 3439 C CA . ARG A 1 463 ? -29.620 -5.698 16.158 1.00 63.16 463 ARG A CA 1
ATOM 3440 C C . ARG A 1 463 ? -30.625 -6.585 16.885 1.00 63.16 463 ARG A C 1
ATOM 3442 O O . ARG A 1 463 ? -30.425 -6.962 18.034 1.00 63.16 463 ARG A O 1
ATOM 3449 N N . VAL A 1 464 ? -31.696 -6.938 16.181 1.00 45.31 464 VAL A N 1
ATOM 3450 C CA . VAL A 1 464 ? -32.576 -8.038 16.573 1.00 45.31 464 VAL A CA 1
ATOM 3451 C C . VAL A 1 464 ? -31.697 -9.290 16.678 1.00 45.31 464 VAL A C 1
ATOM 3453 O O . VAL A 1 464 ? -31.044 -9.623 15.684 1.00 45.31 464 VAL A O 1
ATOM 3456 N N . PRO A 1 465 ? -31.629 -9.959 17.844 1.00 44.94 465 PRO A N 1
ATOM 3457 C CA . PRO A 1 465 ? -30.950 -11.241 17.953 1.00 44.94 465 PRO A CA 1
ATOM 3458 C C . PRO A 1 465 ? -31.578 -12.199 16.938 1.00 44.94 465 PRO A C 1
ATOM 3460 O O . PRO A 1 465 ? -32.796 -12.387 16.946 1.00 44.94 465 PRO A O 1
ATOM 3463 N N . SER A 1 466 ? -30.765 -12.718 16.020 1.00 43.41 466 SER A N 1
ATOM 3464 C CA . SER A 1 466 ? -31.181 -13.691 15.003 1.00 43.41 466 SER A CA 1
ATOM 3465 C C . SER A 1 466 ? -31.385 -15.076 15.589 1.00 43.41 466 SER A C 1
ATOM 3467 O O . SER A 1 466 ? -30.497 -15.477 16.376 1.00 43.41 466 SER A O 1
#

pLDDT: mean 82.64, std 22.59, range [24.38, 98.88]

InterPro domains:
  IPR005025 NADPH-dependent FMN reductase-like domain [PF03358] (280-422)
  IPR029039 Flavoprotein-like superfamily [G3DSA:3.40.50.360] (270-465)
  IPR029039 Flavoprotein-like superfamily [SSF52218] (279-449)
  IPR038750 Uncharacterized protein YczE/YyaS-like [PF19700] (30-209)
  IPR038750 Uncharacterized protein YczE/YyaS-like [PTHR40078] (28-211)

Radius of gyration: 29.79 Å; Cα contacts (8 Å, |Δi|>4): 683; chains: 1; bounding box: 63×84×105 Å

Solvent-accessible surface area (backbone atoms only — not comparable to full-atom values): 25808 Å² total; per-residue (Å²): 132,89,84,86,90,81,84,84,76,87,76,86,73,76,81,76,77,73,78,68,82,62,72,77,58,71,54,50,63,61,28,51,48,33,33,66,52,7,45,50,34,24,15,40,10,49,29,30,22,59,46,27,70,43,17,34,47,40,63,51,13,24,30,44,3,50,14,71,70,69,72,47,57,54,23,58,38,44,28,51,50,32,52,52,44,47,56,61,26,60,88,50,72,61,80,83,29,68,38,19,53,50,44,35,66,41,36,13,56,41,19,47,57,33,49,77,70,51,77,71,50,86,48,72,69,51,15,51,50,29,34,55,51,9,52,51,39,20,38,51,8,48,16,16,36,59,38,28,63,41,37,61,47,42,72,55,46,52,26,53,37,42,26,77,70,76,39,53,58,65,58,32,42,53,53,52,44,51,49,37,28,52,52,7,42,76,49,65,15,54,78,40,67,37,22,53,49,40,70,65,44,48,57,61,49,33,68,62,39,29,76,73,49,26,69,85,85,59,94,71,76,71,62,60,88,75,65,82,76,76,73,80,85,76,82,79,81,88,82,69,55,103,81,77,65,87,89,86,80,83,79,84,78,76,79,76,77,81,76,78,75,79,78,73,76,79,74,75,84,65,96,58,90,73,75,73,44,28,31,34,41,32,25,40,53,62,60,86,92,56,64,38,64,28,53,37,50,54,51,48,53,56,44,51,76,65,63,71,36,48,74,43,80,43,48,52,49,76,67,56,71,73,76,83,76,67,90,51,65,35,82,69,76,62,70,83,49,66,70,54,48,54,48,47,54,58,50,48,68,37,41,30,38,31,44,25,32,53,39,45,95,80,22,54,46,70,59,49,52,43,64,54,63,61,50,35,72,61,45,40,51,24,22,33,35,42,40,22,24,26,52,91,66,4,13,51,53,11,51,60,55,44,52,60,56,44,47,76,39,46,26,46,71,55,89,45,52,38,66,33,51,45,44,76,84,43,42,57,98,71,38,57,62,91,48,74,68,58,50,54,35,45,50,54,27,51,54,52,43,48,53,48,30,63,72,28,41,67,70,48,70,68,57,72,86,128